Protein AF-0000000081592841 (afdb_homodimer)

pLDDT: mean 83.76, std 20.47, range [20.55, 98.62]

Nearest PDB structures (foldseek):
  7cna-assembly1_A  TM=9.198E-01  e=3.003E-29  Homo sapiens
  4mzg-assembly1_B  TM=9.417E-01  e=2.140E-28  Homo sapiens
  4mzf-assembly1_B  TM=9.415E-01  e=2.647E-28  Homo sapiens
  5jsj-assembly1_A  TM=9.426E-01  e=4.745E-28  Homo sapiens
  4mzh-assembly1_A  TM=9.277E-01  e=2.943E-28  Homo sapiens

InterPro domains:
  IPR003671 Spindlin/spermiogenesis-specific protein [PF02513] (26-74)
  IPR003671 Spindlin/spermiogenesis-specific protein [PF02513] (104-152)
  IPR003671 Spindlin/spermiogenesis-specific protein [PF02513] (187-232)
  IPR003671 Spindlin/spermiogenesis-specific protein [PTHR10405] (7-234)
  IPR042567 Spindlin/spermiogenesis-specific domain superfamily [G3DSA:2.80.10.70] (20-235)

Secondary structure (DSSP, 8-state):
------------------PPPGGG-TT-EEEEEEEETTEEEEEEEEEEEE-TT-TT-EEEEETT--BEEEE-TTT-TTEEEEEE-SSPP------PPTTPPP-TT-EEEEEEE-TTS-EEEEEEEEEEE-SSSTT-EEEEETTEEEEEEE-HHHHHHHTSEEEPPTGGGGGGS---PPTT------TT-EEEEE-TTS-EEEEEEEEE-TTSTTEEEEEETT-SBEEEEE-----/------------------PPPGGG-TT-EEEEEEEETTEEEEEEEEEEEE-TT-TT-EEEEETT--BEEEE-TTT-TTEEEEEE-SSPP------PPTTPPP-TT-EEEEEEE-TTS-EEEEEEEEEEE-SSSTT-EEEEETTEEEEEEE-HHHHHHHTSEEEPPGGGGGGGS-----TT------TT-EEEEE-TTS-EEEEEEEEE-TTSTTEEEEEETT-SBEEEEE-----

Organism: NCBI:txid303518

Radius of gyration: 25.95 Å; Cα contacts (8 Å, |Δi|>4): 942; chains: 2; bounding box: 130×74×59 Å

Solvent-accessible surface area (backbone atoms only — not comparable to full-atom values): 27088 Å² total; per-residue (Å²): 134,76,82,74,78,72,74,75,73,72,73,73,70,73,74,77,73,70,70,66,59,81,90,72,42,68,53,33,24,34,36,28,36,41,51,56,94,90,41,76,45,79,47,47,30,35,30,49,42,67,37,69,60,42,71,61,32,28,34,31,40,41,71,98,52,52,49,38,30,48,40,35,70,87,73,40,83,38,45,42,78,52,38,75,46,89,57,74,68,80,64,67,87,69,74,68,60,86,82,59,73,80,59,58,55,33,41,32,40,38,54,44,71,46,95,91,63,52,76,43,80,41,52,29,38,30,51,33,68,34,82,61,42,63,62,26,30,31,29,34,30,77,94,51,45,34,37,28,52,44,52,54,53,60,35,36,75,71,65,34,36,43,79,49,58,69,82,82,40,47,84,78,38,71,78,76,72,71,90,80,71,79,70,77,61,60,41,57,39,75,44,76,44,67,46,98,86,66,48,77,41,50,30,33,28,58,38,55,33,74,68,43,71,59,31,32,35,35,40,37,75,91,44,50,54,31,32,51,40,70,69,71,72,78,120,136,78,81,73,78,74,75,73,73,72,73,72,71,73,74,79,72,71,68,68,58,81,91,70,43,67,54,33,26,34,36,28,35,40,51,58,94,92,42,77,44,80,45,48,32,34,30,50,42,66,37,68,58,42,70,62,33,27,34,31,40,40,70,98,51,53,49,39,30,48,40,36,70,86,71,40,82,38,47,43,77,53,39,75,47,88,59,72,68,82,64,66,86,71,75,68,61,85,83,60,72,79,59,57,54,34,42,31,42,38,56,44,72,45,96,89,63,53,75,44,78,41,51,30,38,30,51,34,67,34,83,58,41,63,62,26,29,33,30,35,30,75,93,52,45,33,40,29,52,44,51,53,52,60,34,34,75,72,66,34,36,43,80,48,60,69,82,82,39,46,85,78,39,71,76,75,72,69,91,78,72,80,70,78,60,62,39,58,39,75,44,79,44,67,46,98,86,66,48,77,42,49,31,34,28,59,38,56,34,73,67,43,71,50,29,30,34,34,40,36,75,91,44,50,53,30,33,50,40,71,61,67,79,79,120

Structure (mmCIF, N/CA/C/O backbone):
data_AF-0000000081592841-model_v1
#
loop_
_entity.id
_entity.type
_entity.pdbx_description
1 polymer Spindlin-1-like
#
loop_
_atom_site.group_PDB
_atom_site.id
_atom_site.type_symbol
_atom_site.label_atom_id
_atom_site.label_alt_id
_atom_site.label_comp_id
_atom_site.label_asym_id
_atom_site.label_entity_id
_atom_site.label_seq_id
_atom_site.pdbx_PDB_ins_code
_atom_site.Cartn_x
_atom_site.Cartn_y
_atom_site.Cartn_z
_atom_site.occupancy
_atom_site.B_iso_or_equiv
_atom_site.auth_seq_id
_atom_site.auth_comp_id
_atom_site.auth_asym_id
_atom_site.auth_atom_id
_atom_site.pdbx_PDB_model_num
ATOM 1 N N . MET A 1 1 ? -63 -31.359 16.062 1 20.55 1 MET A N 1
ATOM 2 C CA . MET A 1 1 ? -62.188 -31.047 14.898 1 20.55 1 MET A CA 1
ATOM 3 C C . MET A 1 1 ? -61.344 -29.781 15.148 1 20.55 1 MET A C 1
ATOM 5 O O . MET A 1 1 ? -61.875 -28.672 15.102 1 20.55 1 MET A O 1
ATOM 9 N N . SER A 1 2 ? -60.562 -29.828 16.094 1 24.02 2 SER A N 1
ATOM 10 C CA . SER A 1 2 ? -59.844 -28.719 16.75 1 24.02 2 SER A CA 1
ATOM 11 C C . SER A 1 2 ? -58.844 -28.062 15.805 1 24.02 2 SER A C 1
ATOM 13 O O . SER A 1 2 ? -58.188 -28.75 15.023 1 24.02 2 SER A O 1
ATOM 15 N N . LYS A 1 3 ? -59.281 -26.828 15.344 1 24.11 3 LYS A N 1
ATOM 16 C CA . LYS A 1 3 ? -58.5 -25.984 14.445 1 24.11 3 LYS A CA 1
ATOM 17 C C . LYS A 1 3 ? -57.062 -25.891 14.93 1 24.11 3 LYS A C 1
ATOM 19 O O . LYS A 1 3 ? -56.781 -25.438 16.047 1 24.11 3 LYS A O 1
ATOM 24 N N . LYS A 1 4 ? -56.188 -26.859 14.648 1 22.14 4 LYS A N 1
ATOM 25 C CA . LYS A 1 4 ? -54.75 -26.828 14.945 1 22.14 4 LYS A CA 1
ATOM 26 C C . LYS A 1 4 ? -54.125 -25.547 14.445 1 22.14 4 LYS A C 1
ATOM 28 O O . LYS A 1 4 ? -54.219 -25.203 13.266 1 22.14 4 LYS A O 1
ATOM 33 N N . ARG A 1 5 ? -54.062 -24.531 15.359 1 27.09 5 ARG A N 1
ATOM 34 C CA . ARG A 1 5 ? -53.344 -23.281 15.102 1 27.09 5 ARG A CA 1
ATOM 35 C C . ARG A 1 5 ? -52 -23.547 14.477 1 27.09 5 ARG A C 1
ATOM 37 O O . ARG A 1 5 ? -51.156 -24.266 15.039 1 27.09 5 ARG A O 1
ATOM 44 N N . GLY A 1 6 ? -51.906 -23.656 13.148 1 24.89 6 GLY A N 1
ATOM 45 C CA . GLY A 1 6 ? -50.688 -23.812 12.398 1 24.89 6 GLY A CA 1
ATOM 46 C C . GLY A 1 6 ? -49.562 -22.891 12.867 1 24.89 6 GLY A C 1
ATOM 47 O O . GLY A 1 6 ? -49.781 -21.688 13.031 1 24.89 6 GLY A O 1
ATOM 48 N N . ARG A 1 7 ? -48.688 -23.375 13.695 1 25.92 7 ARG A N 1
ATOM 49 C CA . ARG A 1 7 ? -47.5 -22.656 14.133 1 25.92 7 ARG A CA 1
ATOM 50 C C . ARG A 1 7 ? -46.781 -22.031 12.945 1 25.92 7 ARG A C 1
ATOM 52 O O . ARG A 1 7 ? -46.406 -22.75 12.008 1 25.92 7 ARG A O 1
ATOM 59 N N . LYS A 1 8 ? -47.219 -20.828 12.586 1 27.69 8 LYS A N 1
ATOM 60 C CA . LYS A 1 8 ? -46.438 -20.078 11.625 1 27.69 8 LYS A CA 1
ATOM 61 C C . LYS A 1 8 ? -44.938 -20.203 11.922 1 27.69 8 LYS A C 1
ATOM 63 O O . LYS A 1 8 ? -44.5 -19.922 13.039 1 27.69 8 LYS A O 1
ATOM 68 N N . ARG A 1 9 ? -44.25 -21.156 11.359 1 27.94 9 ARG A N 1
ATOM 69 C CA . ARG A 1 9 ? -42.781 -21.219 11.328 1 27.94 9 ARG A CA 1
ATOM 70 C C . ARG A 1 9 ? -42.188 -19.859 11.023 1 27.94 9 ARG A C 1
ATOM 72 O O . ARG A 1 9 ? -42.562 -19.219 10.039 1 27.94 9 ARG A O 1
ATOM 79 N N . SER A 1 10 ? -42.062 -19.047 12.023 1 29.06 10 SER A N 1
ATOM 80 C CA . SER A 1 10 ? -41.281 -17.828 11.875 1 29.06 10 SER A CA 1
ATOM 81 C C . SER A 1 10 ? -40.062 -18.062 10.984 1 29.06 10 SER A C 1
ATOM 83 O O . SER A 1 10 ? -39.312 -18.984 11.203 1 29.06 10 SER A O 1
ATOM 85 N N . SER A 1 11 ? -40.281 -18.094 9.648 1 30.34 11 SER A N 1
ATOM 86 C CA . SER A 1 11 ? -39.125 -17.969 8.742 1 30.34 11 SER A CA 1
ATOM 87 C C . SER A 1 11 ? -38.031 -17.156 9.375 1 30.34 11 SER A C 1
ATOM 89 O O . SER A 1 11 ? -38.219 -15.977 9.695 1 30.34 11 SER A O 1
ATOM 91 N N . GLY A 1 12 ? -37.375 -17.562 10.359 1 31.73 12 GLY A N 1
ATOM 92 C CA . GLY A 1 12 ? -36.188 -16.938 10.891 1 31.73 12 GLY A CA 1
ATOM 93 C C . GLY A 1 12 ? -35.438 -16.109 9.859 1 31.73 12 GLY A C 1
ATOM 94 O O . GLY A 1 12 ? -35 -16.641 8.844 1 31.73 12 GLY A O 1
ATOM 95 N N . GLU A 1 13 ? -35.875 -14.953 9.531 1 35.19 13 GLU A N 1
ATOM 96 C CA . GLU A 1 13 ? -35.25 -13.898 8.742 1 35.19 13 GLU A CA 1
ATOM 97 C C . GLU A 1 13 ? -33.719 -14.008 8.797 1 35.19 13 GLU A C 1
ATOM 99 O O . GLU A 1 13 ? -33.156 -14.195 9.867 1 35.19 13 GLU A O 1
ATOM 104 N N . LEU A 1 14 ? -33.062 -14.656 7.953 1 37.09 14 LEU A N 1
ATOM 105 C CA . LEU A 1 14 ? -31.609 -14.641 7.684 1 37.09 14 LEU A CA 1
ATOM 106 C C . LEU A 1 14 ? -30.984 -13.344 8.164 1 37.09 14 LEU A C 1
ATOM 108 O O . LEU A 1 14 ? -31.516 -12.258 7.906 1 37.09 14 LEU A O 1
ATOM 112 N N . SER A 1 15 ? -30.531 -13.234 9.312 1 39.75 15 SER A N 1
ATOM 113 C CA . SER A 1 15 ? -29.797 -12.109 9.883 1 39.75 15 SER A CA 1
ATOM 114 C C . SER A 1 15 ? -29.125 -11.273 8.789 1 39.75 15 SER A C 1
ATOM 116 O O . SER A 1 15 ? -28.484 -11.82 7.887 1 39.75 15 SER A O 1
ATOM 118 N N . ASP A 1 16 ? -29.672 -10.266 8.172 1 46.19 16 ASP A N 1
ATOM 119 C CA . ASP A 1 16 ? -29.156 -9.219 7.293 1 46.19 16 ASP A CA 1
ATOM 120 C C . ASP A 1 16 ? -27.656 -9.016 7.508 1 46.19 16 ASP A C 1
ATOM 122 O O . ASP A 1 16 ? -27.25 -8.305 8.438 1 46.19 16 ASP A O 1
ATOM 126 N N . ALA A 1 17 ? -26.859 -9.984 7.5 1 56.94 17 ALA A N 1
ATOM 127 C CA . ALA A 1 17 ? -25.422 -9.883 7.68 1 56.94 17 ALA A CA 1
ATOM 128 C C . ALA A 1 17 ? -24.891 -8.547 7.164 1 56.94 17 ALA A C 1
ATOM 130 O O . ALA A 1 17 ? -25.172 -8.164 6.023 1 56.94 17 ALA A O 1
ATOM 131 N N . VAL A 1 18 ? -24.688 -7.52 7.98 1 72.44 18 VAL A N 1
ATOM 132 C CA . VAL A 1 18 ? -24.141 -6.18 7.758 1 72.44 18 VAL A CA 1
ATOM 133 C C . VAL A 1 18 ? -22.891 -6.27 6.895 1 72.44 18 VAL A C 1
ATOM 135 O O . VAL A 1 18 ? -21.984 -7.051 7.191 1 72.44 18 VAL A O 1
ATOM 138 N N . THR A 1 19 ? -22.953 -5.828 5.598 1 85.31 19 THR A N 1
ATOM 139 C CA . THR A 1 19 ? -21.812 -5.715 4.699 1 85.31 19 THR A CA 1
ATOM 140 C C . THR A 1 19 ? -20.672 -4.969 5.379 1 85.31 19 THR A C 1
ATOM 142 O O . THR A 1 19 ? -20.875 -3.91 5.977 1 85.31 19 THR A O 1
ATOM 145 N N . PRO A 1 20 ? -19.578 -5.602 5.352 1 92.38 20 PRO A N 1
ATOM 146 C CA . PRO A 1 20 ? -18.422 -4.949 5.98 1 92.38 20 PRO A CA 1
ATOM 147 C C . PRO A 1 20 ? -18.078 -3.613 5.328 1 92.38 20 PRO A C 1
ATOM 149 O O . PRO A 1 20 ? -18.484 -3.35 4.195 1 92.38 20 PRO A O 1
ATOM 152 N N . ASP A 1 21 ? -17.391 -2.789 6.133 1 91.25 21 ASP A N 1
ATOM 153 C CA . ASP A 1 21 ? -16.859 -1.528 5.629 1 91.25 21 ASP A CA 1
ATOM 154 C C . ASP A 1 21 ? -15.586 -1.758 4.805 1 91.25 21 ASP A C 1
ATOM 156 O O . ASP A 1 21 ? -14.609 -2.32 5.305 1 91.25 21 ASP A O 1
ATOM 160 N N . PRO A 1 22 ? -15.609 -1.342 3.539 1 93.31 22 PRO A N 1
ATOM 161 C CA . PRO A 1 22 ? -14.438 -1.555 2.689 1 93.31 22 PRO A CA 1
ATOM 162 C C . PRO A 1 22 ? -13.172 -0.911 3.254 1 93.31 22 PRO A C 1
ATOM 164 O O . PRO A 1 22 ? -12.062 -1.302 2.891 1 93.31 22 PRO A O 1
ATOM 167 N N . ASN A 1 23 ? -13.305 0.037 4.086 1 91.25 23 ASN A N 1
ATOM 168 C CA . ASN A 1 23 ? -12.148 0.758 4.605 1 91.25 23 ASN A CA 1
ATOM 169 C C . ASN A 1 23 ? -11.5 0.013 5.77 1 91.25 23 ASN A C 1
ATOM 171 O O . ASN A 1 23 ? -10.438 0.412 6.254 1 91.25 23 ASN A O 1
ATOM 175 N N . TYR A 1 24 ? -12.086 -1.075 6.16 1 90.31 24 TYR A N 1
ATOM 176 C CA . TYR A 1 24 ? -11.555 -1.803 7.309 1 90.31 24 TYR A CA 1
ATOM 177 C C . TYR A 1 24 ? -11.406 -3.287 6.992 1 90.31 24 TYR A C 1
ATOM 179 O O . TYR A 1 24 ? -11.438 -4.125 7.895 1 90.31 24 TYR A O 1
ATOM 187 N N . ILE A 1 25 ? -11.289 -3.584 5.762 1 93.44 25 ILE A N 1
ATOM 188 C CA . ILE A 1 25 ? -11.328 -5.008 5.441 1 93.44 25 ILE A CA 1
ATOM 189 C C . ILE A 1 25 ? -9.922 -5.488 5.074 1 93.44 25 ILE A C 1
ATOM 191 O O . ILE A 1 25 ? -9.719 -6.676 4.809 1 93.44 25 ILE A O 1
ATOM 195 N N . LEU A 1 26 ? -8.93 -4.621 5.012 1 92.81 26 LEU A N 1
ATOM 196 C CA . LEU A 1 26 ? -7.566 -5.051 4.734 1 92.81 26 LEU A CA 1
ATOM 197 C C . LEU A 1 26 ? -6.996 -5.84 5.91 1 92.81 26 LEU A C 1
ATOM 199 O O . LEU A 1 26 ? -7.16 -5.441 7.066 1 92.81 26 LEU A O 1
ATOM 203 N N . GLY A 1 27 ? -6.367 -6.984 5.59 1 93.12 27 GLY A N 1
ATOM 204 C CA . GLY A 1 27 ? -5.699 -7.773 6.609 1 93.12 27 GLY A CA 1
ATOM 205 C C . GLY A 1 27 ? -6.652 -8.633 7.414 1 93.12 27 GLY A C 1
ATOM 206 O O . GLY A 1 27 ? -6.312 -9.086 8.508 1 93.12 27 GLY A O 1
ATOM 207 N N . VAL A 1 28 ? -7.852 -8.828 6.902 1 94.56 28 VAL A N 1
ATOM 208 C CA . VAL A 1 28 ? -8.789 -9.656 7.656 1 94.56 28 VAL A CA 1
ATOM 209 C C . VAL A 1 28 ? -9.18 -10.883 6.836 1 94.56 28 VAL A C 1
ATOM 211 O O . VAL A 1 28 ? -8.953 -10.922 5.625 1 94.56 28 VAL A O 1
ATOM 214 N N . ARG A 1 29 ? -9.695 -11.898 7.523 1 97.19 29 ARG A N 1
ATOM 215 C CA . ARG A 1 29 ? -10.289 -13.07 6.883 1 97.19 29 ARG A CA 1
ATOM 216 C C . ARG A 1 29 ? -11.727 -12.797 6.469 1 97.19 29 ARG A C 1
ATOM 218 O O . ARG A 1 29 ? -12.484 -12.172 7.211 1 97.19 29 ARG A O 1
ATOM 225 N N . ILE A 1 30 ? -12.031 -13.258 5.273 1 97.94 30 ILE A N 1
ATOM 226 C CA . ILE A 1 30 ? -13.383 -13.016 4.781 1 97.94 30 ILE A CA 1
ATOM 227 C C . ILE A 1 30 ? -13.977 -14.32 4.242 1 97.94 30 ILE A C 1
ATOM 229 O O . ILE A 1 30 ? -13.258 -15.297 4.047 1 97.94 30 ILE A O 1
ATOM 233 N N . GLN A 1 31 ? -15.242 -14.32 4.07 1 98.12 31 GLN A N 1
ATOM 234 C CA . GLN A 1 31 ? -16 -15.336 3.357 1 98.12 31 GLN A CA 1
ATOM 235 C C . GLN A 1 31 ? -17.094 -14.711 2.496 1 98.12 31 GLN A C 1
ATOM 237 O O . GLN A 1 31 ? -17.719 -13.727 2.898 1 98.12 31 GLN A O 1
ATOM 242 N N . HIS A 1 32 ? -17.281 -15.227 1.316 1 98 32 HIS A N 1
ATOM 243 C CA . HIS A 1 32 ? -18.375 -14.773 0.462 1 98 32 HIS A CA 1
ATOM 244 C C . HIS A 1 32 ? -18.828 -15.883 -0.486 1 98 32 HIS A C 1
ATOM 246 O O . HIS A 1 32 ? -18.141 -16.891 -0.639 1 98 32 HIS A O 1
ATOM 252 N N . ASN A 1 33 ? -19.969 -15.727 -1.033 1 97.75 33 ASN A N 1
ATOM 253 C CA . ASN A 1 33 ? -20.438 -16.578 -2.113 1 97.75 33 ASN A CA 1
ATOM 254 C C . ASN A 1 33 ? -20 -16.062 -3.479 1 97.75 33 ASN A C 1
ATOM 256 O O . ASN A 1 33 ? -19.734 -14.867 -3.637 1 97.75 33 ASN A O 1
ATOM 260 N N . TRP A 1 34 ? -19.75 -16.953 -4.332 1 97 34 TRP A N 1
ATOM 261 C CA . TRP A 1 34 ? -19.469 -16.656 -5.73 1 97 34 TRP A CA 1
ATOM 262 C C . TRP A 1 34 ? -20.5 -17.312 -6.648 1 97 34 TRP A C 1
ATOM 264 O O . TRP A 1 34 ? -20.688 -18.531 -6.594 1 97 34 TRP A O 1
ATOM 274 N N . ARG A 1 35 ? -21.172 -16.5 -7.48 1 95.69 35 ARG A N 1
ATOM 275 C CA . ARG A 1 35 ? -22.172 -17 -8.406 1 95.69 35 ARG A CA 1
ATOM 276 C C . ARG A 1 35 ? -21.719 -16.844 -9.852 1 95.69 35 ARG A C 1
ATOM 278 O O . ARG A 1 35 ? -21.422 -15.734 -10.297 1 95.69 35 ARG A O 1
ATOM 285 N N . GLU A 1 36 ? -21.609 -18 -10.516 1 90.56 36 GLU A N 1
ATOM 286 C CA . GLU A 1 36 ? -21.25 -17.984 -11.93 1 90.56 36 GLU A CA 1
ATOM 287 C C . GLU A 1 36 ? -21.969 -19.094 -12.695 1 90.56 36 GLU A C 1
ATOM 289 O O . GLU A 1 36 ? -21.922 -20.25 -12.297 1 90.56 36 GLU A O 1
ATOM 294 N N . ARG A 1 37 ? -22.672 -18.766 -13.75 1 90.38 37 ARG A N 1
ATOM 295 C CA . ARG A 1 37 ? -23.375 -19.656 -14.641 1 90.38 37 ARG A CA 1
ATOM 296 C C . ARG A 1 37 ? -24.359 -20.547 -13.867 1 90.38 37 ARG A C 1
ATOM 298 O O . ARG A 1 37 ? -24.359 -21.766 -14.039 1 90.38 37 ARG A O 1
ATOM 305 N N . GLY A 1 38 ? -25 -20 -12.977 1 88.94 38 GLY A N 1
ATOM 306 C CA . GLY A 1 38 ? -26.031 -20.703 -12.234 1 88.94 38 GLY A CA 1
ATOM 307 C C . GLY A 1 38 ? -25.484 -21.484 -11.055 1 88.94 38 GLY A C 1
ATOM 308 O O . GLY A 1 38 ? -26.25 -22.047 -10.266 1 88.94 38 GLY A O 1
ATOM 309 N N . ASN A 1 39 ? -24.234 -21.594 -10.938 1 92.81 39 ASN A N 1
ATOM 310 C CA . ASN A 1 39 ? -23.594 -22.297 -9.828 1 92.81 39 ASN A CA 1
ATOM 311 C C . ASN A 1 39 ? -23.141 -21.328 -8.734 1 92.81 39 ASN A C 1
ATOM 313 O O . ASN A 1 39 ? -22.766 -20.203 -9.016 1 92.81 39 ASN A O 1
ATOM 317 N N . GLN A 1 40 ? -23.359 -21.797 -7.488 1 94.31 40 GLN A N 1
ATOM 318 C CA . GLN A 1 40 ? -22.922 -21.016 -6.34 1 94.31 40 GLN A CA 1
ATOM 319 C C . GLN A 1 40 ? -21.844 -21.766 -5.551 1 94.31 40 GLN A C 1
ATOM 321 O O . GLN A 1 40 ? -21.953 -22.984 -5.359 1 94.31 40 GLN A O 1
ATOM 326 N N . SER A 1 41 ? -20.812 -21.078 -5.227 1 96.75 41 SER A N 1
ATOM 327 C CA . SER A 1 41 ? -19.766 -21.609 -4.379 1 96.75 41 SER A CA 1
ATOM 328 C C . SER A 1 41 ? -19.391 -20.641 -3.268 1 96.75 41 SER A C 1
ATOM 330 O O . SER A 1 41 ? -19.688 -19.438 -3.355 1 96.75 41 SER A O 1
ATOM 332 N N . LYS A 1 42 ? -18.859 -21.25 -2.213 1 97.44 42 LYS A N 1
ATOM 333 C CA . LYS A 1 42 ? -18.422 -20.453 -1.073 1 97.44 42 LYS A CA 1
ATOM 334 C C . LYS A 1 42 ? -16.891 -20.344 -1.025 1 97.44 42 LYS A C 1
ATOM 336 O O . LYS A 1 42 ? -16.203 -21.344 -1.173 1 97.44 42 LYS A O 1
ATOM 341 N N . TRP A 1 43 ? -16.453 -19.172 -0.83 1 97.81 43 TRP A N 1
ATOM 342 C CA . TRP A 1 43 ? -15.016 -18.906 -0.854 1 97.81 43 TRP A CA 1
ATOM 343 C C . TRP A 1 43 ? -14.562 -18.219 0.426 1 97.81 43 TRP A C 1
ATOM 345 O O . TRP A 1 43 ? -15.211 -17.266 0.89 1 97.81 43 TRP A O 1
ATOM 355 N N . LYS A 1 44 ? -13.477 -18.734 1.02 1 98.12 44 LYS A N 1
ATOM 356 C CA . LYS A 1 44 ? -12.797 -18.125 2.164 1 98.12 44 LYS A CA 1
ATOM 357 C C . LYS A 1 44 ? -11.391 -17.672 1.79 1 98.12 44 LYS A C 1
ATOM 359 O O . LYS A 1 44 ? -10.68 -18.359 1.058 1 98.12 44 LYS A O 1
ATOM 364 N N . GLY A 1 45 ? -11.07 -16.469 2.336 1 97.81 45 GLY A N 1
ATOM 365 C CA . GLY A 1 45 ? -9.742 -15.969 2.018 1 97.81 45 GLY A 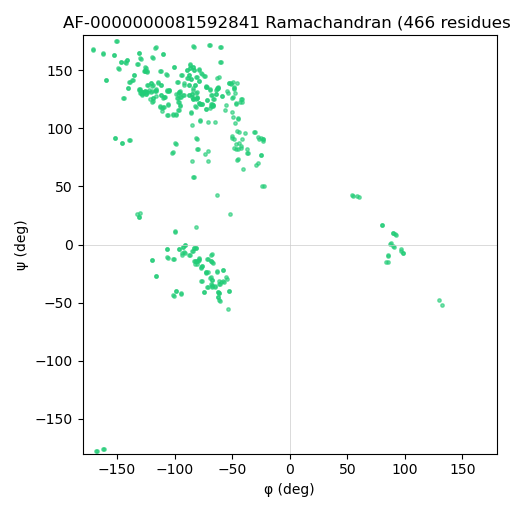CA 1
ATOM 366 C C . GLY A 1 45 ? -9.32 -14.797 2.881 1 97.81 45 GLY A C 1
ATOM 367 O O . GLY A 1 45 ? -9.977 -14.477 3.871 1 97.81 45 GLY A O 1
ATOM 368 N N . THR A 1 46 ? -8.156 -14.266 2.615 1 97.62 46 THR A N 1
ATOM 369 C CA . THR A 1 46 ? -7.566 -13.102 3.273 1 97.62 46 THR A CA 1
ATOM 370 C C . THR A 1 46 ? -7.477 -11.93 2.311 1 97.62 46 THR A C 1
ATOM 372 O O . THR A 1 46 ? -7.008 -12.078 1.18 1 97.62 46 THR A O 1
ATOM 375 N N . VAL A 1 47 ? -7.984 -10.797 2.729 1 97.5 47 VAL A N 1
ATOM 376 C CA . VAL A 1 47 ? -7.797 -9.586 1.943 1 97.5 47 VAL A CA 1
ATOM 377 C C . VAL A 1 47 ? -6.395 -9.023 2.182 1 97.5 47 VAL A C 1
ATOM 379 O O . VAL A 1 47 ? -6.051 -8.656 3.307 1 97.5 47 VAL A O 1
ATOM 382 N N . LEU A 1 48 ? -5.617 -8.891 1.11 1 96.62 48 LEU A N 1
ATOM 383 C CA . LEU A 1 48 ? -4.199 -8.586 1.245 1 96.62 48 LEU A CA 1
ATOM 384 C C . LEU A 1 48 ? -3.936 -7.098 1.038 1 96.62 48 LEU A C 1
ATOM 386 O O . LEU A 1 48 ? -3.082 -6.516 1.71 1 96.62 48 LEU A O 1
ATOM 390 N N . ASP A 1 49 ? -4.625 -6.613 0.1 1 96.31 49 ASP A N 1
ATOM 391 C CA . ASP A 1 49 ? -4.332 -5.242 -0.304 1 96.31 49 ASP A CA 1
ATOM 392 C C . ASP A 1 49 ? -5.484 -4.652 -1.115 1 96.31 49 ASP A C 1
ATOM 394 O O . ASP A 1 49 ? -6.41 -5.367 -1.499 1 96.31 49 ASP A O 1
ATOM 398 N N . ARG A 1 50 ? -5.426 -3.332 -1.224 1 96.06 50 ARG A N 1
ATOM 399 C CA . ARG A 1 50 ? -6.305 -2.572 -2.107 1 96.06 50 ARG A CA 1
ATOM 400 C C . ARG A 1 50 ? -5.508 -1.869 -3.199 1 96.06 50 ARG A C 1
ATOM 402 O O . ARG A 1 50 ? -4.492 -1.229 -2.92 1 96.06 50 ARG A O 1
ATOM 409 N N . VAL A 1 51 ? -5.961 -2.012 -4.422 1 96.31 51 VAL A N 1
ATOM 410 C CA . VAL A 1 51 ? -5.215 -1.466 -5.555 1 96.31 51 VAL A CA 1
ATOM 411 C C . VAL A 1 51 ? -5.34 0.056 -5.566 1 96.31 51 VAL A C 1
ATOM 413 O O . VAL A 1 51 ? -6.445 0.596 -5.496 1 96.31 51 VAL A O 1
ATOM 416 N N . CYS A 1 52 ? -4.246 0.703 -5.781 1 93.12 52 CYS A N 1
ATOM 417 C CA . CYS A 1 52 ? -4.156 2.148 -5.609 1 93.12 52 CYS A CA 1
ATOM 418 C C . CYS A 1 52 ? -4.914 2.879 -6.711 1 93.12 52 CYS A C 1
ATOM 420 O O . CYS A 1 52 ? -5.555 3.902 -6.461 1 93.12 52 CYS A O 1
ATOM 422 N N . VAL A 1 53 ? -4.91 2.41 -7.918 1 94.19 53 VAL A N 1
ATOM 423 C CA . VAL A 1 53 ? -5.461 3.139 -9.055 1 94.19 53 VAL A CA 1
ATOM 424 C C . VAL A 1 53 ? -6.895 2.682 -9.32 1 94.19 53 VAL A C 1
ATOM 426 O O . VAL A 1 53 ? -7.559 3.195 -10.219 1 94.19 53 VAL A O 1
ATOM 429 N N . ASN A 1 54 ? -7.34 1.726 -8.602 1 93.25 54 ASN A N 1
ATOM 430 C CA . ASN A 1 54 ? -8.711 1.233 -8.609 1 93.25 54 ASN A CA 1
ATOM 431 C C . ASN A 1 54 ? -9.148 0.762 -7.23 1 93.25 54 ASN A C 1
ATOM 433 O O . ASN A 1 54 ? -9.102 -0.433 -6.93 1 93.25 54 ASN A O 1
ATOM 437 N N . PRO A 1 55 ? -9.648 1.647 -6.445 1 92.31 55 PRO A N 1
ATOM 438 C CA . PRO A 1 55 ? -9.93 1.327 -5.043 1 92.31 55 PRO A CA 1
ATOM 439 C C . PRO A 1 55 ? -11.062 0.315 -4.883 1 92.31 55 PRO A C 1
ATOM 441 O O . PRO A 1 55 ? -11.312 -0.167 -3.777 1 92.31 55 PRO A O 1
ATOM 444 N N . SER A 1 56 ? -11.727 -0.006 -5.926 1 94 56 SER A N 1
ATOM 445 C CA . SER A 1 56 ? -12.742 -1.045 -5.848 1 94 56 SER A CA 1
ATOM 446 C C . SER A 1 56 ? -12.133 -2.436 -5.969 1 94 56 SER A C 1
ATOM 448 O O . SER A 1 56 ? -12.797 -3.439 -5.707 1 94 56 SER A O 1
ATOM 450 N N . LEU A 1 57 ? -10.914 -2.49 -6.398 1 97.25 57 LEU A N 1
ATOM 451 C CA . LEU A 1 57 ? -10.242 -3.758 -6.641 1 97.25 57 LEU A CA 1
ATOM 452 C C . LEU A 1 57 ? -9.391 -4.16 -5.441 1 97.25 57 LEU A C 1
ATOM 454 O O . LEU A 1 57 ? -8.523 -3.4 -5.004 1 97.25 57 LEU A O 1
ATOM 458 N N . PHE A 1 58 ? -9.68 -5.371 -4.895 1 98.31 58 PHE A N 1
ATOM 459 C CA . PHE A 1 58 ? -8.93 -5.922 -3.77 1 98.31 58 PHE A CA 1
ATOM 460 C C . PHE A 1 58 ? -8.117 -7.141 -4.199 1 98.31 58 PHE A C 1
ATOM 462 O O . PHE A 1 58 ? -8.586 -7.945 -5.008 1 98.31 58 PHE A O 1
ATOM 469 N N . MET A 1 59 ? -6.891 -7.195 -3.713 1 98.38 59 MET A N 1
ATOM 470 C CA . MET A 1 59 ? -6.094 -8.406 -3.85 1 98.38 59 MET A CA 1
ATOM 471 C C . MET A 1 59 ? -6.426 -9.406 -2.742 1 98.38 59 MET A C 1
ATOM 473 O O . MET A 1 59 ? -6.355 -9.07 -1.559 1 98.38 59 MET A O 1
ATOM 477 N N . VAL A 1 60 ? -6.785 -10.625 -3.137 1 98.44 60 VAL A N 1
ATOM 478 C CA . VAL A 1 60 ? -7.277 -11.609 -2.18 1 98.44 60 VAL A CA 1
ATOM 479 C C . VAL A 1 60 ? -6.543 -12.938 -2.375 1 98.44 60 VAL A C 1
ATOM 481 O O . VAL A 1 60 ? -6.344 -13.383 -3.508 1 98.44 60 VAL A O 1
ATOM 484 N N . LYS A 1 61 ? -6.125 -13.5 -1.329 1 98.12 61 LYS A N 1
ATOM 485 C CA . LYS A 1 61 ? -5.617 -14.867 -1.292 1 98.12 61 LYS A CA 1
ATOM 486 C C . LYS A 1 61 ? -6.668 -15.828 -0.744 1 98.12 61 LYS A C 1
ATOM 488 O O . LYS A 1 61 ? -6.973 -15.805 0.45 1 98.12 61 LYS A O 1
ATOM 493 N N . TYR A 1 62 ? -7.168 -16.688 -1.577 1 98 62 TYR A N 1
ATOM 494 C CA . TYR A 1 62 ? -8.188 -17.641 -1.147 1 98 62 TYR A CA 1
ATOM 495 C C . TYR A 1 62 ? -7.559 -18.922 -0.608 1 98 62 TYR A C 1
ATOM 497 O O . TYR A 1 62 ? -6.48 -19.312 -1.049 1 98 62 TYR A O 1
ATOM 505 N N . ASP A 1 63 ? -8.297 -19.5 0.319 1 97 63 ASP A N 1
ATOM 506 C CA . ASP A 1 63 ? -7.855 -20.75 0.913 1 97 63 ASP A CA 1
ATOM 507 C C . ASP A 1 63 ? -7.797 -21.875 -0.132 1 97 63 ASP A C 1
ATOM 509 O O . ASP A 1 63 ? -8.75 -22.062 -0.888 1 97 63 ASP A O 1
ATOM 513 N N . GLY A 1 64 ? -6.707 -22.594 -0.121 1 95.69 64 GLY A N 1
ATOM 514 C CA . GLY A 1 64 ? -6.578 -23.734 -1.013 1 95.69 64 GLY A CA 1
ATOM 515 C C . GLY A 1 64 ? -6.012 -23.375 -2.371 1 95.69 64 GLY A C 1
ATOM 516 O O . GLY A 1 64 ? -5.84 -24.234 -3.23 1 95.69 64 GLY A O 1
ATOM 517 N N . PHE A 1 65 ? -5.691 -22.125 -2.57 1 96.12 65 PHE A N 1
ATOM 518 C CA . PHE A 1 65 ? -5.129 -21.672 -3.838 1 96.12 65 PHE A CA 1
ATOM 519 C C . PHE A 1 65 ? -3.814 -20.938 -3.615 1 96.12 65 PHE A C 1
ATOM 521 O O . PHE A 1 65 ? -3.641 -20.266 -2.598 1 96.12 65 PHE A O 1
ATOM 528 N N . ASP A 1 66 ? -2.951 -21 -4.543 1 96.38 66 ASP A N 1
ATOM 529 C CA . ASP A 1 66 ? -1.635 -20.391 -4.395 1 96.38 66 ASP A CA 1
ATOM 530 C C . ASP A 1 66 ? -1.56 -19.062 -5.141 1 96.38 66 ASP A C 1
ATOM 532 O O . ASP A 1 66 ? -0.64 -18.266 -4.922 1 96.38 66 ASP A O 1
ATOM 536 N N . CYS A 1 67 ? -2.539 -18.797 -5.973 1 97.44 67 CYS A N 1
ATOM 537 C CA . CYS A 1 67 ? -2.576 -17.531 -6.699 1 97.44 67 CYS A CA 1
ATOM 538 C C . CYS A 1 67 ? -3.209 -16.438 -5.848 1 97.44 67 CYS A C 1
ATOM 540 O O . CYS A 1 67 ? -3.988 -16.719 -4.938 1 97.44 67 CYS A O 1
ATOM 542 N N . VAL A 1 68 ? -2.799 -15.227 -6.137 1 98.31 68 VAL A N 1
ATOM 543 C CA . VAL A 1 68 ? -3.469 -14.039 -5.613 1 98.31 68 VAL A CA 1
ATOM 544 C C . VAL A 1 68 ? -4.469 -13.516 -6.645 1 98.31 68 VAL A C 1
ATOM 546 O O . VAL A 1 68 ? -4.125 -13.336 -7.812 1 98.31 68 VAL A O 1
ATOM 549 N N . TYR A 1 69 ? -5.695 -13.242 -6.219 1 98.62 69 TYR A N 1
ATOM 550 C CA . TYR A 1 69 ? -6.758 -12.828 -7.129 1 98.62 69 TYR A CA 1
ATOM 551 C C . TYR A 1 69 ? -7.07 -11.352 -6.973 1 98.62 69 TYR A C 1
ATOM 553 O O . TYR A 1 69 ? -6.898 -10.781 -5.891 1 98.62 69 TYR A O 1
ATOM 561 N N . GLY A 1 70 ? -7.441 -10.672 -8.062 1 98.56 70 GLY A N 1
ATOM 562 C CA . GLY A 1 70 ? -8.023 -9.336 -8.039 1 98.56 70 GLY A CA 1
ATOM 563 C C . GLY A 1 70 ? -9.531 -9.344 -8.164 1 98.56 70 GLY A C 1
ATOM 564 O O . GLY A 1 70 ? -10.07 -9.648 -9.234 1 98.56 70 GLY A O 1
ATOM 565 N N . ILE A 1 71 ? -10.188 -8.953 -7.062 1 98.44 71 ILE A N 1
ATOM 566 C CA . ILE A 1 71 ? -11.641 -9.062 -7.031 1 98.44 71 ILE A CA 1
ATOM 567 C C . ILE A 1 71 ? -12.242 -7.734 -6.57 1 98.44 71 ILE A C 1
ATOM 569 O O . ILE A 1 71 ? -11.766 -7.129 -5.609 1 98.44 71 ILE A O 1
ATOM 573 N N . GLU A 1 72 ? -13.227 -7.242 -7.332 1 97.38 72 GLU A N 1
ATOM 574 C CA . GLU A 1 72 ? -14.008 -6.117 -6.836 1 97.38 72 GLU A CA 1
ATOM 575 C C . GLU A 1 72 ? -15.078 -6.574 -5.852 1 97.38 72 GLU A C 1
ATOM 577 O O . GLU A 1 72 ? -16.266 -6.59 -6.176 1 97.38 72 GLU A O 1
ATOM 582 N N . LEU A 1 73 ? -14.758 -6.773 -4.652 1 97.62 73 LEU A N 1
ATOM 583 C CA . LEU A 1 73 ? -15.531 -7.465 -3.627 1 97.62 73 LEU A CA 1
ATOM 584 C C . LEU A 1 73 ? -16.891 -6.805 -3.438 1 97.62 73 LEU A C 1
ATOM 586 O O . LEU A 1 73 ? -17.875 -7.484 -3.152 1 97.62 73 LEU A O 1
ATOM 590 N N . PHE A 1 74 ? -16.953 -5.516 -3.639 1 96.56 74 PHE A N 1
ATOM 591 C CA . PHE A 1 74 ? -18.172 -4.797 -3.287 1 96.56 74 PHE A CA 1
ATOM 592 C C . PHE A 1 74 ? -18.953 -4.402 -4.539 1 96.56 74 PHE A C 1
ATOM 594 O O . PHE A 1 74 ? -20.109 -3.982 -4.453 1 96.56 74 PHE A O 1
ATOM 601 N N . LYS A 1 75 ? -18.328 -4.559 -5.707 1 94.94 75 LYS A N 1
ATOM 602 C CA . LYS A 1 75 ? -18.969 -4.105 -6.938 1 94.94 75 LYS A CA 1
ATOM 603 C C . LYS A 1 75 ? -19.266 -5.281 -7.863 1 94.94 75 LYS A C 1
ATOM 605 O O . LYS A 1 75 ? -20.172 -5.199 -8.695 1 94.94 75 LYS A O 1
ATOM 610 N N . ASP A 1 76 ? -18.484 -6.367 -7.754 1 95.5 76 ASP A N 1
ATOM 611 C CA . ASP A 1 76 ? -18.719 -7.531 -8.602 1 95.5 76 ASP A CA 1
ATOM 612 C C . ASP A 1 76 ? -20.047 -8.211 -8.234 1 95.5 76 ASP A C 1
ATOM 614 O O . ASP A 1 76 ? -20.203 -8.695 -7.113 1 95.5 76 ASP A O 1
ATOM 618 N N . GLU A 1 77 ? -20.938 -8.32 -9.148 1 95.06 77 GLU A N 1
ATOM 619 C CA . GLU A 1 77 ? -22.266 -8.867 -8.914 1 95.06 77 GLU A CA 1
ATOM 620 C C . GLU A 1 77 ? -22.219 -10.359 -8.586 1 95.06 77 GLU A C 1
ATOM 622 O O . GLU A 1 77 ? -23.172 -10.914 -8.055 1 95.06 77 GLU A O 1
ATOM 627 N N . ARG A 1 78 ? -21.141 -10.961 -8.852 1 96.56 78 ARG A N 1
ATOM 628 C CA . ARG A 1 78 ? -21 -12.391 -8.594 1 96.56 78 ARG A CA 1
ATOM 629 C C . ARG A 1 78 ? -20.672 -12.648 -7.125 1 96.56 78 ARG A C 1
ATOM 631 O O . ARG A 1 78 ? -20.766 -13.781 -6.656 1 96.56 78 ARG A O 1
ATOM 638 N N . VAL A 1 79 ? -20.297 -11.602 -6.461 1 96.81 79 VAL A N 1
ATOM 639 C CA . VAL A 1 79 ? -19.984 -11.703 -5.039 1 96.81 79 VAL A CA 1
ATOM 640 C C . VAL A 1 79 ? -21.234 -11.414 -4.211 1 96.81 79 VAL A C 1
ATOM 642 O O . VAL A 1 79 ? -21.922 -10.414 -4.441 1 96.81 79 VAL A O 1
ATOM 645 N N . SER A 1 80 ? -21.547 -12.312 -3.285 1 96.25 80 SER A N 1
ATOM 646 C CA . SER A 1 80 ? -22.656 -12.07 -2.369 1 96.25 80 SER A CA 1
ATOM 647 C C . SER A 1 80 ? -22.344 -12.594 -0.974 1 96.25 80 SER A C 1
ATOM 649 O O . SER A 1 80 ? -21.438 -13.406 -0.799 1 96.25 80 SER A O 1
ATOM 651 N N . ASN A 1 81 ? -23.047 -12.031 0.06 1 96.62 81 ASN A N 1
ATOM 652 C CA . ASN A 1 81 ? -22.906 -12.469 1.447 1 96.62 81 ASN A CA 1
ATOM 653 C C . ASN A 1 81 ? -21.469 -12.336 1.943 1 96.62 81 ASN A C 1
ATOM 655 O O . ASN A 1 81 ? -20.922 -13.273 2.527 1 96.62 81 ASN A O 1
ATOM 659 N N . LEU A 1 82 ? -20.859 -11.234 1.569 1 97.88 82 LEU A N 1
ATOM 660 C CA . LEU A 1 82 ? -19.5 -10.953 2.045 1 97.88 82 LEU A CA 1
ATOM 661 C C . LEU A 1 82 ? -19.5 -10.719 3.551 1 97.88 82 LEU A C 1
ATOM 663 O O . LEU A 1 82 ? -20.234 -9.867 4.055 1 97.88 82 LEU A O 1
ATOM 667 N N . GLN A 1 83 ? -18.656 -11.484 4.297 1 97.12 83 GLN A N 1
ATOM 668 C CA . GLN A 1 83 ? -18.547 -11.398 5.75 1 97.12 83 GLN A CA 1
ATOM 669 C C . GLN A 1 83 ? -17.094 -11.391 6.195 1 97.12 83 GLN A C 1
ATOM 671 O O . GLN A 1 83 ? -16.234 -11.984 5.547 1 97.12 83 GLN A O 1
ATOM 6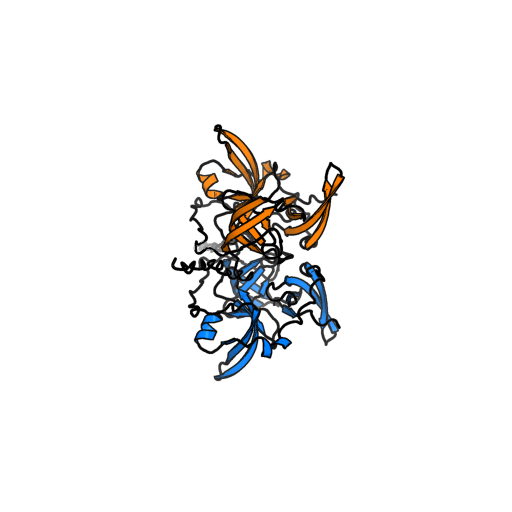76 N N . VAL A 1 84 ? -16.891 -10.648 7.266 1 96.38 84 VAL A N 1
ATOM 677 C CA . VAL A 1 84 ? -15.609 -10.727 7.949 1 96.38 84 VAL A CA 1
ATOM 678 C C . VAL A 1 84 ? -15.641 -11.852 8.984 1 96.38 84 VAL A C 1
ATOM 680 O O . VAL A 1 84 ? -16.578 -11.953 9.773 1 96.38 84 VAL A O 1
ATOM 683 N N . LEU A 1 85 ? -14.664 -12.648 8.867 1 96.44 85 LEU A N 1
ATOM 684 C CA . LEU A 1 85 ? -14.586 -13.766 9.797 1 96.44 85 LEU A CA 1
ATOM 685 C C . LEU A 1 85 ? -13.867 -13.359 11.078 1 96.44 85 LEU A C 1
ATOM 687 O O . LEU A 1 85 ? -13.07 -12.422 11.078 1 96.44 85 LEU A O 1
ATOM 691 N N . SER A 1 86 ? -14.148 -14.055 12.18 1 92.31 86 SER A N 1
ATOM 692 C CA . SER A 1 86 ? -13.523 -13.773 13.461 1 92.31 86 SER A CA 1
ATOM 693 C C . SER A 1 86 ? -12.102 -14.328 13.516 1 92.31 86 SER A C 1
ATOM 695 O O . SER A 1 86 ? -11.289 -13.883 14.328 1 92.31 86 SER A O 1
ATOM 697 N N . GLU A 1 87 ? -11.852 -15.242 12.648 1 90.94 87 GLU A N 1
ATOM 698 C CA . GLU A 1 87 ? -10.508 -15.805 12.578 1 90.94 87 GLU A CA 1
ATOM 699 C C . GLU A 1 87 ? -9.484 -14.742 12.203 1 90.94 87 GLU A C 1
ATOM 701 O O . GLU A 1 87 ? -9.734 -13.914 11.32 1 90.94 87 GLU A O 1
ATOM 706 N N . LYS A 1 88 ? -8.367 -14.734 12.914 1 88.06 88 LYS A N 1
ATOM 707 C CA . LYS A 1 88 ? -7.301 -13.789 12.602 1 88.06 88 LYS A CA 1
ATOM 708 C C . LYS A 1 88 ? -6.371 -14.344 11.523 1 88.06 88 LYS A C 1
ATOM 710 O O . LYS A 1 88 ? -6.266 -15.555 11.352 1 88.06 88 LYS A O 1
ATOM 715 N N . VAL A 1 89 ? -5.809 -13.438 10.805 1 88.25 89 VAL A N 1
ATOM 716 C CA . VAL A 1 89 ? -4.805 -13.805 9.812 1 88.25 89 VAL A CA 1
ATOM 717 C C . VAL A 1 89 ? -3.551 -14.32 10.516 1 88.25 89 VAL A C 1
ATOM 719 O O . VAL A 1 89 ? -2.979 -13.633 11.359 1 88.25 89 VAL A O 1
ATOM 722 N N . VAL A 1 90 ? -3.254 -15.531 10.227 1 79.31 90 VAL A N 1
ATOM 723 C CA . VAL A 1 90 ? -2.088 -16.141 10.859 1 79.31 90 VAL A CA 1
ATOM 724 C C . VAL A 1 90 ? -0.831 -15.805 10.062 1 79.31 90 VAL A C 1
ATOM 726 O O . VAL A 1 90 ? -0.789 -15.992 8.844 1 79.31 90 VAL A O 1
ATOM 729 N N . ASN A 1 91 ? 0.013 -15.016 10.703 1 77.44 91 ASN A N 1
ATOM 730 C CA . ASN A 1 91 ? 1.337 -14.781 10.133 1 77.44 91 ASN A CA 1
ATOM 731 C C . ASN A 1 91 ? 2.391 -15.672 10.789 1 77.44 91 ASN A C 1
ATOM 733 O O . ASN A 1 91 ? 3.02 -15.273 11.773 1 77.44 91 ASN A O 1
ATOM 737 N N . ASN A 1 92 ? 2.533 -16.844 10.273 1 75.75 92 ASN A N 1
ATOM 738 C CA . ASN A 1 92 ? 3.428 -17.812 10.906 1 75.75 92 ASN A CA 1
ATOM 739 C C . ASN A 1 92 ? 4.871 -17.312 10.922 1 75.75 92 ASN A C 1
ATOM 741 O O . ASN A 1 92 ? 5.324 -16.672 9.969 1 75.75 92 ASN A O 1
ATOM 745 N N . LYS A 1 93 ? 5.434 -17.469 12.008 1 75.69 93 LYS A N 1
ATOM 746 C CA . LYS A 1 93 ? 6.848 -17.125 12.148 1 75.69 93 LYS A CA 1
ATOM 747 C C . LYS A 1 93 ? 7.723 -18.047 11.305 1 75.69 93 LYS A C 1
ATOM 749 O O . LYS A 1 93 ? 7.488 -19.25 11.25 1 75.69 93 LYS A O 1
ATOM 754 N N . VAL A 1 94 ? 8.445 -17.375 10.383 1 75.25 94 VAL A N 1
ATOM 755 C CA . VAL A 1 94 ? 9.359 -18.141 9.555 1 75.25 94 VAL A CA 1
ATOM 756 C C . VAL A 1 94 ? 10.797 -17.891 9.984 1 75.25 94 VAL A C 1
ATOM 758 O O . VAL A 1 94 ? 11.156 -16.766 10.336 1 75.25 94 VAL A O 1
ATOM 761 N N . LYS A 1 95 ? 11.484 -18.969 10.125 1 70.69 95 LYS A N 1
ATOM 762 C CA . LYS A 1 95 ? 12.906 -18.844 10.438 1 70.69 95 LYS A CA 1
ATOM 763 C C . LYS A 1 95 ? 13.719 -18.484 9.195 1 70.69 95 LYS A C 1
ATOM 765 O O . LYS A 1 95 ? 13.727 -19.219 8.211 1 70.69 95 LYS A O 1
ATOM 770 N N . THR A 1 96 ? 14.133 -17.312 9.172 1 75.56 96 THR A N 1
ATOM 771 C CA . THR A 1 96 ? 15.047 -16.891 8.117 1 75.56 96 THR A CA 1
ATOM 772 C C . THR A 1 96 ? 16.469 -17.312 8.445 1 75.56 96 THR A C 1
ATOM 774 O O . THR A 1 96 ? 16.938 -17.125 9.57 1 75.56 96 THR A O 1
ATOM 777 N N . PRO A 1 97 ? 17.062 -18 7.562 1 72.44 97 PRO A N 1
ATOM 778 C CA . PRO A 1 97 ? 18.453 -18.344 7.836 1 72.44 97 PRO A CA 1
ATOM 779 C C . PRO A 1 97 ? 19.312 -17.125 8.18 1 72.44 97 PRO A C 1
ATOM 781 O O . PRO A 1 97 ? 19.078 -16.031 7.648 1 72.44 97 PRO A O 1
ATOM 784 N N . PRO A 1 98 ? 20.125 -17.391 9.141 1 65.75 98 PRO A N 1
ATOM 785 C CA . PRO A 1 98 ? 21.031 -16.297 9.484 1 65.75 98 PRO A CA 1
ATOM 786 C C . PRO A 1 98 ? 21.828 -15.789 8.281 1 65.75 98 PRO A C 1
ATOM 788 O O . PRO A 1 98 ? 22.375 -16.594 7.512 1 65.75 98 PRO A O 1
ATOM 791 N N . GLY A 1 99 ? 21.891 -14.539 8.055 1 61.81 99 GLY A N 1
ATOM 792 C CA . GLY A 1 99 ? 22.625 -13.938 6.961 1 61.81 99 GLY A CA 1
ATOM 793 C C . GLY A 1 99 ? 21.859 -13.914 5.652 1 61.81 99 GLY A C 1
ATOM 794 O O . GLY A 1 99 ? 22.406 -13.57 4.609 1 61.81 99 GLY A O 1
ATOM 795 N N . ALA A 1 100 ? 20.859 -14.719 5.777 1 62.44 100 ALA A N 1
ATOM 796 C CA . ALA A 1 100 ? 20.109 -14.859 4.527 1 62.44 100 ALA A CA 1
ATOM 797 C C . ALA A 1 100 ? 19.828 -13.492 3.898 1 62.44 100 ALA A C 1
ATOM 799 O O . ALA A 1 100 ? 1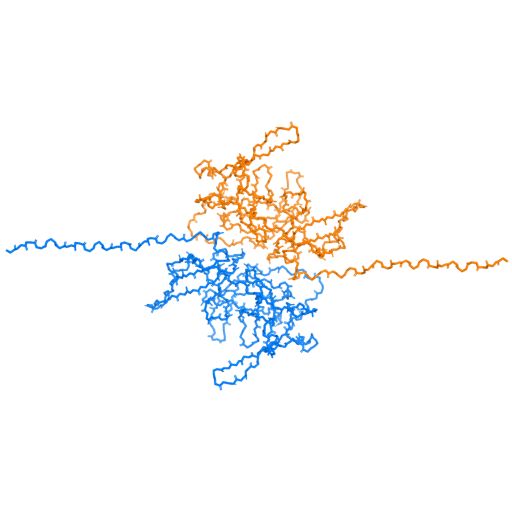9.578 -12.516 4.605 1 62.44 100 ALA A O 1
ATOM 800 N N . GLU A 1 101 ? 20.406 -13.508 2.641 1 63.94 101 GLU A N 1
ATOM 801 C CA . GLU A 1 101 ? 20.203 -12.367 1.759 1 63.94 101 GLU A CA 1
ATOM 802 C C . GLU A 1 101 ? 18.719 -12.156 1.473 1 63.94 101 GLU A C 1
ATOM 804 O O . GLU A 1 101 ? 17.891 -13.008 1.801 1 63.94 101 GLU A O 1
ATOM 809 N N . GLU A 1 102 ? 18.266 -11.023 0.826 1 83.44 102 GLU A N 1
ATOM 810 C CA . GLU A 1 102 ? 16.953 -10.539 0.417 1 83.44 102 GLU A CA 1
ATOM 811 C C . GLU A 1 102 ? 16.422 -11.328 -0.778 1 83.44 102 GLU A C 1
ATOM 813 O O . GLU A 1 102 ? 17.156 -11.57 -1.74 1 83.44 102 GLU A O 1
ATOM 818 N N . LEU A 1 103 ? 15.344 -12.016 -0.584 1 91.5 103 LEU A N 1
ATOM 819 C CA . LEU A 1 103 ? 14.727 -12.812 -1.639 1 91.5 103 LEU A CA 1
ATOM 820 C C . LEU A 1 103 ? 14.133 -11.922 -2.721 1 91.5 103 LEU A C 1
ATOM 822 O O . LEU A 1 103 ? 14.047 -12.32 -3.885 1 91.5 103 LEU A O 1
ATOM 826 N N . VAL A 1 104 ? 13.789 -10.828 -2.336 1 92.94 104 VAL A N 1
ATOM 827 C CA . VAL A 1 104 ? 13.086 -9.953 -3.268 1 92.94 104 VAL A CA 1
ATOM 828 C C . VAL A 1 104 ? 14.008 -9.586 -4.426 1 92.94 104 VAL A C 1
ATOM 830 O O . VAL A 1 104 ? 15.156 -9.195 -4.215 1 92.94 104 VAL A O 1
ATOM 833 N N . GLY A 1 105 ? 13.5 -9.758 -5.648 1 90.69 105 GLY A N 1
ATOM 834 C CA . GLY A 1 105 ? 14.258 -9.422 -6.844 1 90.69 105 GLY A CA 1
ATOM 835 C C . GLY A 1 105 ? 15.102 -10.578 -7.355 1 90.69 105 GLY A C 1
ATOM 836 O O . GLY A 1 105 ? 15.719 -10.477 -8.422 1 90.69 105 GLY A O 1
ATOM 837 N N . LYS A 1 106 ? 15.055 -11.664 -6.676 1 91.44 106 LYS A N 1
ATOM 838 C CA . LYS A 1 106 ? 15.898 -12.797 -7.062 1 91.44 106 LYS A CA 1
ATOM 839 C C . LYS A 1 106 ? 15.133 -13.766 -7.965 1 91.44 106 LYS A C 1
ATOM 841 O O . LYS A 1 106 ? 13.922 -13.93 -7.82 1 91.44 106 LYS A O 1
ATOM 846 N N . ALA A 1 107 ? 15.914 -14.328 -8.875 1 92.88 107 ALA A N 1
ATOM 847 C CA . ALA A 1 107 ? 15.422 -15.477 -9.625 1 92.88 107 ALA A CA 1
ATOM 848 C C . ALA A 1 107 ? 15.562 -16.766 -8.82 1 92.88 107 ALA A C 1
ATOM 850 O O . ALA A 1 107 ? 16.562 -16.953 -8.125 1 92.88 107 ALA A O 1
ATOM 851 N N . VAL A 1 108 ? 14.602 -17.641 -8.984 1 94.31 108 VAL A N 1
ATOM 852 C CA . VAL A 1 108 ? 14.633 -18.844 -8.18 1 94.31 108 VAL A CA 1
ATOM 853 C C . VAL A 1 108 ? 14.188 -20.047 -9.023 1 94.31 108 VAL A C 1
ATOM 855 O O . VAL A 1 108 ? 13.609 -19.875 -10.102 1 94.31 108 VAL A O 1
ATOM 858 N N . GLU A 1 109 ? 14.562 -21.156 -8.586 1 94.94 109 GLU A N 1
ATOM 859 C CA . GLU A 1 109 ? 13.984 -22.438 -9 1 94.94 109 GLU A CA 1
ATOM 860 C C . GLU A 1 109 ? 13.164 -23.062 -7.879 1 94.94 109 GLU A C 1
ATOM 862 O O . GLU A 1 109 ? 13.68 -23.312 -6.789 1 94.94 109 GLU A O 1
ATOM 867 N N . HIS A 1 110 ? 11.953 -23.219 -8.141 1 96.19 110 HIS A N 1
ATOM 868 C CA . HIS A 1 110 ? 11 -23.734 -7.164 1 96.19 110 HIS A CA 1
ATOM 869 C C . HIS A 1 110 ? 10.539 -25.141 -7.543 1 96.19 110 HIS A C 1
ATOM 871 O O . HIS A 1 110 ? 10.039 -25.359 -8.648 1 96.19 110 HIS A O 1
ATOM 877 N N . LEU A 1 111 ? 10.688 -26.062 -6.609 1 97.38 111 LEU A N 1
ATOM 878 C CA . LEU A 1 111 ? 10.32 -27.453 -6.844 1 97.38 111 LEU A CA 1
ATOM 879 C C . LEU A 1 111 ? 8.922 -27.75 -6.297 1 97.38 111 LEU A C 1
ATOM 881 O O . LEU A 1 111 ? 8.633 -27.453 -5.133 1 97.38 111 LEU A O 1
ATOM 885 N N . PHE A 1 112 ? 8.086 -28.281 -7.168 1 95.56 112 PHE A N 1
ATOM 886 C CA . PHE A 1 112 ? 6.75 -28.703 -6.773 1 95.56 112 PHE A CA 1
ATOM 887 C C . PHE A 1 112 ? 6.574 -30.203 -6.992 1 95.56 112 PHE A C 1
ATOM 889 O O . PHE A 1 112 ? 7.07 -30.75 -7.977 1 95.56 112 PHE A O 1
ATOM 896 N N . GLU A 1 113 ? 5.98 -30.812 -6.051 1 93.25 113 GLU A N 1
ATOM 897 C CA . GLU A 1 113 ? 5.684 -32.219 -6.168 1 93.25 113 GLU A CA 1
ATOM 898 C C . GLU A 1 113 ? 4.199 -32.469 -6.422 1 93.25 113 GLU A C 1
ATOM 900 O O . GLU A 1 113 ? 3.348 -31.938 -5.707 1 93.25 113 GLU A O 1
ATOM 905 N N . LYS A 1 114 ? 3.906 -33.312 -7.414 1 89.5 114 LYS A N 1
ATOM 906 C CA . LYS A 1 114 ? 2.529 -33.688 -7.715 1 89.5 114 LYS A CA 1
ATOM 907 C C . LYS A 1 114 ? 2.066 -34.812 -6.828 1 89.5 114 LYS A C 1
ATOM 909 O O . LYS A 1 114 ? 2.871 -35.438 -6.105 1 89.5 114 LYS A O 1
ATOM 914 N N . GLU A 1 115 ? 0.803 -35.031 -6.957 1 90 115 GLU A N 1
ATOM 915 C CA . GLU A 1 115 ? 0.21 -36.094 -6.156 1 90 115 GLU A CA 1
ATOM 916 C C . GLU A 1 115 ? 0.83 -37.438 -6.496 1 90 115 GLU A C 1
ATOM 918 O O . GLU A 1 115 ? 0.979 -38.281 -5.621 1 90 115 GLU A O 1
ATOM 923 N N . ASP A 1 116 ? 1.232 -37.719 -7.754 1 92.44 116 ASP A N 1
ATOM 924 C CA . ASP A 1 116 ? 1.795 -38.969 -8.195 1 92.44 116 ASP A CA 1
ATOM 925 C C . ASP A 1 116 ? 3.281 -39.062 -7.863 1 92.44 116 ASP A C 1
ATOM 927 O O . ASP A 1 116 ? 3.938 -40.062 -8.188 1 92.44 116 ASP A O 1
ATOM 931 N N . GLY A 1 117 ? 3.85 -38 -7.285 1 90.31 117 GLY A N 1
ATOM 932 C CA . GLY A 1 117 ? 5.242 -38 -6.863 1 90.31 117 GLY A CA 1
ATOM 933 C C . GLY A 1 117 ? 6.172 -37.375 -7.883 1 90.31 117 GLY A C 1
ATOM 934 O O . GLY A 1 117 ? 7.371 -37.219 -7.629 1 90.31 117 GLY A O 1
ATOM 935 N N . GLU A 1 118 ? 5.609 -37 -9.008 1 92.5 118 GLU A N 1
ATOM 936 C CA . GLU A 1 118 ? 6.422 -36.344 -10.023 1 92.5 118 GLU A CA 1
ATOM 937 C C . GLU A 1 118 ? 6.859 -34.969 -9.57 1 92.5 118 GLU A C 1
ATOM 939 O O . GLU A 1 118 ? 6.047 -34.188 -9.07 1 92.5 118 GLU A O 1
ATOM 944 N N . LYS A 1 119 ? 8.156 -34.75 -9.672 1 92.31 119 LYS A N 1
ATOM 945 C CA . LYS A 1 119 ? 8.711 -33.438 -9.312 1 92.31 119 LYS A CA 1
ATOM 946 C C . LYS A 1 119 ? 8.859 -32.562 -10.539 1 92.31 119 LYS A C 1
ATOM 948 O O . LYS A 1 119 ? 9.273 -33 -11.609 1 92.31 119 LYS A O 1
ATOM 953 N N . ASN A 1 120 ? 8.367 -31.344 -10.367 1 94.56 120 ASN A N 1
ATOM 954 C CA . ASN A 1 120 ? 8.477 -30.344 -11.422 1 94.56 120 ASN A CA 1
ATOM 955 C C . ASN A 1 120 ? 9.188 -29.078 -10.93 1 94.56 120 ASN A C 1
ATOM 957 O O . ASN A 1 120 ? 8.875 -28.562 -9.852 1 94.56 120 ASN A O 1
ATOM 961 N N . GLU A 1 121 ? 10.125 -28.672 -11.719 1 94.31 121 GLU A N 1
ATOM 962 C CA . GLU A 1 121 ? 10.867 -27.453 -11.391 1 94.31 121 GLU A CA 1
ATOM 963 C C . GLU A 1 121 ? 10.305 -26.25 -12.141 1 94.31 121 GLU A C 1
ATOM 965 O O . GLU A 1 121 ? 10.109 -26.312 -13.359 1 94.31 121 GLU A O 1
ATOM 970 N N . TRP A 1 122 ? 10.062 -25.266 -11.398 1 94.38 122 TRP A N 1
ATOM 971 C CA . TRP A 1 122 ? 9.562 -24.031 -11.992 1 94.38 122 TRP A CA 1
ATOM 972 C C . TRP A 1 122 ? 10.531 -22.875 -11.742 1 94.38 122 TRP A C 1
ATOM 974 O O . TRP A 1 122 ? 10.875 -22.578 -10.594 1 94.38 122 TRP A O 1
ATOM 984 N N . ARG A 1 123 ? 10.914 -22.234 -12.82 1 93.5 123 ARG A N 1
ATOM 985 C CA . ARG A 1 123 ? 11.703 -21.016 -12.695 1 93.5 123 ARG A CA 1
ATOM 986 C C . ARG A 1 123 ? 10.805 -19.797 -12.469 1 93.5 123 ARG A C 1
ATOM 988 O O . ARG A 1 123 ? 9.789 -19.641 -13.141 1 93.5 123 ARG A O 1
ATOM 995 N N . GLY A 1 124 ? 11.25 -19.016 -11.469 1 94.5 124 GLY A N 1
ATOM 996 C CA . GLY A 1 124 ? 10.438 -17.859 -11.117 1 94.5 124 GLY A CA 1
ATOM 997 C C . GLY A 1 124 ? 11.242 -16.703 -10.578 1 94.5 124 GLY A C 1
ATOM 998 O O . GLY A 1 124 ? 12.469 -16.766 -10.523 1 94.5 124 GLY A O 1
ATOM 999 N N . MET A 1 125 ? 10.562 -15.617 -10.352 1 93.88 125 MET A N 1
ATOM 1000 C CA . MET A 1 125 ? 11.125 -14.398 -9.781 1 93.88 125 MET A CA 1
ATOM 1001 C C . MET A 1 125 ? 10.344 -13.969 -8.547 1 93.88 125 MET A C 1
ATOM 1003 O O . MET A 1 125 ? 9.109 -13.922 -8.57 1 93.88 125 MET A O 1
ATOM 1007 N N . VAL A 1 126 ? 11.078 -13.688 -7.492 1 94.88 126 VAL A N 1
ATOM 1008 C CA . VAL A 1 126 ? 10.453 -13.148 -6.289 1 94.88 126 VAL A CA 1
ATOM 1009 C C . VAL A 1 126 ? 10.219 -11.648 -6.457 1 94.88 126 VAL A C 1
ATOM 1011 O O . VAL A 1 126 ? 11.148 -10.891 -6.742 1 94.88 126 VAL A O 1
ATOM 1014 N N . LEU A 1 127 ? 9.008 -11.25 -6.242 1 94.94 127 LEU A N 1
ATOM 1015 C CA . LEU A 1 127 ? 8.633 -9.898 -6.629 1 94.94 127 LEU A CA 1
ATOM 1016 C C . LEU A 1 127 ? 8.617 -8.969 -5.418 1 94.94 127 LEU A C 1
ATOM 1018 O O . LEU A 1 127 ? 9.078 -7.828 -5.5 1 94.94 127 LEU A O 1
ATOM 1022 N N . SER A 1 128 ? 8.102 -9.359 -4.355 1 94.81 128 SER A N 1
ATOM 1023 C CA . SER A 1 128 ? 8.023 -8.555 -3.143 1 94.81 128 SER A CA 1
ATOM 1024 C C . SER A 1 128 ? 7.543 -9.383 -1.957 1 94.81 128 SER A C 1
ATOM 1026 O O . SER A 1 128 ? 7.082 -10.516 -2.131 1 94.81 128 SER A O 1
ATOM 1028 N N . LYS A 1 129 ? 7.707 -8.742 -0.809 1 92 129 LYS A N 1
ATOM 1029 C CA . LYS A 1 129 ? 7.02 -9.273 0.364 1 92 129 LYS A CA 1
ATOM 1030 C C . LYS A 1 129 ? 5.535 -8.922 0.339 1 92 129 LYS A C 1
ATOM 1032 O O . LYS A 1 129 ? 5.152 -7.879 -0.195 1 92 129 LYS A O 1
ATOM 1037 N N . ALA A 1 130 ? 4.816 -9.805 0.869 1 92.25 130 ALA A N 1
ATOM 1038 C CA . ALA A 1 130 ? 3.395 -9.484 0.998 1 92.25 130 ALA A CA 1
ATOM 1039 C C . ALA A 1 130 ? 3.158 -8.477 2.113 1 92.25 130 ALA A C 1
ATOM 1041 O O . ALA A 1 130 ? 3.834 -8.508 3.145 1 92.25 130 ALA A O 1
ATOM 1042 N N . PRO A 1 131 ? 2.188 -7.547 1.981 1 86 131 PRO A N 1
ATOM 1043 C CA . PRO A 1 131 ? 1.983 -6.48 2.965 1 86 131 PRO A CA 1
ATOM 1044 C C . PRO A 1 131 ? 1.327 -6.984 4.25 1 86 131 PRO A C 1
ATOM 1046 O O . PRO A 1 131 ? 1.603 -6.461 5.332 1 86 131 PRO A O 1
ATOM 1049 N N . VAL A 1 132 ? 0.405 -7.797 4.402 1 83.88 132 VAL A N 1
ATOM 1050 C CA . VAL A 1 132 ? -0.346 -8.266 5.562 1 83.88 132 VAL A CA 1
ATOM 1051 C C . VAL A 1 132 ? 0.28 -9.547 6.098 1 83.88 132 VAL A C 1
ATOM 1053 O O . VAL A 1 132 ? 0.435 -9.711 7.312 1 83.88 132 VAL A O 1
ATOM 1056 N N . MET A 1 133 ? 0.649 -10.406 5.199 1 87.25 133 MET A N 1
ATOM 1057 C CA . MET A 1 133 ? 1.337 -11.656 5.508 1 87.25 133 MET A CA 1
ATOM 1058 C C . MET A 1 133 ? 2.83 -11.539 5.223 1 87.25 133 MET A C 1
ATOM 1060 O O . MET A 1 133 ? 3.344 -12.172 4.301 1 87.25 133 MET A O 1
ATOM 1064 N N . THR A 1 134 ? 3.529 -10.914 6.121 1 85.19 134 THR A N 1
ATOM 1065 C CA . THR A 1 134 ? 4.855 -10.375 5.855 1 85.19 134 THR A CA 1
ATOM 1066 C C . THR A 1 134 ? 5.879 -11.5 5.707 1 85.19 134 THR A C 1
ATOM 1068 O O . THR A 1 134 ? 6.992 -11.273 5.234 1 85.19 134 THR A O 1
ATOM 1071 N N . ASN A 1 135 ? 5.539 -12.703 6.062 1 88.44 135 ASN A N 1
ATOM 1072 C CA . ASN A 1 135 ? 6.457 -13.82 5.871 1 88.44 135 ASN A CA 1
ATOM 1073 C C . ASN A 1 135 ? 6.215 -14.516 4.535 1 88.44 135 ASN A C 1
ATOM 1075 O O . ASN A 1 135 ? 6.91 -15.477 4.191 1 88.44 135 ASN A O 1
ATOM 1079 N N . TRP A 1 136 ? 5.277 -14.078 3.822 1 93.25 136 TRP A N 1
ATOM 1080 C CA . TRP A 1 136 ? 4.977 -14.586 2.488 1 93.25 136 TRP A CA 1
ATOM 1081 C C . TRP A 1 136 ? 5.531 -13.656 1.413 1 93.25 136 TRP A C 1
ATOM 1083 O O . TRP A 1 136 ? 5.707 -12.461 1.649 1 93.25 136 TRP A O 1
ATOM 1093 N N . TYR A 1 137 ? 5.812 -14.258 0.303 1 95.25 137 TYR A N 1
ATOM 1094 C CA . TYR A 1 137 ? 6.363 -13.5 -0.813 1 95.25 137 TYR A CA 1
ATOM 1095 C C . TYR A 1 137 ? 5.492 -13.648 -2.057 1 95.25 137 TYR A C 1
ATOM 1097 O O . TYR A 1 137 ? 4.996 -14.742 -2.346 1 95.25 137 TYR A O 1
ATOM 1105 N N . TYR A 1 138 ? 5.293 -12.516 -2.736 1 97.12 138 TYR A N 1
ATOM 1106 C CA . TYR A 1 138 ? 4.758 -12.562 -4.094 1 97.12 138 TYR A CA 1
ATOM 1107 C C . TYR A 1 138 ? 5.801 -13.078 -5.074 1 97.12 138 TYR A C 1
ATOM 1109 O O . TYR A 1 138 ? 6.965 -12.672 -5.02 1 97.12 138 TYR A O 1
ATOM 1117 N N . ILE A 1 139 ? 5.355 -13.93 -5.922 1 96.44 139 ILE A N 1
ATOM 1118 C CA . ILE A 1 139 ? 6.258 -14.555 -6.879 1 96.44 139 ILE A CA 1
ATOM 1119 C C . ILE A 1 139 ? 5.508 -14.875 -8.172 1 96.44 139 ILE A C 1
ATOM 1121 O O . ILE A 1 139 ? 4.277 -14.977 -8.172 1 96.44 139 ILE A O 1
ATOM 1125 N N . THR A 1 140 ? 6.215 -14.898 -9.289 1 96.56 140 THR A N 1
ATOM 1126 C CA . THR A 1 140 ? 5.691 -15.344 -10.578 1 96.56 140 THR A CA 1
ATOM 1127 C C . THR A 1 140 ? 6.625 -16.359 -11.219 1 96.56 140 THR A C 1
ATOM 1129 O O . THR A 1 140 ? 7.766 -16.531 -10.781 1 96.56 140 THR A O 1
ATOM 1132 N N . TYR A 1 141 ? 6.07 -17.094 -12.148 1 94.75 141 TYR A N 1
ATOM 1133 C CA . TYR A 1 141 ? 6.844 -18.141 -12.812 1 94.75 141 TYR A CA 1
ATOM 1134 C C . TYR A 1 141 ? 6.809 -17.953 -14.328 1 94.75 141 TYR A C 1
ATOM 1136 O O . TYR A 1 141 ? 5.816 -17.469 -14.883 1 94.75 141 TYR A O 1
ATOM 1144 N N . GLU A 1 142 ? 7.824 -18.406 -15 1 91.56 142 GLU A N 1
ATOM 1145 C CA . GLU A 1 142 ? 7.938 -18.312 -16.453 1 91.56 142 GLU A CA 1
ATOM 1146 C C . GLU A 1 142 ? 6.809 -19.078 -17.141 1 91.56 142 GLU A C 1
ATOM 1148 O O . GLU A 1 142 ? 6.238 -18.609 -18.125 1 91.56 142 GLU A O 1
ATOM 1153 N N . LYS A 1 143 ? 6.473 -20.203 -16.672 1 91.31 143 LYS A N 1
ATOM 1154 C CA . LYS A 1 143 ? 5.496 -21.094 -17.312 1 91.31 143 LYS A CA 1
ATOM 1155 C C . LYS A 1 143 ? 4.074 -20.594 -17.078 1 91.31 143 LYS A C 1
ATOM 1157 O O . LYS A 1 143 ? 3.146 -21 -17.781 1 91.31 143 LYS A O 1
ATOM 1162 N N . ASP A 1 144 ? 3.906 -19.797 -16.156 1 93.75 144 ASP A N 1
ATOM 1163 C CA . ASP A 1 144 ? 2.596 -19.25 -15.805 1 93.75 144 ASP A CA 1
ATOM 1164 C C . ASP A 1 144 ? 2.721 -17.859 -15.172 1 93.75 144 ASP A C 1
ATOM 1166 O O . ASP A 1 144 ? 2.777 -17.734 -13.953 1 93.75 144 ASP A O 1
ATOM 1170 N N . PRO 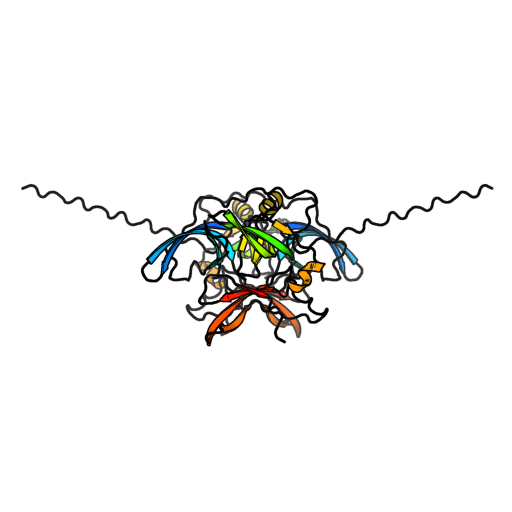A 1 145 ? 2.666 -16.812 -15.969 1 94.06 145 PRO A N 1
ATOM 1171 C CA . PRO A 1 145 ? 3.008 -15.469 -15.508 1 94.06 145 PRO A CA 1
ATOM 1172 C C . PRO A 1 145 ? 1.844 -14.766 -14.805 1 94.06 145 PRO A C 1
ATOM 1174 O O . PRO A 1 145 ? 1.442 -13.672 -15.211 1 94.06 145 PRO A O 1
ATOM 1177 N N . VAL A 1 146 ? 1.367 -15.375 -13.781 1 96.69 146 VAL A N 1
ATOM 1178 C CA . VAL A 1 146 ? 0.407 -14.75 -12.875 1 96.69 146 VAL A CA 1
ATOM 1179 C C . VAL A 1 146 ? 1.014 -14.625 -11.477 1 96.69 146 VAL A C 1
ATOM 1181 O O . VAL A 1 146 ? 2.121 -15.102 -11.234 1 96.69 146 VAL A O 1
ATOM 1184 N N . LEU A 1 147 ? 0.325 -13.859 -10.609 1 98 147 LEU A N 1
ATOM 1185 C CA . LEU A 1 147 ? 0.831 -13.578 -9.273 1 98 147 LEU A CA 1
ATOM 1186 C C . LEU A 1 147 ? 0.533 -14.734 -8.32 1 98 147 LEU A C 1
ATOM 1188 O O . LEU A 1 147 ? -0.626 -15.117 -8.148 1 98 147 LEU A O 1
ATOM 1192 N N . TYR A 1 148 ? 1.587 -15.344 -7.777 1 97.81 148 TYR A N 1
ATOM 1193 C CA . TYR A 1 148 ? 1.512 -16.375 -6.75 1 97.81 148 TYR A CA 1
ATOM 1194 C C . TYR A 1 148 ? 2.02 -15.859 -5.41 1 97.81 148 TYR A C 1
ATOM 1196 O O . TYR A 1 148 ? 2.623 -14.781 -5.344 1 97.81 148 TYR A O 1
ATOM 1204 N N . MET A 1 149 ? 1.74 -16.531 -4.348 1 96.94 149 MET A N 1
ATOM 1205 C CA . MET A 1 149 ? 2.301 -16.188 -3.039 1 96.94 149 MET A CA 1
ATOM 1206 C C . MET A 1 149 ? 2.656 -17.453 -2.262 1 96.94 149 MET A C 1
ATOM 1208 O O . MET A 1 149 ? 1.867 -18.406 -2.209 1 96.94 149 MET A O 1
ATOM 1212 N N . TYR A 1 150 ? 3.865 -17.516 -1.626 1 96.12 150 TYR A N 1
ATOM 1213 C CA . TYR A 1 150 ? 4.379 -18.656 -0.875 1 96.12 150 TYR A CA 1
ATOM 1214 C C . TYR A 1 150 ? 5.23 -18.188 0.301 1 96.12 150 TYR A C 1
ATOM 1216 O O . TYR A 1 150 ? 5.723 -17.062 0.315 1 96.12 150 TYR A O 1
ATOM 1224 N N . GLN A 1 151 ? 5.352 -19.031 1.282 1 93.56 151 GLN A N 1
ATOM 1225 C CA . GLN A 1 151 ? 6.398 -18.891 2.289 1 93.56 151 GLN A CA 1
ATOM 1226 C C . GLN A 1 151 ? 7.727 -19.438 1.781 1 93.56 151 GLN A C 1
ATOM 1228 O O . GLN A 1 151 ? 8.086 -20.578 2.084 1 93.56 151 GLN A O 1
ATOM 1233 N N . LEU A 1 152 ? 8.5 -18.656 1.205 1 95.12 152 LEU A N 1
ATOM 1234 C CA . LEU A 1 152 ? 9.625 -19.094 0.399 1 95.12 152 LEU A CA 1
ATOM 1235 C C . LEU A 1 152 ? 10.789 -19.531 1.287 1 95.12 152 LEU A C 1
ATOM 1237 O O . LEU A 1 152 ? 11.547 -20.438 0.925 1 95.12 152 LEU A O 1
ATOM 1241 N N . TRP A 1 153 ? 10.906 -18.938 2.408 1 93.06 153 TRP A N 1
ATOM 1242 C CA . TRP A 1 153 ? 11.992 -19.344 3.293 1 93.06 153 TRP A CA 1
ATOM 1243 C C . TRP A 1 153 ? 11.766 -20.75 3.83 1 93.06 153 TRP A C 1
ATOM 1245 O O . TRP A 1 153 ? 12.719 -21.516 4.043 1 93.06 153 TRP A O 1
ATOM 1255 N N . ASP A 1 154 ? 10.555 -21.141 4.059 1 91.31 154 ASP A N 1
ATOM 1256 C CA . ASP A 1 154 ? 10.242 -22.516 4.422 1 91.31 154 ASP A CA 1
ATOM 1257 C C . ASP A 1 154 ? 10.625 -23.484 3.299 1 91.31 154 ASP A C 1
ATOM 1259 O O . ASP A 1 154 ? 11.25 -24.516 3.549 1 91.31 154 ASP A O 1
ATOM 1263 N N . ASP A 1 155 ? 10.25 -23.078 2.121 1 93.56 155 ASP A N 1
ATOM 1264 C CA . ASP A 1 155 ? 10.594 -23.906 0.969 1 93.56 155 ASP A CA 1
ATOM 1265 C C . ASP A 1 155 ? 12.109 -24.016 0.807 1 93.56 155 ASP A C 1
ATOM 1267 O O . ASP A 1 155 ? 12.617 -25.078 0.446 1 93.56 155 ASP A O 1
ATOM 1271 N N . TYR A 1 156 ? 12.766 -22.922 1.017 1 93.69 156 TYR A N 1
ATOM 1272 C CA . TYR A 1 156 ? 14.219 -22.922 0.946 1 93.69 156 TYR A CA 1
ATOM 1273 C C . TYR A 1 156 ? 14.82 -23.859 1.98 1 93.69 156 TYR A C 1
ATOM 1275 O O . TYR A 1 156 ? 15.703 -24.656 1.663 1 93.69 156 TYR A O 1
ATOM 1283 N N . ALA A 1 157 ? 14.375 -23.766 3.17 1 90.38 157 ALA A N 1
ATOM 1284 C CA . ALA A 1 157 ? 14.875 -24.578 4.266 1 90.38 157 ALA A CA 1
ATOM 1285 C C . ALA A 1 157 ? 14.641 -26.062 3.99 1 90.38 157 ALA A C 1
ATOM 1287 O O . ALA A 1 157 ? 15.445 -26.906 4.379 1 90.38 157 ALA A O 1
ATOM 1288 N N . GLU A 1 158 ? 13.586 -26.359 3.287 1 92.25 158 GLU A N 1
ATOM 1289 C CA . GLU A 1 158 ? 13.227 -27.75 2.988 1 92.25 158 GLU A CA 1
ATOM 1290 C C . GLU A 1 158 ? 13.93 -28.234 1.724 1 92.25 158 GLU A C 1
ATOM 1292 O O . GLU A 1 158 ? 13.828 -29.406 1.368 1 92.25 158 GLU A O 1
ATOM 1297 N N . GLY A 1 159 ? 14.562 -27.359 1.003 1 93.12 159 GLY A N 1
ATOM 1298 C CA . GLY A 1 159 ? 15.289 -27.734 -0.199 1 93.12 159 GLY A CA 1
ATOM 1299 C C . GLY A 1 159 ? 14.445 -27.641 -1.457 1 93.12 159 GLY A C 1
ATOM 1300 O O . GLY A 1 159 ? 14.883 -28.047 -2.537 1 93.12 159 GLY A O 1
ATOM 1301 N N . ASP A 1 160 ? 13.273 -27.078 -1.347 1 96 160 ASP A N 1
ATOM 1302 C CA . ASP A 1 160 ? 12.359 -27 -2.482 1 96 160 ASP A CA 1
ATOM 1303 C C . ASP A 1 160 ? 12.555 -25.688 -3.248 1 96 160 ASP A C 1
ATOM 1305 O O . ASP A 1 160 ? 11.93 -25.484 -4.289 1 96 160 ASP A O 1
ATOM 1309 N N . LEU A 1 161 ? 13.367 -24.828 -2.738 1 95.88 161 LEU A N 1
ATOM 1310 C CA . LEU A 1 161 ? 13.633 -23.547 -3.381 1 95.88 161 LEU A CA 1
ATOM 1311 C C . LEU A 1 161 ? 15.133 -23.297 -3.475 1 95.88 161 LEU A C 1
ATOM 1313 O O . LEU A 1 161 ? 15.867 -23.484 -2.498 1 95.88 161 LEU A O 1
ATOM 1317 N N . ARG A 1 162 ? 15.578 -22.891 -4.617 1 94.44 162 ARG A N 1
ATOM 1318 C CA . ARG A 1 162 ? 16.969 -22.531 -4.84 1 94.44 162 ARG A CA 1
ATOM 1319 C C . ARG A 1 162 ? 17.094 -21.141 -5.457 1 94.44 162 ARG A C 1
ATOM 1321 O O . ARG A 1 162 ? 16.375 -20.828 -6.41 1 94.44 162 ARG A O 1
ATOM 1328 N N . ILE A 1 163 ? 17.906 -20.344 -4.895 1 92.38 163 ILE A N 1
ATOM 1329 C CA . ILE A 1 163 ? 18.172 -19.031 -5.449 1 92.38 163 ILE A CA 1
ATOM 1330 C C . ILE A 1 163 ? 19.172 -19.141 -6.594 1 92.38 163 ILE A C 1
ATOM 1332 O O . ILE A 1 163 ? 20.219 -19.781 -6.453 1 92.38 163 ILE A O 1
ATOM 1336 N N . LEU A 1 164 ? 18.875 -18.547 -7.68 1 91.31 164 LEU A N 1
ATOM 1337 C CA . LEU A 1 164 ? 19.734 -18.594 -8.852 1 91.31 164 LEU A CA 1
ATOM 1338 C C . LEU A 1 164 ? 20.703 -17.422 -8.875 1 91.31 164 LEU A C 1
ATOM 1340 O O . LEU A 1 164 ? 20.312 -16.297 -8.523 1 91.31 164 LEU A O 1
ATOM 1344 N N . PRO A 1 165 ? 21.922 -17.719 -9.227 1 83.75 165 PRO A N 1
ATOM 1345 C CA . PRO A 1 165 ? 22.891 -16.625 -9.32 1 83.75 165 PRO A CA 1
ATOM 1346 C C . PRO A 1 165 ? 22.516 -15.602 -10.391 1 83.75 165 PRO A C 1
ATOM 1348 O O . PRO A 1 165 ? 21.859 -15.945 -11.383 1 83.75 165 PRO A O 1
ATOM 1351 N N . GLU A 1 166 ? 22.797 -14.312 -10.086 1 71.62 166 GLU A N 1
ATOM 1352 C CA . GLU A 1 166 ? 22.438 -13.211 -10.977 1 71.62 166 GLU A CA 1
ATOM 1353 C C . GLU A 1 166 ? 22.969 -13.453 -12.391 1 71.62 166 GLU A C 1
ATOM 1355 O O . GLU A 1 166 ? 22.297 -13.141 -13.367 1 71.62 166 GLU A O 1
ATOM 1360 N N . ALA A 1 167 ? 24.109 -13.945 -12.555 1 60.62 167 ALA A N 1
ATOM 1361 C CA . ALA A 1 167 ? 24.75 -14.141 -13.852 1 60.62 167 ALA A CA 1
ATOM 1362 C C . ALA A 1 167 ? 23.984 -15.156 -14.695 1 60.62 167 ALA A C 1
ATOM 1364 O O . ALA A 1 167 ? 23.859 -14.992 -15.914 1 60.62 167 ALA A O 1
ATOM 1365 N N . GLU A 1 168 ? 23.453 -16.109 -14.133 1 56.91 168 GLU A N 1
ATOM 1366 C CA . GLU A 1 168 ? 22.797 -17.203 -14.859 1 56.91 168 GLU A CA 1
ATOM 1367 C C . GLU A 1 168 ? 21.391 -16.812 -15.297 1 56.91 168 GLU A C 1
ATOM 1369 O O . GLU A 1 168 ? 20.828 -17.406 -16.219 1 56.91 168 GLU A O 1
ATOM 1374 N N . ASN A 1 169 ? 20.906 -15.695 -14.703 1 56.75 169 ASN A N 1
ATOM 1375 C CA . ASN A 1 169 ? 19.469 -15.523 -14.938 1 56.75 169 ASN A CA 1
ATOM 1376 C C . ASN A 1 169 ? 19.156 -14.117 -15.422 1 56.75 169 ASN A C 1
ATOM 1378 O O . ASN A 1 169 ? 18.047 -13.617 -15.211 1 56.75 169 ASN A O 1
ATOM 1382 N N . LYS A 1 170 ? 20.25 -13.695 -16.031 1 56.97 170 LYS A N 1
ATOM 1383 C CA . LYS A 1 170 ? 20.094 -12.359 -16.609 1 56.97 170 LYS A CA 1
ATOM 1384 C C . LYS A 1 170 ? 18.906 -12.297 -17.547 1 56.97 170 LYS A C 1
ATOM 1386 O O . LYS A 1 170 ? 18.25 -11.266 -17.656 1 56.97 170 LYS A O 1
ATOM 1391 N N . HIS A 1 171 ? 18.609 -13.445 -18.125 1 54.19 171 HIS A N 1
ATOM 1392 C CA . HIS A 1 171 ? 17.531 -13.438 -19.109 1 54.19 171 HIS A CA 1
ATOM 1393 C C . HIS A 1 171 ? 16.172 -13.289 -18.422 1 54.19 171 HIS A C 1
ATOM 1395 O O . HIS A 1 171 ? 15.188 -12.938 -19.078 1 54.19 171 HIS A O 1
ATOM 1401 N N . LEU A 1 172 ? 16.156 -13.672 -17.203 1 55.72 172 LEU A N 1
ATOM 1402 C CA . LEU A 1 172 ? 14.906 -13.531 -16.453 1 55.72 172 LEU A CA 1
ATOM 1403 C C . LEU A 1 172 ? 14.727 -12.109 -15.953 1 55.72 172 LEU A C 1
ATOM 1405 O O . LEU A 1 172 ? 13.648 -11.742 -15.469 1 55.72 172 LEU A O 1
ATOM 1409 N N . LEU A 1 173 ? 15.938 -11.438 -16.016 1 54.44 173 LEU A N 1
ATOM 1410 C CA . LEU A 1 173 ? 15.875 -10.062 -15.547 1 54.44 173 LEU A CA 1
ATOM 1411 C C . LEU A 1 173 ? 15.664 -9.094 -16.703 1 54.44 173 LEU A C 1
ATOM 1413 O O . LEU A 1 173 ? 16.281 -9.25 -17.766 1 54.44 173 LEU A O 1
ATOM 1417 N N . PRO A 1 174 ? 14.57 -8.445 -16.562 1 52.56 174 PRO A N 1
ATOM 1418 C CA . PRO A 1 174 ? 14.43 -7.469 -17.641 1 52.56 174 PRO A CA 1
ATOM 1419 C C . PRO A 1 174 ? 15.695 -6.641 -17.844 1 52.56 174 PRO A C 1
ATOM 1421 O O . PRO A 1 174 ? 16.484 -6.453 -16.922 1 52.56 174 PRO A O 1
ATOM 1424 N N . ALA A 1 175 ? 16.031 -6.535 -19.156 1 50.88 175 ALA A N 1
ATOM 1425 C CA . ALA A 1 175 ? 17.141 -5.664 -19.516 1 50.88 175 ALA A CA 1
ATOM 1426 C C . ALA A 1 175 ? 17.109 -4.367 -18.719 1 50.88 175 ALA A C 1
ATOM 1428 O O . ALA A 1 175 ? 16.031 -3.828 -18.438 1 50.88 175 ALA A O 1
ATOM 1429 N N . ASP A 1 176 ? 18.172 -4.043 -17.984 1 50.62 176 ASP A N 1
ATOM 1430 C CA . ASP A 1 176 ? 18.328 -2.809 -17.219 1 50.62 176 ASP A CA 1
ATOM 1431 C C . ASP A 1 176 ? 18 -1.589 -18.078 1 50.62 176 ASP A C 1
ATOM 1433 O O . ASP A 1 176 ? 18.422 -1.494 -19.219 1 50.62 176 ASP A O 1
ATOM 1437 N N . ARG A 1 177 ? 16.969 -0.988 -17.812 1 50.53 177 ARG A N 1
ATOM 1438 C CA . ARG A 1 177 ? 16.734 0.283 -18.5 1 50.53 177 ARG A CA 1
ATOM 1439 C C . ARG A 1 177 ? 17.984 1.172 -18.422 1 50.53 177 ARG A C 1
ATOM 1441 O O . ARG A 1 177 ? 18.75 1.093 -17.469 1 50.53 177 ARG A O 1
ATOM 1448 N N . LYS A 1 178 ? 18.25 1.695 -19.625 1 48.22 178 LYS A N 1
ATOM 1449 C CA . LYS A 1 178 ? 19.359 2.662 -19.641 1 48.22 178 LYS A CA 1
ATOM 1450 C C . LYS A 1 178 ? 19.188 3.695 -18.531 1 48.22 178 LYS A C 1
ATOM 1452 O O . LYS A 1 178 ? 18.078 4.176 -18.281 1 48.22 178 LYS A O 1
ATOM 1457 N N . PRO A 1 179 ? 20.312 4.059 -17.859 1 45.88 179 PRO A N 1
ATOM 1458 C CA . PRO A 1 179 ? 20.328 5.176 -16.906 1 45.88 179 PRO A CA 1
ATOM 1459 C C . PRO A 1 179 ? 19.828 6.48 -17.531 1 45.88 179 PRO A C 1
ATOM 1461 O O . PRO A 1 179 ? 20.156 6.789 -18.672 1 45.88 179 PRO A O 1
ATOM 1464 N N . GLY A 1 180 ? 18.688 7.203 -17.031 1 47.72 180 GLY A N 1
ATOM 1465 C CA . GLY A 1 180 ? 18.297 8.547 -17.422 1 47.72 180 GLY A CA 1
ATOM 1466 C C . GLY A 1 180 ? 16.844 8.648 -17.828 1 47.72 180 GLY A C 1
ATOM 1467 O O . GLY A 1 180 ? 16.297 9.75 -17.953 1 47.72 180 GLY A O 1
ATOM 1468 N N . GLU A 1 181 ? 16.344 7.773 -18.656 1 47.94 181 GLU A N 1
ATOM 1469 C CA . GLU A 1 181 ? 15.008 8.039 -19.172 1 47.94 181 GLU A CA 1
ATOM 1470 C C . GLU A 1 181 ? 13.945 7.793 -18.109 1 47.94 181 GLU A C 1
ATOM 1472 O O . GLU A 1 181 ? 13.773 6.66 -17.656 1 47.94 181 GLU A O 1
ATOM 1477 N N . GLU A 1 182 ? 13.797 8.695 -17.234 1 52.66 182 GLU A N 1
ATOM 1478 C CA . GLU A 1 182 ? 12.727 8.656 -16.234 1 52.66 182 GLU A CA 1
ATOM 1479 C C . GLU A 1 182 ? 11.391 8.273 -16.875 1 52.66 182 GLU A C 1
ATOM 1481 O O . GLU A 1 182 ? 10.789 9.07 -17.594 1 52.66 182 GLU A O 1
ATOM 1486 N N . THR A 1 183 ? 11.172 7.059 -17.25 1 61.47 183 THR A N 1
ATOM 1487 C CA . THR A 1 183 ? 9.922 6.68 -17.906 1 61.47 183 THR A CA 1
ATOM 1488 C C . THR A 1 183 ? 8.75 6.754 -16.938 1 61.47 183 THR A C 1
ATOM 1490 O O . THR A 1 183 ? 8.898 6.449 -15.75 1 61.47 183 THR A O 1
ATOM 1493 N N . GLU A 1 184 ? 7.77 7.625 -17.219 1 77.31 184 GLU A N 1
ATOM 1494 C CA . GLU A 1 184 ? 6.488 7.734 -16.531 1 77.31 184 GLU A CA 1
ATOM 1495 C C . GLU A 1 184 ? 5.906 6.355 -16.234 1 77.31 184 GLU A C 1
ATOM 1497 O O . GLU A 1 184 ? 6.02 5.438 -17.047 1 77.31 184 GLU A O 1
ATOM 1502 N N . SER A 1 185 ? 5.613 6.133 -15.008 1 86 185 SER A N 1
ATOM 1503 C CA . SER A 1 185 ? 4.984 4.879 -14.602 1 86 185 SER A CA 1
ATOM 1504 C C . SER A 1 185 ? 3.76 4.578 -15.453 1 86 185 SER A C 1
ATOM 1506 O O . SER A 1 185 ? 2.994 5.484 -15.797 1 86 185 SER A O 1
ATOM 1508 N N . LEU A 1 186 ? 3.617 3.359 -15.828 1 90.31 186 LEU A N 1
ATOM 1509 C CA . LEU A 1 186 ? 2.459 2.924 -16.594 1 90.31 186 LEU A CA 1
ATOM 1510 C C . LEU A 1 186 ? 1.281 2.607 -15.688 1 90.31 186 LEU A C 1
ATOM 1512 O O . LEU A 1 186 ? 0.18 2.318 -16.156 1 90.31 186 LEU A O 1
ATOM 1516 N N . VAL A 1 187 ? 1.592 2.674 -14.414 1 93.31 187 VAL A N 1
ATOM 1517 C CA . VAL A 1 187 ? 0.525 2.346 -13.477 1 93.31 187 VAL A CA 1
ATOM 1518 C C . VAL A 1 187 ? -0.659 3.287 -13.688 1 93.31 187 VAL A C 1
ATOM 1520 O O . VAL A 1 187 ? -0.482 4.504 -13.797 1 93.31 187 VAL A O 1
ATOM 1523 N N . GLY A 1 188 ? -1.857 2.705 -13.859 1 92.38 188 GLY A N 1
ATOM 1524 C CA . GLY A 1 188 ? -3.062 3.484 -14.094 1 92.38 188 GLY A CA 1
ATOM 1525 C C . GLY A 1 188 ? -3.449 3.568 -15.555 1 92.38 188 GLY A C 1
ATOM 1526 O O . GLY A 1 188 ? -4.535 4.047 -15.891 1 92.38 188 GLY A O 1
ATOM 1527 N N . LYS A 1 189 ? -2.652 3.104 -16.406 1 90.5 189 LYS A N 1
ATOM 1528 C CA . LYS A 1 189 ? -2.945 3.148 -17.844 1 90.5 189 LYS A CA 1
ATOM 1529 C C . LYS A 1 189 ? -3.783 1.946 -18.266 1 90.5 189 LYS A C 1
ATOM 1531 O O . LYS A 1 189 ? -3.566 0.831 -17.781 1 90.5 189 LYS A O 1
ATOM 1536 N N . GLN A 1 190 ? -4.703 2.201 -19.172 1 92.69 190 GLN A N 1
ATOM 1537 C CA . GLN A 1 190 ? -5.477 1.133 -19.797 1 92.69 190 GLN A CA 1
ATOM 1538 C C . GLN A 1 190 ? -4.672 0.435 -20.891 1 92.69 190 GLN A C 1
ATOM 1540 O O . GLN A 1 190 ? -3.951 1.085 -21.641 1 92.69 190 GLN A O 1
ATOM 1545 N N . VAL A 1 191 ? -4.859 -0.869 -20.922 1 92.81 191 VAL A N 1
ATOM 1546 C CA . VAL A 1 191 ? -4.137 -1.624 -21.938 1 92.81 191 VAL A CA 1
ATOM 1547 C C . VAL A 1 191 ? -5.121 -2.469 -22.75 1 92.81 191 VAL A C 1
ATOM 1549 O O . VAL A 1 191 ? -6.203 -2.805 -22.266 1 92.81 191 VAL A O 1
ATOM 1552 N N . GLU A 1 192 ? -4.734 -2.637 -23.969 1 93.38 192 GLU A N 1
ATOM 1553 C CA . GLU A 1 192 ? -5.43 -3.559 -24.875 1 93.38 192 GLU A CA 1
ATOM 1554 C C . GLU A 1 192 ? -4.488 -4.652 -25.375 1 93.38 192 GLU A C 1
ATOM 1556 O O . GLU A 1 192 ? -3.332 -4.379 -25.703 1 93.38 192 GLU A O 1
ATOM 1561 N N . TYR A 1 193 ? -4.984 -5.871 -25.266 1 88.69 193 TYR A N 1
ATOM 1562 C CA . TYR A 1 193 ? -4.23 -7.039 -25.703 1 88.69 193 TYR A CA 1
ATOM 1563 C C . TYR A 1 193 ? -5.062 -7.91 -26.641 1 88.69 193 TYR A C 1
ATOM 1565 O O . TYR A 1 193 ? -6.227 -8.195 -26.359 1 88.69 193 TYR A O 1
ATOM 1573 N N . VAL A 1 194 ? -4.43 -8.25 -27.75 1 91.44 194 VAL A N 1
ATOM 1574 C CA . VAL A 1 194 ? -5.078 -9.188 -28.656 1 91.44 194 VAL A CA 1
ATOM 1575 C C . VAL A 1 194 ? -4.41 -10.555 -28.562 1 91.44 194 VAL A C 1
ATOM 1577 O O . VAL A 1 194 ? -3.207 -10.688 -28.812 1 91.44 194 VAL A O 1
ATOM 1580 N N . THR A 1 195 ? -5.164 -11.508 -28.219 1 87.31 195 THR A N 1
ATOM 1581 C CA . THR A 1 195 ? -4.637 -12.867 -28.094 1 87.31 195 THR A CA 1
ATOM 1582 C C . THR A 1 195 ? -4.297 -13.438 -29.469 1 87.31 195 THR A C 1
ATOM 1584 O O . THR A 1 195 ? -4.633 -12.852 -30.5 1 87.31 195 THR A O 1
ATOM 1587 N N . ASP A 1 196 ? -3.639 -14.617 -29.438 1 87.31 196 ASP A N 1
ATOM 1588 C CA . ASP A 1 196 ? -3.293 -15.312 -30.688 1 87.31 196 ASP A CA 1
ATOM 1589 C C . ASP A 1 196 ? -4.547 -15.711 -31.453 1 87.31 196 ASP A C 1
ATOM 1591 O O . ASP A 1 196 ? -4.512 -15.836 -32.688 1 87.31 196 ASP A O 1
ATOM 1595 N N . LYS A 1 197 ? -5.629 -15.828 -30.812 1 91.38 197 LYS A N 1
ATOM 1596 C CA . LYS A 1 197 ? -6.883 -16.234 -31.438 1 91.38 197 LYS A CA 1
ATOM 1597 C C . LYS A 1 197 ? -7.68 -15.031 -31.922 1 91.38 197 LYS A C 1
ATOM 1599 O O . LYS A 1 197 ? -8.828 -15.164 -32.344 1 91.38 197 LYS A O 1
ATOM 1604 N N . GLY A 1 198 ? -7.109 -13.852 -31.688 1 90.19 198 GLY A N 1
ATOM 1605 C CA . GLY A 1 198 ? -7.746 -12.641 -32.188 1 90.19 198 GLY A CA 1
ATOM 1606 C C . GLY A 1 198 ? -8.734 -12.039 -31.219 1 90.19 198 GLY A C 1
ATOM 1607 O O . GLY A 1 198 ? -9.461 -11.102 -31.562 1 90.19 198 GLY A O 1
ATOM 1608 N N . VAL A 1 199 ? -8.688 -12.586 -30.016 1 90.75 199 VAL A N 1
ATOM 1609 C CA . VAL A 1 199 ? -9.594 -12.062 -29 1 90.75 199 VAL A CA 1
ATOM 1610 C C . VAL A 1 199 ? -8.969 -10.836 -28.344 1 90.75 199 VAL A C 1
ATOM 1612 O O . VAL A 1 199 ? -7.812 -10.883 -27.906 1 90.75 199 VAL A O 1
ATOM 1615 N N . LYS A 1 200 ? -9.758 -9.797 -28.375 1 93.38 200 LYS A N 1
ATOM 1616 C CA . LYS A 1 200 ? -9.297 -8.562 -27.75 1 93.38 200 LYS A CA 1
ATOM 1617 C C . LYS A 1 200 ? -9.609 -8.562 -26.25 1 93.38 200 LYS A C 1
ATOM 1619 O O . LYS A 1 200 ? -10.734 -8.852 -25.844 1 93.38 200 LYS A O 1
ATOM 1624 N N . ARG A 1 201 ? -8.57 -8.266 -25.5 1 93.69 201 ARG A N 1
ATOM 1625 C CA . ARG A 1 201 ? -8.727 -8.125 -24.062 1 93.69 201 ARG A CA 1
ATOM 1626 C C . ARG A 1 201 ? -8.328 -6.727 -23.594 1 93.69 201 ARG A C 1
ATOM 1628 O O . ARG A 1 201 ? -7.418 -6.117 -24.172 1 93.69 201 ARG A O 1
ATOM 1635 N N . THR A 1 202 ? -9.125 -6.195 -22.656 1 95.19 202 THR A N 1
ATOM 1636 C CA . THR A 1 202 ? -8.797 -4.914 -22.031 1 95.19 202 THR A CA 1
ATOM 1637 C C . THR A 1 202 ? -8.445 -5.102 -20.562 1 95.19 202 THR A C 1
ATOM 1639 O O . THR A 1 202 ? -8.914 -6.051 -19.922 1 95.19 202 THR A O 1
ATOM 1642 N N . GLY A 1 203 ? -7.555 -4.188 -20.156 1 94.88 203 GLY A N 1
ATOM 1643 C CA . GLY A 1 203 ? -7.145 -4.266 -18.766 1 94.88 203 GLY A CA 1
ATOM 1644 C C . GLY A 1 203 ? -6.504 -2.988 -18.25 1 94.88 203 GLY A C 1
ATOM 1645 O O . GLY A 1 203 ? -6.582 -1.948 -18.906 1 94.88 203 GLY A O 1
ATOM 1646 N N . LEU A 1 204 ? -6.051 -3.074 -17.016 1 94.81 204 LEU A N 1
ATOM 1647 C CA . LEU A 1 204 ? -5.434 -1.959 -16.297 1 94.81 204 LEU A CA 1
ATOM 1648 C C . LEU A 1 204 ? -4.086 -2.367 -15.711 1 94.81 204 LEU A C 1
ATOM 1650 O O . LEU A 1 204 ? -3.961 -3.449 -15.133 1 94.81 204 LEU A O 1
ATOM 1654 N N . VAL A 1 205 ? -3.049 -1.531 -16 1 94.62 205 VAL A N 1
ATOM 1655 C CA . VAL A 1 205 ? -1.801 -1.718 -15.273 1 94.62 205 VAL A CA 1
ATOM 1656 C C . VAL A 1 205 ? -1.976 -1.262 -13.828 1 94.62 205 VAL A C 1
ATOM 1658 O O . VAL A 1 205 ? -2.264 -0.091 -13.562 1 94.62 205 VAL A O 1
ATOM 1661 N N . ILE A 1 206 ? -1.684 -2.154 -12.852 1 95.75 206 ILE A N 1
ATOM 1662 C CA . ILE A 1 206 ? -2.158 -1.814 -11.516 1 95.75 206 ILE A CA 1
ATOM 1663 C C . ILE A 1 206 ? -0.971 -1.693 -10.562 1 95.75 206 ILE A C 1
ATOM 1665 O O . ILE A 1 206 ? -1.118 -1.218 -9.438 1 95.75 206 ILE A O 1
ATOM 1669 N N . TYR A 1 207 ? 0.142 -2.135 -10.938 1 95.12 207 TYR A N 1
ATOM 1670 C CA . TYR A 1 207 ? 1.271 -2.098 -10.023 1 95.12 207 TYR A CA 1
ATOM 1671 C C . TYR A 1 207 ? 2.594 -2.184 -10.773 1 95.12 207 TYR A C 1
ATOM 1673 O O . TYR A 1 207 ? 2.693 -2.881 -11.789 1 95.12 207 TYR A O 1
ATOM 1681 N N . GLN A 1 208 ? 3.582 -1.443 -10.312 1 93.94 208 GLN A N 1
ATOM 1682 C CA . GLN A 1 208 ? 4.969 -1.552 -10.758 1 93.94 208 GLN A CA 1
ATOM 1683 C C . GLN A 1 208 ? 5.848 -2.168 -9.672 1 93.94 208 GLN A C 1
ATOM 1685 O O . GLN A 1 208 ? 5.867 -1.69 -8.539 1 93.94 208 GLN A O 1
ATOM 1690 N N . VAL A 1 209 ? 6.57 -3.186 -9.992 1 93.44 209 VAL A N 1
ATOM 1691 C CA . VAL A 1 209 ? 7.414 -3.873 -9.023 1 93.44 209 VAL A CA 1
ATOM 1692 C C . VAL A 1 209 ? 8.672 -3.049 -8.758 1 93.44 209 VAL A C 1
ATOM 1694 O O . VAL A 1 209 ? 9.508 -2.875 -9.648 1 93.44 209 VAL A O 1
ATOM 1697 N N . PRO A 1 210 ? 8.859 -2.686 -7.547 1 91.5 210 PRO A N 1
ATOM 1698 C CA . PRO A 1 210 ? 10 -1.817 -7.254 1 91.5 210 PRO A CA 1
ATOM 1699 C C . PRO A 1 210 ? 11.344 -2.516 -7.465 1 91.5 210 PRO A C 1
ATOM 1701 O O . PRO A 1 210 ? 12.289 -1.906 -7.969 1 91.5 210 PRO A O 1
ATOM 1704 N N . ALA A 1 211 ? 11.422 -3.725 -7.172 1 89.81 211 ALA A N 1
ATOM 1705 C CA . ALA A 1 211 ? 12.688 -4.453 -7.258 1 89.81 211 ALA A CA 1
ATOM 1706 C C . ALA A 1 211 ? 13.078 -4.699 -8.711 1 89.81 211 ALA A C 1
ATOM 1708 O O . ALA A 1 211 ? 14.242 -4.953 -9.008 1 89.81 211 ALA A O 1
ATOM 1709 N N . LYS A 1 212 ? 12.055 -4.688 -9.531 1 88.75 212 LYS A N 1
ATOM 1710 C CA . LYS A 1 212 ? 12.227 -4.812 -10.969 1 88.75 212 LYS A CA 1
ATOM 1711 C C . LYS A 1 212 ? 11.281 -3.871 -11.719 1 88.75 212 LYS A C 1
ATOM 1713 O O . LYS A 1 212 ? 10.219 -4.289 -12.188 1 88.75 212 LYS A O 1
ATOM 1718 N N . PRO A 1 213 ? 11.688 -2.713 -11.984 1 86.88 213 PRO A N 1
ATOM 1719 C CA . PRO A 1 213 ? 10.766 -1.665 -12.438 1 86.88 213 PRO A CA 1
ATOM 1720 C C . PRO A 1 213 ? 10.203 -1.926 -13.828 1 86.88 213 PRO A C 1
ATOM 1722 O O . PRO A 1 213 ? 9.266 -1.254 -14.258 1 86.88 213 PRO A O 1
ATOM 1725 N N . SER A 1 214 ? 10.766 -2.836 -14.594 1 86.75 214 SER A N 1
ATOM 1726 C CA . SER A 1 214 ? 10.195 -3.189 -15.891 1 86.75 214 SER A CA 1
ATOM 1727 C C . SER A 1 214 ? 9.008 -4.133 -15.734 1 86.75 214 SER A C 1
ATOM 1729 O O . SER A 1 214 ? 8.258 -4.359 -16.688 1 86.75 214 SER A O 1
ATOM 1731 N N . VAL A 1 215 ? 8.844 -4.668 -14.578 1 92 215 VAL A N 1
ATOM 1732 C CA . VAL A 1 215 ? 7.789 -5.652 -14.336 1 92 215 VAL A CA 1
ATOM 1733 C C . VAL A 1 215 ? 6.551 -4.957 -13.781 1 92 215 VAL A C 1
ATOM 1735 O O . VAL A 1 215 ? 6.637 -4.191 -12.82 1 92 215 VAL A O 1
ATOM 1738 N N . TYR A 1 216 ? 5.434 -5.223 -14.453 1 94.5 216 TYR A N 1
ATOM 1739 C CA . TYR A 1 216 ? 4.156 -4.648 -14.055 1 94.5 216 TYR A CA 1
ATOM 1740 C C . TYR A 1 216 ? 3.119 -5.738 -13.812 1 94.5 216 TYR A C 1
ATOM 1742 O O . TYR A 1 216 ? 3.193 -6.82 -14.406 1 94.5 216 TYR A O 1
ATOM 1750 N N . TYR A 1 217 ? 2.205 -5.453 -12.875 1 96.75 217 TYR A N 1
ATOM 1751 C CA . TYR A 1 217 ? 0.98 -6.238 -12.773 1 96.75 217 TYR A CA 1
ATOM 1752 C C . TYR A 1 217 ? -0.104 -5.684 -13.688 1 96.75 217 TYR A C 1
ATOM 1754 O O . TYR A 1 217 ? -0.304 -4.469 -13.758 1 96.75 217 TYR A O 1
ATOM 1762 N N . ILE A 1 218 ? -0.814 -6.559 -14.359 1 95.81 218 ILE A N 1
ATOM 1763 C CA . ILE A 1 218 ? -1.953 -6.191 -15.195 1 95.81 218 ILE A CA 1
ATOM 1764 C C . ILE A 1 218 ? -3.188 -6.977 -14.758 1 95.81 218 ILE A C 1
ATOM 1766 O O . ILE A 1 218 ? -3.117 -8.188 -14.531 1 95.81 218 ILE A O 1
ATOM 1770 N N . LYS A 1 219 ? -4.246 -6.27 -14.547 1 97.12 219 LYS A N 1
ATOM 1771 C CA . LYS A 1 219 ? -5.559 -6.852 -14.289 1 97.12 219 LYS A CA 1
ATOM 1772 C C . LYS A 1 219 ? -6.477 -6.707 -15.5 1 97.12 219 LYS A C 1
ATOM 1774 O O . LYS A 1 219 ? -6.914 -5.602 -15.82 1 97.12 219 LYS A O 1
ATOM 1779 N N . TYR A 1 220 ? -6.766 -7.84 -16.109 1 95.69 220 TYR A N 1
ATOM 1780 C CA . TYR A 1 220 ? -7.695 -7.82 -17.234 1 95.69 220 TYR A CA 1
ATOM 1781 C C . TYR A 1 220 ? -9.141 -7.852 -16.75 1 95.69 220 TYR A C 1
ATOM 1783 O O . TYR A 1 220 ? -9.445 -8.492 -15.742 1 95.69 220 TYR A O 1
ATOM 1791 N N . ASP A 1 221 ? -10 -7.258 -17.531 1 94.88 221 ASP A N 1
ATOM 1792 C CA . ASP A 1 221 ? -11.398 -7.094 -17.156 1 94.88 221 ASP A CA 1
ATOM 1793 C C . ASP A 1 221 ? -12.117 -8.438 -17.109 1 94.88 221 ASP A C 1
ATOM 1795 O O . ASP A 1 221 ? -13.031 -8.633 -16.312 1 94.88 221 ASP A O 1
ATOM 1799 N N . ASP A 1 222 ? -11.711 -9.328 -17.891 1 93.12 222 ASP A N 1
ATOM 1800 C CA . ASP A 1 222 ? -12.438 -10.586 -18.047 1 93.12 222 ASP A CA 1
ATOM 1801 C C . ASP A 1 222 ? -11.781 -11.695 -17.219 1 93.12 222 ASP A C 1
ATOM 1803 O O . ASP A 1 222 ? -12.086 -12.875 -17.406 1 93.12 222 ASP A O 1
ATOM 1807 N N . ASP A 1 223 ? -10.875 -11.336 -16.359 1 92.81 223 ASP A N 1
ATOM 1808 C CA . ASP A 1 223 ? -10.062 -12.32 -15.648 1 92.81 223 ASP A CA 1
ATOM 1809 C C . ASP A 1 223 ? -9.93 -11.953 -14.172 1 92.81 223 ASP A C 1
ATOM 1811 O O . ASP A 1 223 ? -9.867 -10.773 -13.82 1 92.81 223 ASP A O 1
ATOM 1815 N N . PHE A 1 224 ? -9.961 -12.93 -13.328 1 95.62 224 PHE A N 1
ATOM 1816 C CA . PHE A 1 224 ? -9.773 -12.641 -11.906 1 95.62 224 PHE A CA 1
ATOM 1817 C C . PHE A 1 224 ? -8.312 -12.789 -11.508 1 95.62 224 PHE A C 1
ATOM 1819 O O . PHE A 1 224 ? -7.93 -12.422 -10.398 1 95.62 224 PHE A O 1
ATOM 1826 N N . HIS A 1 225 ? -7.484 -13.289 -12.336 1 97.31 225 HIS A N 1
ATOM 1827 C CA . HIS A 1 225 ? -6.059 -13.406 -12.047 1 97.31 225 HIS A CA 1
ATOM 1828 C C . HIS A 1 225 ? -5.352 -12.062 -12.234 1 97.31 225 HIS A C 1
ATOM 1830 O O . HIS A 1 225 ? -5.824 -11.211 -12.984 1 97.31 225 HIS A O 1
ATOM 1836 N N . ILE A 1 226 ? -4.316 -11.867 -11.492 1 97.94 226 ILE A N 1
ATOM 1837 C CA . ILE A 1 226 ? -3.389 -10.766 -11.703 1 97.94 226 ILE A CA 1
ATOM 1838 C C . ILE A 1 226 ? -2.193 -11.242 -12.531 1 97.94 226 ILE A C 1
ATOM 1840 O O . ILE A 1 226 ? -1.447 -12.125 -12.094 1 97.94 226 ILE A O 1
ATOM 1844 N N . HIS A 1 227 ? -2.051 -10.695 -13.719 1 96.44 227 HIS A N 1
ATOM 1845 C CA . HIS A 1 227 ? -0.986 -11.102 -14.625 1 96.44 227 HIS A CA 1
ATOM 1846 C C . HIS A 1 227 ? 0.28 -10.281 -14.391 1 96.44 227 HIS A C 1
ATOM 1848 O O . HIS A 1 227 ? 0.207 -9.102 -14.039 1 96.44 227 HIS A O 1
ATOM 1854 N N . VAL A 1 228 ? 1.385 -10.953 -14.531 1 95.94 228 VAL A N 1
ATOM 1855 C CA . VAL A 1 228 ? 2.682 -10.312 -14.344 1 95.94 228 VAL A CA 1
ATOM 1856 C C . VAL A 1 228 ? 3.406 -10.211 -15.68 1 95.94 228 VAL A C 1
ATOM 1858 O O . VAL A 1 228 ? 3.621 -11.219 -16.359 1 95.94 228 VAL A O 1
ATOM 1861 N N . TYR A 1 229 ? 3.623 -8.984 -16.141 1 87.56 229 TYR A N 1
ATOM 1862 C CA . TYR A 1 229 ? 4.215 -8.773 -17.453 1 87.56 229 TYR A CA 1
ATOM 1863 C C . TYR A 1 229 ? 5.566 -8.078 -17.344 1 87.56 229 TYR A C 1
ATOM 1865 O O . TYR A 1 229 ? 5.742 -7.188 -16.516 1 87.56 229 TYR A O 1
ATOM 1873 N N . ASP A 1 230 ? 6.492 -8.656 -17.938 1 76.06 230 ASP A N 1
ATOM 1874 C CA . ASP A 1 230 ? 7.742 -7.93 -18.125 1 76.06 230 ASP A CA 1
ATOM 1875 C C . ASP A 1 230 ? 7.684 -7.062 -19.375 1 76.06 230 ASP A C 1
ATOM 1877 O O . ASP A 1 230 ? 7.484 -7.57 -20.484 1 76.06 230 ASP A O 1
ATOM 1881 N N . LEU A 1 231 ? 6.988 -5.922 -19.578 1 52.31 231 LEU A N 1
ATOM 1882 C CA . LEU A 1 231 ? 6.812 -5.117 -20.781 1 52.31 231 LEU A CA 1
ATOM 1883 C C . LEU A 1 231 ? 8.156 -4.77 -21.406 1 52.31 231 LEU A C 1
ATOM 1885 O O . LEU A 1 231 ? 8.258 -3.83 -22.203 1 52.31 231 LEU A O 1
ATOM 1889 N N . VAL A 1 232 ? 9.242 -5.375 -21.344 1 40.75 232 VAL A N 1
ATOM 1890 C CA . VAL A 1 232 ? 10.422 -4.93 -22.094 1 40.75 232 VAL A CA 1
ATOM 1891 C C . VAL A 1 232 ? 10.07 -4.793 -23.578 1 40.75 232 VAL A C 1
ATOM 1893 O O . VAL A 1 232 ? 10.578 -3.9 -24.266 1 40.75 232 VAL A O 1
ATOM 1896 N N . LYS A 1 233 ? 9.555 -5.762 -24.344 1 36.56 233 LYS A N 1
ATOM 1897 C CA . LYS A 1 233 ? 10.023 -6.105 -25.688 1 36.56 233 LYS A CA 1
ATOM 1898 C C . LYS A 1 233 ? 9.438 -5.16 -26.734 1 36.56 233 LYS A C 1
ATOM 1900 O O . LYS A 1 233 ? 8.453 -5.492 -27.391 1 36.56 233 LYS A O 1
ATOM 1905 N N . THR A 1 234 ? 8.914 -4.121 -26.422 1 31.16 234 THR A N 1
ATOM 1906 C CA . THR A 1 234 ? 8.398 -3.584 -27.672 1 31.16 234 THR A CA 1
ATOM 1907 C C . THR A 1 234 ? 9.539 -3.291 -28.641 1 31.16 234 THR A C 1
ATOM 1909 O O . THR A 1 234 ? 10.297 -2.338 -28.453 1 31.16 234 THR A O 1
ATOM 1912 N N . THR A 1 235 ? 10.617 -4.074 -28.891 1 28.17 235 THR A N 1
ATOM 1913 C CA . THR A 1 235 ? 11.164 -3.803 -30.219 1 28.17 235 THR A CA 1
ATOM 1914 C C . THR A 1 235 ? 10.188 -4.23 -31.297 1 28.17 235 THR A C 1
ATOM 1916 O O . THR A 1 235 ? 9.555 -5.285 -31.203 1 28.17 235 THR A O 1
ATOM 1919 N N . MET B 1 1 ? 68.562 12.367 20.531 1 21.53 1 MET B N 1
ATOM 1920 C CA . MET B 1 1 ? 67.312 13.07 20.125 1 21.53 1 MET B CA 1
ATOM 1921 C C . MET B 1 1 ? 66.375 12.141 19.344 1 21.53 1 MET B C 1
ATOM 1923 O O . MET B 1 1 ? 66.688 11.773 18.203 1 21.53 1 MET B O 1
ATOM 1927 N N . SER B 1 2 ? 65.812 11.234 20.016 1 23.84 2 SER B N 1
ATOM 1928 C CA . SER B 1 2 ? 65.188 10.008 19.531 1 23.84 2 SER B CA 1
ATOM 1929 C C . SER B 1 2 ? 63.875 10.312 18.797 1 23.84 2 SER B C 1
ATOM 1931 O O . SER B 1 2 ? 63.094 11.172 19.219 1 23.84 2 SER B O 1
ATOM 1933 N N . LYS B 1 3 ? 63.969 10.195 17.406 1 23.45 3 LYS B N 1
ATOM 1934 C CA . LYS B 1 3 ? 62.875 10.43 16.469 1 23.45 3 LYS B CA 1
ATOM 1935 C C . LYS B 1 3 ? 61.594 9.703 16.906 1 23.45 3 LYS B C 1
ATOM 1937 O O . LYS B 1 3 ? 61.594 8.477 17.047 1 23.45 3 LYS B O 1
ATOM 1942 N N . LYS B 1 4 ? 60.844 10.32 17.797 1 24.56 4 LYS B N 1
ATOM 1943 C CA . LYS B 1 4 ? 59.531 9.844 18.25 1 24.56 4 LYS B CA 1
ATOM 1944 C C . LYS B 1 4 ? 58.625 9.508 17.062 1 24.56 4 LYS B C 1
ATOM 1946 O O . LYS B 1 4 ? 58.406 10.352 16.203 1 24.56 4 LYS B O 1
ATOM 1951 N N . ARG B 1 5 ? 58.656 8.203 16.609 1 26.83 5 ARG B N 1
ATOM 1952 C CA . ARG B 1 5 ? 57.781 7.645 15.586 1 26.83 5 ARG B CA 1
ATOM 1953 C C . ARG B 1 5 ? 56.344 8.055 15.82 1 26.83 5 ARG B C 1
ATOM 1955 O O . ARG B 1 5 ? 55.75 7.762 16.875 1 26.83 5 ARG B O 1
ATOM 1962 N N . GLY B 1 6 ? 55.906 9.25 15.398 1 21.75 6 GLY B N 1
ATOM 1963 C CA . GLY B 1 6 ? 54.531 9.695 15.484 1 21.75 6 GLY B CA 1
ATOM 1964 C C . GLY B 1 6 ? 53.531 8.648 15.023 1 21.75 6 GLY B C 1
ATOM 1965 O O . GLY B 1 6 ? 53.688 8.055 13.961 1 21.75 6 GLY B O 1
ATOM 1966 N N . ARG B 1 7 ? 52.969 7.945 15.984 1 25.48 7 ARG B N 1
ATOM 1967 C CA . ARG B 1 7 ? 51.906 6.988 15.727 1 25.48 7 ARG B CA 1
ATOM 1968 C C . ARG B 1 7 ? 50.812 7.605 14.852 1 25.48 7 ARG B C 1
ATOM 1970 O O . ARG B 1 7 ? 50.281 8.672 15.164 1 25.48 7 ARG B O 1
ATOM 1977 N N . LYS B 1 8 ? 50.969 7.453 13.516 1 27.97 8 LYS B N 1
ATOM 1978 C CA . LYS B 1 8 ? 49.875 7.797 12.617 1 27.97 8 LYS B CA 1
ATOM 1979 C C . LYS B 1 8 ? 48.531 7.391 13.203 1 27.97 8 LYS B C 1
ATOM 1981 O O . LYS B 1 8 ? 48.344 6.238 13.602 1 27.97 8 LYS B O 1
ATOM 1986 N N . ARG B 1 9 ? 47.844 8.273 13.836 1 29.33 9 ARG B N 1
ATOM 1987 C CA . ARG B 1 9 ? 46.438 8.133 14.203 1 29.33 9 ARG B CA 1
ATOM 1988 C C . ARG B 1 9 ? 45.625 7.535 13.062 1 29.33 9 ARG B C 1
ATOM 1990 O O . ARG B 1 9 ? 45.688 8.023 11.93 1 29.33 9 ARG B O 1
ATOM 1997 N N . SER B 1 10 ? 45.625 6.199 12.984 1 29.61 10 SER B N 1
ATOM 1998 C CA . SER B 1 10 ? 44.688 5.523 12.078 1 29.61 10 SER B CA 1
ATOM 1999 C C . SER B 1 10 ? 43.344 6.242 12.008 1 29.61 10 SER B C 1
ATOM 2001 O O . SER B 1 10 ? 42.75 6.516 13.039 1 29.61 10 SER B O 1
ATOM 2003 N N . SER B 1 11 ? 43.25 7.348 11.25 1 30.86 11 SER B N 1
ATOM 2004 C CA . SER B 1 11 ? 41.938 7.871 10.875 1 30.86 11 SER B CA 1
ATOM 2005 C C . SER B 1 11 ? 40.906 6.762 10.82 1 30.86 11 SER B C 1
ATOM 2007 O O . SER B 1 11 ? 41.031 5.809 10.055 1 30.86 11 SER B O 1
ATOM 2009 N N . GLY B 1 12 ? 40.5 6.207 11.852 1 31.94 12 GLY B N 1
ATOM 2010 C CA . GLY B 1 12 ? 39.375 5.273 11.93 1 31.94 12 GLY B CA 1
ATOM 2011 C C . GLY B 1 12 ? 38.375 5.465 10.82 1 31.94 12 GLY B C 1
ATOM 2012 O O . GLY B 1 12 ? 37.75 6.527 10.711 1 31.94 12 GLY B O 1
ATOM 2013 N N . GLU B 1 13 ? 38.594 5.039 9.633 1 35.47 13 GLU B N 1
ATOM 2014 C CA . GLU B 1 13 ? 37.719 4.93 8.469 1 35.47 13 GLU B CA 1
ATOM 2015 C C . GLU B 1 13 ? 36.281 4.77 8.883 1 35.47 13 GLU B C 1
ATOM 2017 O O . GLU B 1 13 ? 35.969 3.959 9.758 1 35.47 13 GLU B O 1
ATOM 2022 N N . LEU B 1 14 ? 35.469 5.746 9.023 1 37.09 14 LEU B N 1
ATOM 2023 C CA . LEU B 1 14 ? 34.031 5.781 9.141 1 37.09 14 LEU B CA 1
ATOM 2024 C C . LEU B 1 14 ? 33.375 4.531 8.531 1 37.09 14 LEU B C 1
ATOM 2026 O O . LEU B 1 14 ? 33.75 4.129 7.426 1 37.09 14 LEU B O 1
ATOM 2030 N N . SER B 1 15 ? 33.156 3.535 9.211 1 39.66 15 SER B N 1
ATOM 2031 C CA . SER B 1 15 ? 32.5 2.309 8.812 1 39.66 15 SER B CA 1
ATOM 2032 C C . SER B 1 15 ? 31.531 2.561 7.66 1 39.66 15 SER B C 1
ATOM 2034 O O . SER B 1 15 ? 30.75 3.521 7.684 1 39.66 15 SER B O 1
ATOM 2036 N N . ASP B 1 16 ? 31.797 2.484 6.387 1 46.25 16 ASP B N 1
ATOM 2037 C CA . ASP B 1 16 ? 31.016 2.484 5.152 1 46.25 16 ASP B CA 1
ATOM 2038 C C . ASP B 1 16 ? 29.594 2.025 5.406 1 46.25 16 ASP B C 1
ATOM 2040 O O . ASP B 1 16 ? 29.312 0.824 5.449 1 46.25 16 ASP B O 1
ATOM 2044 N N . ALA B 1 17 ? 28.891 2.543 6.336 1 56.78 17 ALA B N 1
ATOM 2045 C CA . ALA B 1 17 ? 27.516 2.182 6.656 1 56.78 17 ALA B CA 1
ATOM 2046 C C . ALA B 1 17 ? 26.75 1.742 5.406 1 56.78 17 ALA B C 1
ATOM 2048 O O . ALA B 1 17 ? 26.734 2.455 4.402 1 56.78 17 ALA B O 1
ATOM 2049 N N . VAL B 1 18 ? 26.609 0.452 5.086 1 72.06 18 VAL B N 1
ATOM 2050 C CA . VAL B 1 18 ? 25.891 -0.227 4.012 1 72.06 18 VAL B CA 1
ATOM 2051 C C . VAL B 1 18 ? 24.484 0.366 3.859 1 72.06 18 VAL B C 1
ATOM 2053 O O . VAL B 1 18 ? 23.75 0.49 4.84 1 72.06 18 VAL B O 1
ATOM 2056 N N . THR B 1 19 ? 24.219 1.132 2.744 1 85.31 19 THR B N 1
ATOM 2057 C CA . THR B 1 19 ? 22.906 1.648 2.385 1 85.31 19 THR B CA 1
ATOM 2058 C C . THR B 1 19 ? 21.859 0.537 2.418 1 85.31 19 THR B C 1
ATOM 2060 O O . THR B 1 19 ? 22.078 -0.545 1.869 1 85.31 19 THR B O 1
ATOM 2063 N N . PRO B 1 20 ? 20.859 0.816 3.141 1 92.25 20 PRO B N 1
ATOM 2064 C CA . PRO B 1 20 ? 19.797 -0.199 3.223 1 92.25 20 PRO B CA 1
ATOM 2065 C C . PRO B 1 20 ? 19.188 -0.516 1.863 1 92.25 20 PRO B C 1
ATOM 2067 O O . PRO B 1 20 ? 19.297 0.275 0.925 1 92.25 20 PRO B O 1
ATOM 2070 N N . ASP B 1 21 ? 18.594 -1.737 1.816 1 91.25 21 ASP B N 1
ATOM 2071 C CA . ASP B 1 21 ? 17.844 -2.143 0.639 1 91.25 21 ASP B CA 1
ATOM 2072 C C . ASP B 1 21 ? 16.453 -1.488 0.625 1 91.25 21 ASP B C 1
ATOM 2074 O O . ASP B 1 21 ? 15.68 -1.65 1.565 1 91.25 21 ASP B O 1
ATOM 2078 N N . PRO B 1 22 ? 16.172 -0.729 -0.431 1 93.31 22 PRO B N 1
ATOM 2079 C CA . PRO B 1 22 ? 14.875 -0.05 -0.494 1 93.31 22 PRO B CA 1
ATOM 2080 C C . PRO B 1 22 ? 13.695 -1.019 -0.414 1 93.31 22 PRO B C 1
ATOM 2082 O O . PRO B 1 22 ? 12.578 -0.614 -0.068 1 93.31 22 PRO B O 1
ATOM 2085 N N . ASN B 1 23 ? 13.898 -2.225 -0.722 1 91.06 23 ASN B N 1
ATOM 2086 C CA . ASN B 1 23 ? 12.805 -3.193 -0.752 1 91.06 23 ASN B CA 1
ATOM 2087 C C . ASN B 1 23 ? 12.508 -3.744 0.639 1 91.06 23 ASN B C 1
ATOM 2089 O O . ASN B 1 23 ? 11.539 -4.484 0.823 1 91.06 23 ASN B O 1
ATOM 2093 N N . TYR B 1 24 ? 13.273 -3.35 1.599 1 90.19 24 TYR B N 1
ATOM 2094 C CA . TYR B 1 24 ? 13.086 -3.885 2.941 1 90.19 24 TYR B CA 1
ATOM 2095 C C . TYR B 1 24 ? 13.031 -2.764 3.973 1 90.19 24 TYR B C 1
ATOM 2097 O O . TYR B 1 24 ? 13.344 -2.977 5.148 1 90.19 24 TYR B O 1
ATOM 2105 N N . ILE B 1 25 ? 12.688 -1.616 3.537 1 93.44 25 ILE B N 1
ATOM 2106 C CA . ILE B 1 25 ? 12.805 -0.506 4.477 1 93.44 25 ILE B CA 1
ATOM 2107 C C . ILE B 1 25 ? 11.422 -0.081 4.949 1 93.44 25 ILE B C 1
ATOM 2109 O O . ILE B 1 25 ? 11.289 0.817 5.785 1 93.44 25 ILE B O 1
ATOM 2113 N N . LEU B 1 26 ? 10.344 -0.651 4.434 1 92.81 26 LEU B N 1
ATOM 2114 C CA . LEU B 1 26 ? 9 -0.325 4.906 1 92.81 26 LEU B CA 1
ATOM 2115 C C . LEU B 1 26 ? 8.781 -0.855 6.32 1 92.81 26 LEU B C 1
ATOM 2117 O O . LEU B 1 26 ? 9.148 -1.993 6.625 1 92.81 26 LEU B O 1
ATOM 2121 N N . GLY B 1 27 ? 8.227 0.012 7.176 1 93.12 27 GLY B N 1
ATOM 2122 C CA . GLY B 1 27 ? 7.879 -0.404 8.531 1 93.12 27 GLY B CA 1
ATOM 2123 C C . GLY B 1 27 ? 9.07 -0.423 9.469 1 93.12 27 GLY B C 1
ATOM 2124 O O . GLY B 1 27 ? 9.023 -1.061 10.523 1 93.12 27 GLY B O 1
ATOM 2125 N N . VAL B 1 28 ? 10.148 0.239 9.086 1 94.62 28 VAL B N 1
ATOM 2126 C CA . VAL B 1 28 ? 11.312 0.233 9.977 1 94.62 28 VAL B CA 1
ATOM 2127 C C . VAL B 1 28 ? 11.641 1.661 10.398 1 94.62 28 VAL B C 1
ATOM 2129 O O . VAL B 1 28 ? 11.172 2.623 9.789 1 94.62 28 VAL B O 1
ATOM 2132 N N . ARG B 1 29 ? 12.398 1.773 11.484 1 97.19 29 ARG B N 1
ATOM 2133 C CA . ARG B 1 29 ? 12.961 3.045 11.93 1 97.19 29 ARG B CA 1
ATOM 2134 C C . ARG B 1 29 ? 14.242 3.371 11.172 1 97.19 29 ARG B C 1
ATOM 2136 O O . ARG B 1 29 ? 15.07 2.488 10.93 1 97.19 29 ARG B O 1
ATOM 2143 N N . ILE B 1 30 ? 14.336 4.629 10.789 1 98 30 ILE B N 1
ATOM 2144 C CA . ILE B 1 30 ? 15.523 5.023 10.031 1 98 30 ILE B CA 1
ATOM 2145 C C . ILE B 1 30 ? 16.125 6.293 10.633 1 98 30 ILE B C 1
ATOM 2147 O O . ILE B 1 30 ? 15.477 6.961 11.453 1 98 30 ILE B O 1
ATOM 2151 N N . GLN B 1 31 ? 17.312 6.566 10.273 1 98.12 31 GLN B N 1
ATOM 2152 C CA . GLN B 1 31 ? 18 7.828 10.516 1 98.12 31 GLN B CA 1
ATOM 2153 C C . GLN B 1 31 ? 18.812 8.25 9.289 1 98.12 31 GLN B C 1
ATOM 2155 O O . GLN B 1 31 ? 19.406 7.414 8.609 1 98.12 31 GLN B O 1
ATOM 2160 N N . HIS B 1 32 ? 18.797 9.523 8.992 1 98 32 HIS B N 1
ATOM 2161 C CA . HIS B 1 32 ? 19.641 10.047 7.918 1 98 32 HIS B CA 1
ATOM 2162 C C . HIS B 1 32 ? 19.984 11.516 8.156 1 98 32 HIS B C 1
ATOM 2164 O O . HIS B 1 32 ? 19.391 12.164 9.023 1 98 32 HIS B O 1
ATOM 2170 N N . ASN B 1 33 ? 20.969 11.977 7.477 1 97.69 33 ASN B N 1
ATOM 2171 C CA . ASN B 1 33 ? 21.297 13.398 7.445 1 97.69 33 ASN B CA 1
ATOM 2172 C C . ASN B 1 33 ? 20.516 14.125 6.348 1 97.69 33 ASN B C 1
ATOM 2174 O O . ASN B 1 33 ? 20.109 13.508 5.363 1 97.69 33 ASN B O 1
ATOM 2178 N N . TRP B 1 34 ? 20.188 15.305 6.621 1 97 34 TRP B N 1
ATOM 2179 C CA . TRP B 1 34 ? 19.578 16.203 5.648 1 97 34 TRP B CA 1
ATOM 2180 C C . TRP B 1 34 ? 20.453 17.438 5.43 1 97 34 TRP B C 1
ATOM 2182 O O . TRP B 1 34 ? 20.781 18.156 6.379 1 97 34 TRP B O 1
ATOM 2192 N N . ARG B 1 35 ? 20.859 17.688 4.168 1 95.69 35 ARG B N 1
ATOM 2193 C CA . ARG B 1 35 ? 21.688 18.828 3.832 1 95.69 35 ARG B CA 1
ATOM 2194 C C . ARG B 1 35 ? 20.922 19.844 2.975 1 95.69 35 ARG B C 1
ATOM 2196 O O . ARG B 1 35 ? 20.422 19.484 1.901 1 95.69 35 ARG B O 1
ATOM 2203 N N . GLU B 1 36 ? 20.797 21.047 3.535 1 90.69 36 GLU B N 1
ATOM 2204 C CA . GLU B 1 36 ? 20.141 22.109 2.783 1 90.69 36 GLU B CA 1
ATOM 2205 C C . GLU B 1 36 ? 20.797 23.469 3.072 1 90.69 36 GLU B C 1
ATOM 2207 O O . GLU B 1 36 ? 20.969 23.844 4.234 1 90.69 36 GLU B O 1
ATOM 2212 N N . ARG B 1 37 ? 21.219 24.172 2.061 1 90.19 37 ARG B N 1
ATOM 2213 C CA . ARG B 1 37 ? 21.828 25.5 2.119 1 90.19 37 ARG B CA 1
ATOM 2214 C C . ARG B 1 37 ? 23.016 25.516 3.061 1 90.19 37 ARG B C 1
ATOM 2216 O O . ARG B 1 37 ? 23.125 26.375 3.932 1 90.19 37 ARG B O 1
ATOM 2223 N N . GLY B 1 38 ? 23.797 24.547 2.994 1 88.69 38 GLY B N 1
ATOM 2224 C CA . GLY B 1 38 ? 25.016 24.5 3.768 1 88.69 38 GLY B CA 1
ATOM 2225 C C . GLY B 1 38 ? 24.828 23.969 5.172 1 88.69 38 GLY B C 1
ATOM 2226 O O . GLY B 1 38 ? 25.797 23.75 5.902 1 88.69 38 GLY B O 1
ATOM 2227 N N . ASN B 1 39 ? 23.641 23.812 5.586 1 92.81 39 ASN B N 1
ATOM 2228 C CA . ASN B 1 39 ? 23.328 23.281 6.914 1 92.81 39 ASN B CA 1
ATOM 2229 C C . ASN B 1 39 ? 23.031 21.781 6.871 1 92.81 39 ASN B C 1
ATOM 2231 O O . ASN B 1 39 ? 22.469 21.297 5.883 1 92.81 39 ASN B O 1
ATOM 2235 N N . GLN B 1 40 ? 23.547 21.094 7.898 1 94.25 40 GLN B N 1
ATOM 2236 C CA . GLN B 1 40 ? 23.266 19.672 8.031 1 94.25 40 GLN B CA 1
ATOM 2237 C C . GLN B 1 40 ? 22.484 19.375 9.305 1 94.25 40 GLN B C 1
ATOM 2239 O O . GLN B 1 40 ? 22.75 19.969 10.352 1 94.25 40 GLN B O 1
ATOM 2244 N N . SER B 1 41 ? 21.469 18.578 9.148 1 96.81 41 SER B N 1
ATOM 2245 C CA . SER B 1 41 ? 20.688 18.125 10.281 1 96.81 41 SER B CA 1
ATOM 2246 C C . SER B 1 41 ? 20.453 16.609 10.219 1 96.81 41 SER B C 1
ATOM 2248 O O . SER B 1 41 ? 20.594 16 9.156 1 96.81 41 SER B O 1
ATOM 2250 N N . LYS B 1 42 ? 20.234 16.094 11.438 1 97.44 42 LYS B N 1
ATOM 2251 C CA . LYS B 1 42 ? 19.969 14.664 11.539 1 97.44 42 LYS B CA 1
ATOM 2252 C C . LYS B 1 42 ? 18.484 14.406 11.805 1 97.44 42 LYS B C 1
ATOM 2254 O O . LYS B 1 42 ? 17.891 15.047 12.664 1 97.44 42 LYS B O 1
ATOM 2259 N N . TRP B 1 43 ? 17.969 13.508 11.07 1 97.81 43 TRP B N 1
ATOM 2260 C CA . TRP B 1 43 ? 16.547 13.211 11.148 1 97.81 43 TRP B CA 1
ATOM 2261 C C . TRP B 1 43 ? 16.297 11.734 11.422 1 97.81 43 TRP B C 1
ATOM 2263 O O . TRP B 1 43 ? 16.938 10.875 10.805 1 97.81 43 TRP B O 1
ATOM 2273 N N . LYS B 1 44 ? 15.422 11.445 12.406 1 98.19 44 LYS B N 1
ATOM 2274 C CA . LYS B 1 44 ? 14.945 10.102 12.719 1 98.19 44 LYS B CA 1
ATOM 2275 C C . LYS B 1 44 ? 13.445 9.977 12.438 1 98.19 44 LYS B C 1
ATOM 2277 O O . LYS B 1 44 ? 12.68 10.891 12.719 1 98.19 44 LYS B O 1
ATOM 2282 N N . GLY B 1 45 ? 13.125 8.773 11.867 1 97.88 45 GLY B N 1
ATOM 2283 C CA . GLY B 1 45 ? 11.711 8.586 11.578 1 97.88 45 GLY B CA 1
ATOM 2284 C C . GLY B 1 45 ? 11.367 7.152 11.219 1 97.88 45 GLY B C 1
ATOM 2285 O O . GLY B 1 45 ? 12.188 6.246 11.383 1 97.88 45 GLY B O 1
ATOM 2286 N N . THR B 1 46 ? 10.109 6.93 10.898 1 97.69 46 THR B N 1
ATOM 2287 C CA . THR B 1 46 ? 9.555 5.648 10.469 1 97.69 46 THR B CA 1
ATOM 2288 C C . THR B 1 46 ? 9.141 5.699 9.008 1 97.69 46 THR B C 1
ATOM 2290 O O . THR B 1 46 ? 8.461 6.637 8.586 1 97.69 46 THR B O 1
ATOM 2293 N N . VAL B 1 47 ? 9.602 4.734 8.242 1 97.5 47 VAL B N 1
ATOM 2294 C CA . VAL B 1 47 ? 9.125 4.613 6.867 1 97.5 47 VAL B CA 1
ATOM 2295 C C . VAL B 1 47 ? 7.754 3.941 6.852 1 97.5 47 VAL B C 1
ATOM 2297 O O . VAL B 1 47 ? 7.613 2.789 7.27 1 97.5 47 VAL B O 1
ATOM 2300 N N . LEU B 1 48 ? 6.758 4.633 6.297 1 96.69 48 LEU B N 1
ATOM 2301 C CA . LEU B 1 48 ? 5.375 4.191 6.438 1 96.69 48 LEU B CA 1
ATOM 2302 C C . LEU B 1 48 ? 4.918 3.439 5.191 1 96.69 48 LEU B C 1
ATOM 2304 O O . LEU B 1 48 ? 4.164 2.467 5.289 1 96.69 48 LEU B O 1
ATOM 2308 N N . ASP B 1 49 ? 5.34 3.973 4.129 1 96.31 49 ASP B N 1
ATOM 2309 C CA . ASP B 1 49 ? 4.824 3.441 2.873 1 96.31 49 ASP B CA 1
ATOM 2310 C C . ASP B 1 49 ? 5.707 3.859 1.697 1 96.31 49 ASP B C 1
ATOM 2312 O O . ASP B 1 49 ? 6.605 4.688 1.854 1 96.31 49 ASP B O 1
ATOM 2316 N N . ARG B 1 50 ? 5.473 3.152 0.591 1 96.06 50 ARG B N 1
ATOM 2317 C CA . ARG B 1 50 ? 6.059 3.496 -0.701 1 96.06 50 ARG B CA 1
ATOM 2318 C C . ARG B 1 50 ? 4.977 3.855 -1.715 1 96.06 50 ARG B C 1
ATOM 2320 O O . ARG B 1 50 ? 3.982 3.141 -1.85 1 96.06 50 ARG B O 1
ATOM 2327 N N . VAL B 1 51 ? 5.172 4.961 -2.391 1 96.31 51 VAL B N 1
ATOM 2328 C CA . VAL B 1 51 ? 4.152 5.453 -3.311 1 96.31 51 VAL B CA 1
ATOM 2329 C C . VAL B 1 51 ? 4.105 4.562 -4.555 1 96.31 51 VAL B C 1
ATOM 2331 O O . VAL B 1 51 ? 5.137 4.305 -5.176 1 96.31 51 VAL B O 1
ATOM 2334 N N . CYS B 1 52 ? 2.926 4.227 -4.961 1 93.06 52 CYS B N 1
ATOM 2335 C CA . CYS B 1 52 ? 2.719 3.217 -5.992 1 93.06 52 CYS B CA 1
ATOM 2336 C C . CYS B 1 52 ? 3.145 3.738 -7.359 1 93.06 52 CYS B C 1
ATOM 2338 O O . CYS B 1 52 ? 3.711 2.994 -8.164 1 93.06 52 CYS B O 1
ATOM 2340 N N . VAL B 1 53 ? 2.936 4.98 -7.672 1 94.19 53 VAL B N 1
ATOM 2341 C CA . VAL B 1 53 ? 3.15 5.504 -9.016 1 94.19 53 VAL B CA 1
ATOM 2342 C C . VAL B 1 53 ? 4.535 6.145 -9.102 1 94.19 53 VAL B C 1
ATOM 2344 O O . VAL B 1 53 ? 4.938 6.625 -10.164 1 94.19 53 VAL B O 1
ATOM 2347 N N . ASN B 1 54 ? 5.227 6.195 -8.023 1 93.25 54 ASN B N 1
ATOM 2348 C CA . ASN B 1 54 ? 6.609 6.645 -7.93 1 93.25 54 ASN B CA 1
ATOM 2349 C C . ASN B 1 54 ? 7.379 5.875 -6.859 1 93.25 54 ASN B C 1
ATOM 2351 O O . ASN B 1 54 ? 7.516 6.344 -5.73 1 93.25 54 ASN B O 1
ATOM 2355 N N . PRO B 1 55 ? 7.938 4.781 -7.223 1 92.19 55 PRO B N 1
ATOM 2356 C CA . PRO B 1 55 ? 8.539 3.889 -6.23 1 92.19 55 PRO B CA 1
ATOM 2357 C C . PRO B 1 55 ? 9.781 4.488 -5.574 1 92.19 55 PRO B C 1
ATOM 2359 O O . PRO B 1 55 ? 10.312 3.924 -4.617 1 92.19 55 PRO B O 1
ATOM 2362 N N . SER B 1 56 ? 10.242 5.574 -6.062 1 93.94 56 SER B N 1
ATOM 2363 C CA . SER B 1 56 ? 11.359 6.246 -5.41 1 93.94 56 SER B CA 1
ATOM 2364 C C . SER B 1 56 ? 10.883 7.105 -4.242 1 93.94 56 SER B C 1
ATOM 2366 O O . SER B 1 56 ? 11.695 7.57 -3.438 1 93.94 56 SER B O 1
ATOM 2368 N N . LEU B 1 57 ? 9.625 7.34 -4.18 1 97.25 57 LEU B N 1
ATOM 2369 C CA . LEU B 1 57 ? 9.047 8.219 -3.166 1 97.25 57 LEU B CA 1
ATOM 2370 C C . LEU B 1 57 ? 8.516 7.414 -1.983 1 97.25 57 LEU B C 1
ATOM 2372 O O . LEU B 1 57 ? 7.688 6.52 -2.156 1 97.25 57 LEU B O 1
ATOM 2376 N N . PHE B 1 58 ? 9.047 7.738 -0.771 1 98.31 58 PHE B N 1
ATOM 2377 C CA . PHE B 1 58 ? 8.617 7.09 0.464 1 98.31 58 PHE B CA 1
ATOM 2378 C C . PHE B 1 58 ? 7.875 8.07 1.358 1 98.31 58 PHE B C 1
ATOM 2380 O O . PHE B 1 58 ? 8.242 9.25 1.435 1 98.31 58 PHE B O 1
ATOM 2387 N N . MET B 1 59 ? 6.789 7.59 1.942 1 98.38 59 MET B N 1
ATOM 2388 C CA . MET B 1 59 ? 6.113 8.336 2.998 1 98.38 59 MET B CA 1
ATOM 2389 C C . MET B 1 59 ? 6.773 8.086 4.352 1 98.38 59 MET B C 1
ATOM 2391 O O . MET B 1 59 ? 6.922 6.941 4.773 1 98.38 59 MET B O 1
ATOM 2395 N N . VAL B 1 60 ? 7.176 9.164 5.016 1 98.44 60 VAL B N 1
ATOM 2396 C CA . VAL B 1 60 ? 7.965 9.047 6.238 1 98.44 60 VAL B CA 1
ATOM 2397 C C . VAL B 1 60 ? 7.348 9.914 7.336 1 98.44 60 VAL B C 1
ATOM 2399 O O . VAL B 1 60 ? 6.961 11.062 7.086 1 98.44 60 VAL B O 1
ATOM 2402 N N . LYS B 1 61 ? 7.223 9.375 8.469 1 98.19 61 LYS B N 1
ATOM 2403 C CA . LYS B 1 61 ? 6.887 10.109 9.68 1 98.19 61 LYS B CA 1
ATOM 2404 C C . LYS B 1 61 ? 8.125 10.359 10.531 1 98.19 61 LYS B C 1
ATOM 2406 O O . LYS B 1 61 ? 8.672 9.438 11.141 1 98.19 61 LYS B O 1
ATOM 2411 N N . TYR B 1 62 ? 8.523 11.594 10.633 1 98.06 62 TYR B N 1
ATOM 2412 C CA . TYR B 1 62 ? 9.711 11.93 11.414 1 98.06 62 TYR B CA 1
ATOM 2413 C C . TYR B 1 62 ? 9.344 12.203 12.867 1 98.06 62 TYR B C 1
ATOM 2415 O O . TYR B 1 62 ? 8.242 12.672 13.164 1 98.06 62 TYR B O 1
ATOM 2423 N N . ASP B 1 63 ? 10.328 11.891 13.711 1 97.06 63 ASP B N 1
ATOM 2424 C CA . ASP B 1 63 ? 10.156 12.125 15.141 1 97.06 63 ASP B CA 1
ATOM 2425 C C . ASP B 1 63 ? 9.992 13.617 15.438 1 97.06 63 ASP B C 1
ATOM 2427 O O . ASP B 1 63 ? 10.773 14.438 14.953 1 97.06 63 ASP B O 1
ATOM 2431 N N . GLY B 1 64 ? 9.016 13.922 16.266 1 95.75 64 GLY B N 1
ATOM 2432 C CA . GLY B 1 64 ? 8.82 15.297 16.688 1 95.75 64 GLY B CA 1
ATOM 2433 C C . GLY B 1 64 ? 7.941 16.094 15.75 1 95.75 64 GLY B C 1
ATOM 2434 O O . GLY B 1 64 ? 7.684 17.281 15.984 1 95.75 64 GLY B O 1
ATOM 2435 N N . PHE B 1 65 ? 7.453 15.477 14.703 1 96.25 65 PHE B N 1
ATOM 2436 C CA . PHE B 1 65 ? 6.59 16.156 13.742 1 96.25 65 PHE B CA 1
ATOM 2437 C C . PHE B 1 65 ? 5.285 15.391 13.555 1 96.25 65 PHE B C 1
ATOM 2439 O O . PHE B 1 65 ? 5.266 14.156 13.617 1 96.25 65 PHE B O 1
ATOM 2446 N N . ASP B 1 66 ? 4.254 16.078 13.273 1 96.5 66 ASP B N 1
ATOM 2447 C CA . ASP B 1 66 ? 2.943 15.445 13.141 1 96.5 66 ASP B CA 1
ATOM 2448 C C . ASP B 1 66 ? 2.574 15.234 11.68 1 96.5 66 ASP B C 1
ATOM 2450 O O . ASP B 1 66 ? 1.649 14.484 11.367 1 96.5 66 ASP B O 1
ATOM 2454 N N . CYS B 1 67 ? 3.314 15.852 10.797 1 97.56 67 CYS B N 1
ATOM 2455 C CA . CYS B 1 67 ? 3.064 15.672 9.375 1 97.56 67 CYS B CA 1
ATOM 2456 C C . CYS B 1 67 ? 3.744 14.414 8.852 1 97.56 67 CYS B C 1
ATOM 2458 O O . CYS B 1 67 ? 4.73 13.945 9.43 1 97.56 67 CYS B O 1
ATOM 2460 N N . VAL B 1 68 ? 3.156 13.875 7.812 1 98.38 68 VAL B N 1
ATOM 2461 C CA . VAL B 1 68 ? 3.793 12.828 7.027 1 98.38 68 VAL B CA 1
ATOM 2462 C C . VAL B 1 68 ? 4.488 13.438 5.812 1 98.38 68 VAL B C 1
ATOM 2464 O O . VAL B 1 68 ? 3.887 14.211 5.07 1 98.38 68 VAL B O 1
ATOM 2467 N N . TYR B 1 69 ? 5.746 13.07 5.578 1 98.62 69 TYR B N 1
ATOM 2468 C CA . TYR B 1 69 ? 6.539 13.664 4.508 1 98.62 69 TYR B CA 1
ATOM 2469 C C . TYR B 1 69 ? 6.715 12.68 3.352 1 98.62 69 TYR B C 1
ATOM 2471 O O . TYR B 1 69 ? 6.719 11.469 3.557 1 98.62 69 TYR B O 1
ATOM 2479 N N . GLY B 1 70 ? 6.766 13.188 2.115 1 98.56 70 GLY B N 1
ATOM 2480 C CA . GLY B 1 70 ? 7.191 12.43 0.948 1 98.56 70 GLY B CA 1
ATOM 2481 C C . GLY B 1 70 ? 8.633 12.695 0.557 1 98.56 70 GLY B C 1
ATOM 2482 O O . GLY B 1 70 ? 8.961 13.781 0.07 1 98.56 70 GLY B O 1
ATOM 2483 N N . ILE B 1 71 ? 9.461 11.664 0.744 1 98.44 71 ILE B N 1
ATOM 2484 C CA . ILE B 1 71 ? 10.891 11.859 0.536 1 98.44 71 ILE B CA 1
ATOM 2485 C C . ILE B 1 71 ? 11.43 10.766 -0.384 1 98.44 71 ILE B C 1
ATOM 2487 O O . ILE B 1 71 ? 11.109 9.586 -0.216 1 98.44 71 ILE B O 1
ATOM 2491 N N . GLU B 1 72 ? 12.164 11.18 -1.418 1 97.44 72 GLU B N 1
ATOM 2492 C CA . GLU B 1 72 ? 12.914 10.195 -2.197 1 97.44 72 GLU B CA 1
ATOM 2493 C C . GLU B 1 72 ? 14.211 9.805 -1.494 1 97.44 72 GLU B C 1
ATOM 2495 O O . GLU B 1 72 ? 15.297 10.203 -1.918 1 97.44 72 GLU B O 1
ATOM 2500 N N . LEU B 1 73 ? 14.164 8.938 -0.591 1 97.62 73 LEU B N 1
ATOM 2501 C CA . LEU B 1 73 ? 15.203 8.617 0.379 1 97.62 73 LEU B CA 1
ATOM 2502 C C . LEU B 1 73 ? 16.5 8.219 -0.324 1 97.62 73 LEU B C 1
ATOM 2504 O O . LEU B 1 73 ? 17.594 8.508 0.168 1 97.62 73 LEU B O 1
ATOM 2508 N N . PHE B 1 74 ? 16.391 7.613 -1.473 1 96.56 74 PHE B N 1
ATOM 2509 C CA . PHE B 1 74 ? 17.562 7.031 -2.102 1 96.56 74 PHE B CA 1
ATOM 2510 C C . PHE B 1 74 ? 18.016 7.875 -3.287 1 96.56 74 PHE B C 1
ATOM 2512 O O . PHE B 1 74 ? 19.125 7.688 -3.809 1 96.56 74 PHE B O 1
ATOM 2519 N N . LYS B 1 75 ? 17.188 8.828 -3.697 1 94.94 75 LYS B N 1
ATOM 2520 C CA . LYS B 1 75 ? 17.5 9.602 -4.895 1 94.94 75 LYS B CA 1
ATOM 2521 C C . LYS B 1 75 ? 17.719 11.07 -4.551 1 94.94 75 LYS B C 1
ATOM 2523 O O . LYS B 1 75 ? 18.422 11.789 -5.277 1 94.94 75 LYS B O 1
ATOM 2528 N N . ASP B 1 76 ? 17.094 11.547 -3.457 1 95.44 76 ASP B N 1
ATOM 2529 C CA . ASP B 1 76 ? 17.266 12.945 -3.066 1 95.44 76 ASP B CA 1
ATOM 2530 C C . ASP B 1 76 ? 18.703 13.211 -2.594 1 95.44 76 ASP B C 1
ATOM 2532 O O . ASP B 1 76 ? 19.156 12.625 -1.608 1 95.44 76 ASP B O 1
ATOM 2536 N N . GLU B 1 77 ? 19.391 14.094 -3.223 1 95.06 77 GLU B N 1
ATOM 2537 C CA . GLU B 1 77 ? 20.797 14.383 -2.943 1 95.06 77 GLU B CA 1
ATOM 2538 C C . GLU B 1 77 ? 20.953 15.008 -1.562 1 95.06 77 GLU B C 1
ATOM 2540 O O . GLU B 1 77 ? 22.062 15.016 -1.013 1 95.06 77 GLU B O 1
ATOM 2545 N N . ARG B 1 78 ? 19.938 15.469 -1.008 1 96.5 78 ARG B N 1
ATOM 2546 C CA . ARG B 1 78 ? 20 16.094 0.307 1 96.5 78 ARG B CA 1
ATOM 2547 C C . ARG B 1 78 ? 20.031 15.047 1.416 1 96.5 78 ARG B C 1
ATOM 2549 O O . ARG B 1 78 ? 20.328 15.367 2.566 1 96.5 78 ARG B O 1
ATOM 2556 N N . VAL B 1 79 ? 19.703 13.852 1.042 1 96.81 79 VAL B N 1
ATOM 2557 C CA . VAL B 1 79 ? 19.703 12.758 2.002 1 96.81 79 VAL B CA 1
ATOM 2558 C C . VAL B 1 79 ? 21.062 12.055 1.977 1 96.81 79 VAL B C 1
ATOM 2560 O O . VAL B 1 79 ? 21.578 11.711 0.907 1 96.81 79 VAL B O 1
ATOM 2563 N N . SER B 1 80 ? 21.672 11.891 3.148 1 96.25 80 SER B N 1
ATOM 2564 C CA . SER B 1 80 ? 22.922 11.141 3.242 1 96.25 80 SER B CA 1
ATOM 2565 C C . SER B 1 80 ? 22.969 10.312 4.523 1 96.25 80 SER B C 1
ATOM 2567 O O . SER B 1 80 ? 22.203 10.562 5.461 1 96.25 80 SER B O 1
ATOM 2569 N N . ASN B 1 81 ? 23.781 9.234 4.516 1 96.56 81 ASN B N 1
ATOM 2570 C CA . ASN B 1 81 ? 24 8.375 5.676 1 96.56 81 ASN B CA 1
ATOM 2571 C C . ASN B 1 81 ? 22.703 7.746 6.16 1 96.56 81 ASN B C 1
ATOM 2573 O O . ASN B 1 81 ? 22.391 7.785 7.352 1 96.56 81 ASN B O 1
ATOM 2577 N N . LEU B 1 82 ? 21.906 7.324 5.207 1 97.88 82 LEU B N 1
ATOM 2578 C CA . LEU B 1 82 ? 20.656 6.633 5.543 1 97.88 82 LEU B CA 1
ATOM 2579 C C . LEU B 1 82 ? 20.953 5.293 6.215 1 97.88 82 LEU B C 1
ATOM 2581 O O . LEU B 1 82 ? 21.688 4.469 5.672 1 97.88 82 LEU B O 1
ATOM 2585 N N . GLN B 1 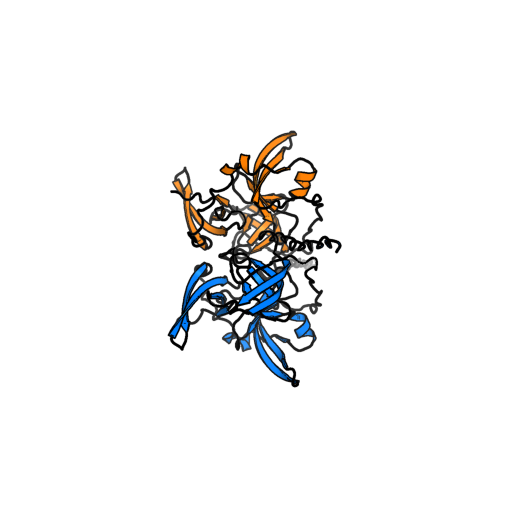83 ? 20.375 5.074 7.426 1 97.12 83 GLN B N 1
ATOM 2586 C CA . GLN B 1 83 ? 20.578 3.857 8.203 1 97.12 83 GLN B CA 1
ATOM 2587 C C . GLN B 1 83 ? 19.25 3.336 8.766 1 97.12 83 GLN B C 1
ATOM 2589 O O . GLN B 1 83 ? 18.344 4.117 9.047 1 97.12 83 GLN B O 1
ATOM 2594 N N . VAL B 1 84 ? 19.203 2.012 8.828 1 96.44 84 VAL B N 1
ATOM 2595 C CA . VAL B 1 84 ? 18.109 1.379 9.555 1 96.44 84 VAL B CA 1
ATOM 2596 C C . VAL B 1 84 ? 18.484 1.234 11.023 1 96.44 84 VAL B C 1
ATOM 2598 O O . VAL B 1 84 ? 19.578 0.77 11.352 1 96.44 84 VAL B O 1
ATOM 2601 N N . LEU B 1 85 ? 17.594 1.693 11.797 1 96.44 85 LEU B N 1
ATOM 2602 C CA . LEU B 1 85 ? 17.828 1.619 13.234 1 96.44 85 LEU B CA 1
ATOM 2603 C C . LEU B 1 85 ? 17.359 0.278 13.797 1 96.44 85 LEU B C 1
ATOM 2605 O O . LEU B 1 85 ? 16.484 -0.371 13.219 1 96.44 85 LEU B O 1
ATOM 2609 N N . SER B 1 86 ? 17.938 -0.144 14.914 1 92.31 86 SER B N 1
ATOM 2610 C CA . SER B 1 86 ? 17.578 -1.401 15.562 1 92.31 86 SER B CA 1
ATOM 2611 C C . SER B 1 86 ? 16.266 -1.268 16.328 1 92.31 86 SER B C 1
ATOM 2613 O O . SER B 1 86 ? 15.602 -2.266 16.609 1 92.31 86 SER B O 1
ATOM 2615 N N . GLU B 1 87 ? 15.945 -0.06 16.609 1 91.19 87 GLU B N 1
ATOM 2616 C CA . GLU B 1 87 ? 14.68 0.187 17.297 1 91.19 87 GLU B CA 1
ATOM 2617 C C . GLU B 1 87 ? 13.492 -0.26 16.453 1 91.19 87 GLU B C 1
ATOM 2619 O O . GLU B 1 87 ? 13.461 -0.022 15.25 1 91.19 87 GLU B O 1
ATOM 2624 N N . LYS B 1 88 ? 12.547 -0.948 17.094 1 88.38 88 LYS B N 1
ATOM 2625 C CA . LYS B 1 88 ? 11.352 -1.389 16.391 1 88.38 88 LYS B CA 1
ATOM 2626 C C . LYS B 1 88 ? 10.273 -0.306 16.406 1 88.38 88 LYS B C 1
ATOM 2628 O O . LYS B 1 88 ? 10.258 0.545 17.297 1 88.38 88 LYS B O 1
ATOM 2633 N N . VAL B 1 89 ? 9.477 -0.338 15.398 1 88.38 89 VAL B N 1
ATOM 2634 C CA . VAL B 1 89 ? 8.336 0.564 15.344 1 88.38 89 VAL B CA 1
ATOM 2635 C C . VAL B 1 89 ? 7.316 0.176 16.406 1 88.38 89 VAL B C 1
ATOM 2637 O O . VAL B 1 89 ? 6.867 -0.972 16.469 1 88.38 89 VAL B O 1
ATOM 2640 N N . VAL B 1 90 ? 7.09 1.102 17.266 1 79.38 90 VAL B N 1
ATOM 2641 C CA . VAL B 1 90 ? 6.156 0.836 18.359 1 79.38 90 VAL B CA 1
ATOM 2642 C C . VAL B 1 90 ? 4.73 1.124 17.891 1 79.38 90 VAL B C 1
ATOM 2644 O O . VAL B 1 90 ? 4.449 2.201 17.359 1 79.38 90 VAL B O 1
ATOM 2647 N N . ASN B 1 91 ? 3.955 0.04 17.828 1 77.62 91 ASN B N 1
ATOM 2648 C CA . ASN B 1 91 ? 2.525 0.207 17.594 1 77.62 91 ASN B CA 1
ATOM 2649 C C . ASN B 1 91 ? 1.733 0.104 18.906 1 77.62 91 ASN B C 1
ATOM 2651 O O . ASN B 1 91 ? 1.301 -0.984 19.281 1 77.62 91 ASN B O 1
ATOM 2655 N N . ASN B 1 92 ? 1.603 1.204 19.562 1 75.88 92 ASN B N 1
ATOM 2656 C CA . ASN B 1 92 ? 0.97 1.184 20.875 1 75.88 92 ASN B CA 1
ATOM 2657 C C . ASN B 1 92 ? -0.482 0.723 20.781 1 75.88 92 ASN B C 1
ATOM 2659 O O . ASN B 1 92 ? -1.19 1.06 19.844 1 75.88 92 ASN B O 1
ATOM 2663 N N . LYS B 1 93 ? -0.779 -0.109 21.656 1 75.75 93 LYS B N 1
ATOM 2664 C CA . LYS B 1 93 ? -2.16 -0.571 21.75 1 75.75 93 LYS B CA 1
ATOM 2665 C C . LYS B 1 93 ? -3.088 0.557 22.188 1 75.75 93 LYS B C 1
ATOM 2667 O O . LYS B 1 93 ? -2.74 1.343 23.078 1 75.75 93 LYS B O 1
ATOM 2672 N N . VAL B 1 94 ? -4.051 0.82 21.281 1 75 94 VAL B N 1
ATOM 2673 C CA . VAL B 1 94 ? -5.027 1.851 21.625 1 75 94 VAL B CA 1
ATOM 2674 C C . VAL B 1 94 ? -6.367 1.201 21.969 1 75 94 VAL B C 1
ATOM 2676 O O . VAL B 1 94 ? -6.77 0.22 21.344 1 75 94 VAL B O 1
ATOM 2679 N N . LYS B 1 95 ? -6.895 1.669 23.047 1 70.5 95 LYS B N 1
ATOM 2680 C CA . LYS B 1 95 ? -8.219 1.198 23.438 1 70.5 95 LYS B CA 1
ATOM 2681 C C . LYS B 1 95 ? -9.305 1.879 22.609 1 70.5 95 LYS B C 1
ATOM 2683 O O . LYS B 1 95 ? -9.445 3.104 22.641 1 70.5 95 LYS B O 1
ATOM 2688 N N . THR B 1 96 ? -9.828 1.15 21.75 1 75.25 96 THR B N 1
ATOM 2689 C CA . THR B 1 96 ? -10.984 1.65 21.016 1 75.25 96 THR B CA 1
ATOM 2690 C C . THR B 1 96 ? -12.258 1.5 21.828 1 75.25 96 THR B C 1
ATOM 2692 O O . THR B 1 96 ? -12.5 0.446 22.422 1 75.25 96 THR B O 1
ATOM 2695 N N . PRO B 1 97 ? -12.938 2.551 21.984 1 72.31 97 PRO B N 1
ATOM 2696 C CA . PRO B 1 97 ? -14.195 2.404 22.719 1 72.31 97 PRO B CA 1
ATOM 2697 C C . PRO B 1 97 ? -15.094 1.312 22.141 1 72.31 97 PRO B C 1
ATOM 2699 O O . PRO B 1 97 ? -15.102 1.098 20.922 1 72.31 97 PRO B O 1
ATOM 2702 N N . PRO B 1 98 ? -15.648 0.621 23.078 1 65.56 98 PRO B N 1
ATOM 2703 C CA . PRO B 1 98 ? -16.578 -0.405 22.609 1 65.56 98 PRO B CA 1
ATOM 2704 C C . PRO B 1 98 ? -17.656 0.159 21.688 1 65.56 98 PRO B C 1
ATOM 2706 O O . PRO B 1 98 ? -18.266 1.192 21.984 1 65.56 98 PRO B O 1
ATOM 2709 N N . GLY B 1 99 ? -17.891 -0.414 20.578 1 62.06 99 GLY B N 1
ATOM 2710 C CA . GLY B 1 99 ? -18.922 0.009 19.641 1 62.06 99 GLY B CA 1
ATOM 2711 C C . GLY B 1 99 ? -18.453 1.115 18.703 1 62.06 99 GLY B C 1
ATOM 2712 O O . GLY B 1 99 ? -19.25 1.679 17.953 1 62.06 99 GLY B O 1
ATOM 2713 N N . ALA B 1 100 ? -17.359 1.607 19.203 1 62.66 100 ALA B N 1
ATOM 2714 C CA . ALA B 1 100 ? -16.891 2.76 18.438 1 62.66 100 ALA B CA 1
ATOM 2715 C C . ALA B 1 100 ? -16.906 2.473 16.938 1 62.66 100 ALA B C 1
ATOM 2717 O O . ALA B 1 100 ? -16.625 1.353 16.5 1 62.66 100 ALA B O 1
ATOM 2718 N N . GLU B 1 101 ? -17.719 3.426 16.359 1 64.25 101 GLU B N 1
ATOM 2719 C CA . GLU B 1 101 ? -17.828 3.465 14.898 1 64.25 101 GLU B CA 1
ATOM 2720 C C . GLU B 1 101 ? -16.469 3.715 14.258 1 64.25 101 GLU B C 1
ATOM 2722 O O . GLU B 1 101 ? -15.5 4.035 14.945 1 64.25 101 GLU B O 1
ATOM 2727 N N . GLU B 1 102 ? -16.297 3.588 12.891 1 83.5 102 GLU B N 1
ATOM 2728 C CA . GLU B 1 102 ? -15.156 3.76 12 1 83.5 102 GLU B CA 1
ATOM 2729 C C . GLU B 1 102 ? -14.805 5.238 11.828 1 83.5 102 GLU B C 1
ATOM 2731 O O . GLU B 1 102 ? -15.688 6.07 11.633 1 83.5 102 GLU B O 1
ATOM 2736 N N . LEU B 1 103 ? -13.641 5.602 12.25 1 91.75 103 LEU B N 1
ATOM 2737 C CA . LEU B 1 103 ? -13.18 6.984 12.148 1 91.75 103 LEU B CA 1
ATOM 2738 C C . LEU B 1 103 ? -12.93 7.371 10.695 1 91.75 103 LEU B C 1
ATOM 2740 O O . LEU B 1 103 ? -13.047 8.547 10.336 1 91.75 103 LEU B O 1
ATOM 2744 N N . VAL B 1 104 ? -12.617 6.453 9.977 1 93.19 104 VAL B N 1
ATOM 2745 C CA . VAL B 1 104 ? -12.227 6.746 8.602 1 93.19 104 VAL B CA 1
ATOM 2746 C C . VAL B 1 104 ? -13.406 7.344 7.84 1 93.19 104 VAL B C 1
ATOM 2748 O O . VAL B 1 104 ? -14.523 6.824 7.902 1 93.19 104 VAL B O 1
ATOM 2751 N N . GLY B 1 105 ? -13.156 8.477 7.18 1 91.25 105 GLY B N 1
ATOM 2752 C CA . GLY B 1 105 ? -14.18 9.141 6.391 1 91.25 105 GLY B CA 1
ATOM 2753 C C . GLY B 1 105 ? -14.984 10.156 7.191 1 91.25 105 GLY B C 1
ATOM 2754 O O . GLY B 1 105 ? -15.812 10.875 6.633 1 91.25 105 GLY B O 1
ATOM 2755 N N . LYS B 1 106 ? -14.688 10.266 8.438 1 92.06 106 LYS B N 1
ATOM 2756 C CA . LYS B 1 106 ? -15.461 11.156 9.297 1 92.06 106 LYS B CA 1
ATOM 2757 C C . LYS B 1 106 ? -14.805 12.531 9.383 1 92.06 106 LYS B C 1
ATOM 2759 O O . LYS B 1 106 ? -13.578 12.648 9.336 1 92.06 106 LYS B O 1
ATOM 2764 N N . ALA B 1 107 ? -15.703 13.5 9.484 1 93.31 107 ALA B N 1
ATOM 2765 C CA . ALA B 1 107 ? -15.258 14.836 9.859 1 93.31 107 ALA B CA 1
ATOM 2766 C C . ALA B 1 107 ? -15.086 14.953 11.375 1 93.31 107 ALA B C 1
ATOM 2768 O O . ALA B 1 107 ? -15.891 14.414 12.133 1 93.31 107 ALA B O 1
ATOM 2769 N N . VAL B 1 108 ? -14.094 15.711 11.766 1 94.88 108 VAL B N 1
ATOM 2770 C CA . VAL B 1 108 ? -13.82 15.789 13.195 1 94.88 108 VAL B CA 1
ATOM 2771 C C . VAL B 1 108 ? -13.438 17.219 13.57 1 94.88 108 VAL B C 1
ATOM 2773 O O . VAL B 1 108 ? -13.117 18.031 12.695 1 94.88 108 VAL B O 1
ATOM 2776 N N . GLU B 1 109 ? -13.586 17.5 14.789 1 95.75 109 GLU B N 1
ATOM 2777 C CA . GLU B 1 109 ? -12.977 18.656 15.445 1 95.75 109 GLU B CA 1
ATOM 2778 C C . GLU B 1 109 ? -11.875 18.219 16.406 1 95.75 109 GLU B C 1
ATOM 2780 O O . GLU B 1 109 ? -12.117 17.453 17.328 1 95.75 109 GLU B O 1
ATOM 2785 N N . HIS B 1 110 ? -10.75 18.641 16.125 1 96.81 110 HIS B N 1
ATOM 2786 C CA . HIS B 1 110 ? -9.562 18.281 16.891 1 96.81 110 HIS B CA 1
ATOM 2787 C C . HIS B 1 110 ? -9.047 19.469 17.703 1 96.81 110 HIS B C 1
ATOM 2789 O O . HIS B 1 110 ? -8.766 20.531 17.141 1 96.81 110 HIS B O 1
ATOM 2795 N N . LEU B 1 111 ? -8.875 19.266 18.984 1 97.38 111 LEU B N 1
ATOM 2796 C CA . LEU B 1 111 ? -8.414 20.312 19.891 1 97.38 111 LEU B CA 1
ATOM 2797 C C . LEU B 1 111 ? -6.918 20.203 20.141 1 97.38 111 LEU B C 1
ATOM 2799 O O . LEU B 1 111 ? -6.422 19.141 20.5 1 97.38 111 LEU B O 1
ATOM 2803 N N . PHE B 1 112 ? -6.246 21.297 19.906 1 95.56 112 PHE B N 1
ATOM 2804 C CA . PHE B 1 112 ? -4.816 21.391 20.188 1 95.56 112 PHE B CA 1
ATOM 2805 C C . PHE B 1 112 ? -4.531 22.484 21.203 1 95.56 112 PHE B C 1
ATOM 2807 O O . PHE B 1 112 ? -5.16 23.547 21.188 1 95.56 112 PHE B O 1
ATOM 2814 N N . GLU B 1 113 ? -3.701 22.156 22.109 1 93.19 113 GLU B N 1
ATOM 2815 C CA . GLU B 1 113 ? -3.289 23.141 23.109 1 93.19 113 GLU B CA 1
ATOM 2816 C C . GLU B 1 113 ? -1.875 23.641 22.828 1 93.19 113 GLU B C 1
ATOM 2818 O O . GLU B 1 113 ? -0.953 22.844 22.641 1 93.19 113 GLU B O 1
ATOM 2823 N N . LYS B 1 114 ? -1.725 24.953 22.859 1 89.5 114 LYS B N 1
ATOM 2824 C CA . LYS B 1 114 ? -0.411 25.578 22.703 1 89.5 114 LYS B CA 1
ATOM 2825 C C . LYS B 1 114 ? 0.351 25.609 24.016 1 89.5 114 LYS B C 1
ATOM 2827 O O . LYS B 1 114 ? -0.212 25.312 25.078 1 89.5 114 LYS B O 1
ATOM 2832 N N . GLU B 1 115 ? 1.578 25.969 23.828 1 90.06 115 GLU B N 1
ATOM 2833 C CA . GLU B 1 115 ? 2.438 26.047 25 1 90.06 115 GLU B CA 1
ATOM 2834 C C . GLU B 1 115 ? 1.904 27.062 26.016 1 90.06 115 GLU B C 1
ATOM 2836 O O . GLU B 1 115 ? 2.039 26.859 27.219 1 90.06 115 GLU B O 1
ATOM 2841 N N . ASP B 1 116 ? 1.285 28.156 25.594 1 92.5 116 ASP B N 1
ATOM 2842 C CA . ASP B 1 116 ? 0.778 29.219 26.469 1 92.5 116 ASP B CA 1
ATOM 2843 C C . ASP B 1 116 ? -0.583 28.828 27.047 1 92.5 116 ASP B C 1
ATOM 2845 O O . ASP B 1 116 ? -1.183 29.609 27.797 1 92.5 116 ASP B O 1
ATOM 2849 N N . GLY B 1 117 ? -1.123 27.672 26.656 1 90.31 117 GLY B N 1
ATOM 2850 C CA . GLY B 1 117 ? -2.383 27.188 27.188 1 90.31 117 GLY B CA 1
ATOM 2851 C C . GLY B 1 117 ? -3.574 27.516 26.312 1 90.31 117 GLY B C 1
ATOM 2852 O O . GLY B 1 117 ? -4.699 27.109 26.609 1 90.31 117 GLY B O 1
ATOM 2853 N N . GLU B 1 118 ? -3.301 28.266 25.281 1 92.44 118 GLU B N 1
ATOM 2854 C CA . GLU B 1 118 ? -4.379 28.594 24.344 1 92.44 118 GLU B CA 1
ATOM 2855 C C . GLU B 1 118 ? -4.855 27.359 23.594 1 92.44 118 GLU B C 1
ATOM 2857 O O . GLU B 1 118 ? -4.043 26.578 23.078 1 92.44 118 GLU B O 1
ATOM 2862 N N . LYS B 1 119 ? -6.172 27.172 23.625 1 92.31 119 LYS B N 1
ATOM 2863 C CA . LYS B 1 119 ? -6.773 26.047 22.922 1 92.31 119 LYS B CA 1
ATOM 2864 C C . LYS B 1 119 ? -7.266 26.469 21.531 1 92.31 119 LYS B C 1
ATOM 2866 O O . LYS B 1 119 ? -7.848 27.547 21.391 1 92.31 119 LYS B O 1
ATOM 2871 N N . ASN B 1 120 ? -6.871 25.672 20.578 1 94.62 120 ASN B N 1
ATOM 2872 C CA . ASN B 1 120 ? -7.301 25.891 19.203 1 94.62 120 ASN B CA 1
ATOM 2873 C C . ASN B 1 120 ? -8.023 24.672 18.641 1 94.62 120 ASN B C 1
ATOM 2875 O O . ASN B 1 120 ? -7.547 23.547 18.766 1 94.62 120 ASN B O 1
ATOM 2879 N N . GLU B 1 121 ? -9.141 24.953 1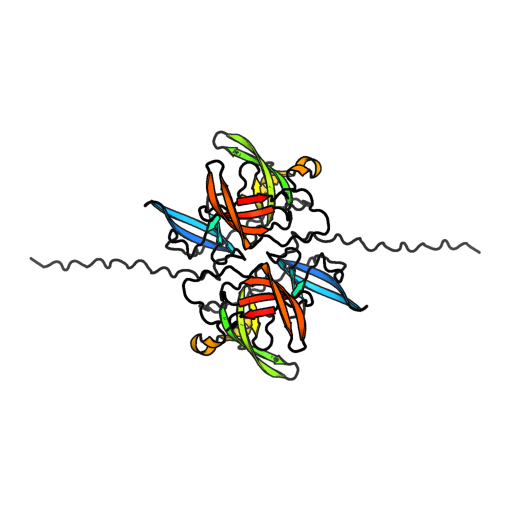8.031 1 94.69 121 GLU B N 1
ATOM 2880 C CA . GLU B 1 121 ? -9.914 23.891 17.406 1 94.69 121 GLU B CA 1
ATOM 2881 C C . GLU B 1 121 ? -9.664 23.828 15.906 1 94.69 121 GLU B C 1
ATOM 2883 O O . GLU B 1 121 ? -9.719 24.844 15.219 1 94.69 121 GLU B O 1
ATOM 2888 N N . TRP B 1 122 ? -9.375 22.656 15.5 1 95.12 122 TRP B N 1
ATOM 2889 C CA . TRP B 1 122 ? -9.148 22.438 14.078 1 95.12 122 TRP B CA 1
ATOM 2890 C C . TRP B 1 122 ? -10.156 21.453 13.508 1 95.12 122 TRP B C 1
ATOM 2892 O O . TRP B 1 122 ? -10.281 20.328 14 1 95.12 122 TRP B O 1
ATOM 2902 N N . ARG B 1 123 ? -10.82 21.891 12.461 1 94.25 123 ARG B N 1
ATOM 2903 C CA . ARG B 1 123 ? -11.688 20.969 11.734 1 94.25 123 ARG B CA 1
ATOM 2904 C C . ARG B 1 123 ? -10.898 20.156 10.711 1 94.25 123 ARG B C 1
ATOM 2906 O O . ARG B 1 123 ? -10.07 20.703 9.984 1 94.25 123 ARG B O 1
ATOM 2913 N N . GLY B 1 124 ? -11.211 18.859 10.742 1 94.94 124 GLY B N 1
ATOM 2914 C CA . GLY B 1 124 ? -10.469 17.984 9.852 1 94.94 124 GLY B CA 1
ATOM 2915 C C . GLY B 1 124 ? -11.266 16.766 9.406 1 94.94 124 GLY B C 1
ATOM 2916 O O . GLY B 1 124 ? -12.445 16.625 9.758 1 94.94 124 GLY B O 1
ATOM 2917 N N . MET B 1 125 ? -10.664 16.016 8.539 1 94.56 125 MET B N 1
ATOM 2918 C CA . MET B 1 125 ? -11.227 14.773 8.023 1 94.56 125 MET B CA 1
ATOM 2919 C C . MET B 1 125 ? -10.25 13.617 8.219 1 94.56 125 MET B C 1
ATOM 2921 O O . MET B 1 125 ? -9.062 13.742 7.902 1 94.56 125 MET B O 1
ATOM 2925 N N . VAL B 1 126 ? -10.766 12.539 8.742 1 95.56 126 VAL B N 1
ATOM 2926 C CA . VAL B 1 126 ? -9.969 11.32 8.867 1 95.56 126 VAL B CA 1
ATOM 2927 C C . VAL B 1 126 ? -9.93 10.586 7.531 1 95.56 126 VAL B C 1
ATOM 2929 O O . VAL B 1 126 ? -10.984 10.258 6.965 1 95.56 126 VAL B O 1
ATOM 2932 N N . LEU B 1 127 ? -8.758 10.312 7.082 1 95.56 127 LEU B N 1
ATOM 2933 C CA . LEU B 1 127 ? -8.617 9.852 5.707 1 95.56 127 LEU B CA 1
ATOM 2934 C C . LEU B 1 127 ? -8.445 8.336 5.652 1 95.56 127 LEU B C 1
ATOM 2936 O O . LEU B 1 127 ? -9.039 7.672 4.801 1 95.56 127 LEU B O 1
ATOM 2940 N N . SER B 1 128 ? -7.68 7.789 6.457 1 95 128 SER B N 1
ATOM 2941 C CA . SER B 1 128 ? -7.43 6.352 6.492 1 95 128 SER B CA 1
ATOM 2942 C C . SER B 1 128 ? -6.629 5.957 7.727 1 95 128 SER B C 1
ATOM 2944 O O . SER B 1 128 ? -6.098 6.82 8.43 1 95 128 SER B O 1
ATOM 2946 N N . LYS B 1 129 ? -6.613 4.652 7.918 1 92.06 129 LYS B N 1
ATOM 2947 C CA . LYS B 1 129 ? -5.641 4.109 8.859 1 92.06 129 LYS B CA 1
ATOM 2948 C C . LYS B 1 129 ? -4.242 4.07 8.25 1 92.06 129 LYS B C 1
ATOM 2950 O O . LYS B 1 129 ? -4.098 3.916 7.035 1 92.06 129 LYS B O 1
ATOM 2955 N N . ALA B 1 130 ? -3.334 4.266 9.102 1 92.19 130 ALA B N 1
ATOM 2956 C CA . ALA B 1 130 ? -1.963 4.121 8.617 1 92.19 130 ALA B CA 1
ATOM 2957 C C . ALA B 1 130 ? -1.608 2.652 8.398 1 92.19 130 ALA B C 1
ATOM 2959 O O . ALA B 1 130 ? -2.037 1.784 9.164 1 92.19 130 ALA B O 1
ATOM 2960 N N . PRO B 1 131 ? -0.792 2.307 7.383 1 86 131 PRO B N 1
ATOM 2961 C CA . PRO B 1 131 ? -0.503 0.909 7.055 1 86 131 PRO B CA 1
ATOM 2962 C C . PRO B 1 131 ? 0.458 0.257 8.047 1 86 131 PRO B C 1
ATOM 2964 O O . PRO B 1 131 ? 0.357 -0.944 8.312 1 86 131 PRO B O 1
ATOM 2967 N N . VAL B 1 132 ? 1.466 0.736 8.57 1 83.94 132 VAL B N 1
ATOM 2968 C CA . VAL B 1 132 ? 2.492 0.175 9.445 1 83.94 132 VAL B CA 1
ATOM 2969 C C . VAL B 1 132 ? 2.131 0.441 10.906 1 83.94 132 VAL B C 1
ATOM 2971 O O . VAL B 1 132 ? 2.25 -0.448 11.75 1 83.94 132 VAL B O 1
ATOM 2974 N N . MET B 1 133 ? 1.687 1.621 11.148 1 87.31 133 MET B N 1
ATOM 2975 C CA . MET B 1 133 ? 1.222 2.039 12.461 1 87.31 133 MET B CA 1
ATOM 2976 C C . MET B 1 133 ? -0.302 2.031 12.531 1 87.31 133 MET B C 1
ATOM 2978 O O . MET B 1 133 ? -0.929 3.088 12.625 1 87.31 133 MET B O 1
ATOM 2982 N N . THR B 1 134 ? -0.867 0.883 12.703 1 85.38 134 THR B N 1
ATOM 2983 C CA . THR B 1 134 ? -2.273 0.629 12.406 1 85.38 134 THR B CA 1
ATOM 2984 C C . THR B 1 134 ? -3.174 1.306 13.43 1 85.38 134 THR B C 1
ATOM 2986 O O . THR B 1 134 ? -4.383 1.427 13.219 1 85.38 134 THR B O 1
ATOM 2989 N N . ASN B 1 135 ? -2.637 1.776 14.516 1 88.5 135 ASN B N 1
ATOM 2990 C CA . ASN B 1 135 ? -3.445 2.502 15.492 1 88.5 135 ASN B CA 1
ATOM 2991 C C . ASN B 1 135 ? -3.418 4.004 15.234 1 88.5 135 ASN B C 1
ATOM 2993 O O . ASN B 1 135 ? -4.055 4.773 15.953 1 88.5 135 ASN B O 1
ATOM 2997 N N . TRP B 1 136 ? -2.705 4.41 14.289 1 93.31 136 TRP B N 1
ATOM 2998 C CA . TRP B 1 136 ? -2.637 5.805 13.867 1 93.31 136 TRP B CA 1
ATOM 2999 C C . TRP B 1 136 ? -3.502 6.047 12.633 1 93.31 136 TRP B C 1
ATOM 3001 O O . TRP B 1 136 ? -3.754 5.121 11.852 1 93.31 136 TRP B O 1
ATOM 3011 N N . TYR B 1 137 ? -3.949 7.262 12.531 1 95.5 137 TYR B N 1
ATOM 3012 C CA . TYR B 1 137 ? -4.801 7.633 11.406 1 95.5 137 TYR B CA 1
ATOM 3013 C C . TYR B 1 137 ? -4.207 8.805 10.641 1 95.5 137 TYR B C 1
ATOM 3015 O O . TYR B 1 137 ? -3.668 9.742 11.234 1 95.5 137 TYR B O 1
ATOM 3023 N N . TYR B 1 138 ? -4.273 8.68 9.305 1 97.44 138 TYR B N 1
ATOM 3024 C CA . TYR B 1 138 ? -4.031 9.836 8.453 1 97.44 138 TYR B CA 1
ATOM 3025 C C . TYR B 1 138 ? -5.199 10.812 8.516 1 97.44 138 TYR B C 1
ATOM 3027 O O . TYR B 1 138 ? -6.363 10.406 8.477 1 97.44 138 TYR B O 1
ATOM 3035 N N . ILE B 1 139 ? -4.852 12.047 8.633 1 97 139 ILE B N 1
ATOM 3036 C CA . ILE B 1 139 ? -5.867 13.086 8.773 1 97 139 ILE B CA 1
ATOM 3037 C C . ILE B 1 139 ? -5.375 14.383 8.125 1 97 139 ILE B C 1
ATOM 3039 O O . ILE B 1 139 ? -4.168 14.578 7.957 1 97 139 ILE B O 1
ATOM 3043 N N . THR B 1 140 ? -6.297 15.203 7.641 1 97.19 140 THR B N 1
ATOM 3044 C CA . THR B 1 140 ? -6.012 16.547 7.152 1 97.19 140 THR B CA 1
ATOM 3045 C C . THR B 1 140 ? -6.945 17.562 7.797 1 97.19 140 THR B C 1
ATOM 3047 O O . THR B 1 140 ? -7.949 17.203 8.414 1 97.19 140 THR B O 1
ATOM 3050 N N . TYR B 1 141 ? -6.52 18.797 7.75 1 95.62 141 TYR B N 1
ATOM 3051 C CA . TYR B 1 141 ? -7.305 19.859 8.359 1 95.62 141 TYR B CA 1
ATOM 3052 C C . TYR B 1 141 ? -7.609 20.953 7.34 1 95.62 141 TYR B C 1
ATOM 3054 O O . TYR B 1 141 ? -6.812 21.219 6.441 1 95.62 141 TYR B O 1
ATOM 3062 N N . GLU B 1 142 ? -8.703 21.641 7.527 1 92.44 142 GLU B N 1
ATOM 3063 C CA . GLU B 1 142 ? -9.125 22.719 6.645 1 92.44 142 GLU B CA 1
ATOM 3064 C C . GLU B 1 142 ? -8.102 23.844 6.617 1 92.44 142 GLU B C 1
ATOM 3066 O O . GLU B 1 142 ? -7.805 24.391 5.555 1 92.44 142 GLU B O 1
ATOM 3071 N N . LYS B 1 143 ? -7.551 24.203 7.711 1 92.44 143 LYS B N 1
ATOM 3072 C CA . LYS B 1 143 ? -6.645 25.344 7.84 1 92.44 143 LYS B CA 1
ATOM 3073 C C . LYS B 1 143 ? -5.262 25.016 7.281 1 92.44 143 LYS B C 1
ATOM 3075 O O . LYS B 1 143 ? -4.465 25.906 7.012 1 92.44 143 LYS B O 1
ATOM 3080 N N . ASP B 1 144 ? -4.992 23.812 7.145 1 94.56 144 ASP B N 1
ATOM 3081 C CA . ASP B 1 144 ? -3.699 23.359 6.648 1 94.56 144 ASP B CA 1
ATOM 3082 C C . ASP B 1 144 ? -3.838 22.016 5.93 1 94.56 144 ASP B C 1
ATOM 3084 O O . ASP B 1 144 ? -3.641 20.953 6.535 1 94.56 144 ASP B O 1
ATOM 3088 N N . PRO B 1 145 ? -4.059 22.031 4.633 1 94.75 145 PRO B N 1
ATOM 3089 C CA . PRO B 1 145 ? -4.438 20.812 3.896 1 94.75 145 PRO B CA 1
ATOM 3090 C C . PRO B 1 145 ? -3.234 19.969 3.492 1 94.75 145 PRO B C 1
ATOM 3092 O O . PRO B 1 145 ? -3.049 19.672 2.309 1 94.75 145 PRO B O 1
ATOM 3095 N N . VAL B 1 146 ? -2.488 19.578 4.453 1 97.25 146 VAL B N 1
ATOM 3096 C CA . VAL B 1 146 ? -1.435 18.578 4.266 1 97.25 146 VAL B CA 1
ATOM 3097 C C . VAL B 1 146 ? -1.74 17.328 5.09 1 97.25 146 VAL B C 1
ATOM 3099 O O . VAL B 1 146 ? -2.713 17.312 5.848 1 97.25 146 VAL B O 1
ATOM 3102 N N . LEU B 1 147 ? -0.962 16.266 4.844 1 98.31 147 LEU B N 1
ATOM 3103 C CA . LEU B 1 147 ? -1.2 14.984 5.492 1 98.31 147 LEU B CA 1
ATOM 3104 C C . LEU B 1 147 ? -0.588 14.953 6.887 1 98.31 147 LEU B C 1
ATOM 3106 O O . LEU B 1 147 ? 0.615 15.172 7.047 1 98.31 147 LEU B O 1
ATOM 3110 N N . TYR B 1 148 ? -1.436 14.766 7.898 1 98.19 148 TYR B N 1
ATOM 3111 C CA . TYR B 1 148 ? -1.035 14.578 9.289 1 98.19 148 TYR B CA 1
ATOM 3112 C C . TYR B 1 148 ? -1.303 13.148 9.742 1 98.19 148 TYR B C 1
ATOM 3114 O O . TYR B 1 148 ? -1.991 12.391 9.055 1 98.19 148 TYR B O 1
ATOM 3122 N N . MET B 1 149 ? -0.731 12.734 10.82 1 97 149 MET B N 1
ATOM 3123 C CA . MET B 1 149 ? -1.032 11.438 11.422 1 97 149 MET B CA 1
ATOM 3124 C C . MET B 1 149 ? -1.078 11.539 12.938 1 97 149 MET B C 1
ATOM 3126 O O . MET B 1 149 ? -0.197 12.148 13.555 1 97 149 MET B O 1
ATOM 3130 N N . TYR B 1 150 ? -2.107 10.945 13.594 1 96.25 150 TYR B N 1
ATOM 3131 C CA . TYR B 1 150 ? -2.322 10.969 15.039 1 96.25 150 TYR B CA 1
ATOM 3132 C C . TYR B 1 150 ? -2.955 9.672 15.523 1 96.25 150 TYR B C 1
ATOM 3134 O O . TYR 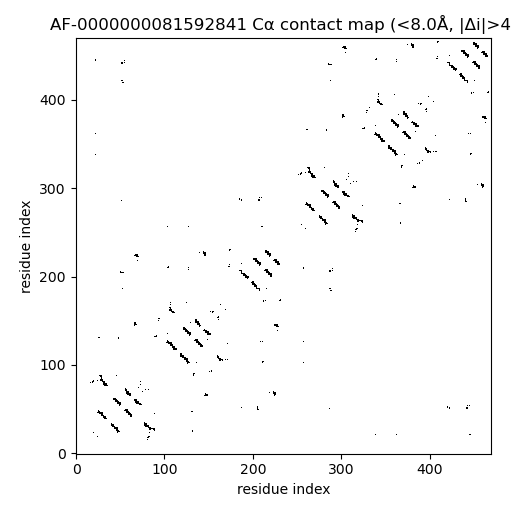B 1 150 ? -3.553 8.938 14.734 1 96.25 150 TYR B O 1
ATOM 3142 N N . GLN B 1 151 ? -2.777 9.375 16.781 1 93.56 151 GLN B N 1
ATOM 3143 C CA . GLN B 1 151 ? -3.6 8.383 17.453 1 93.56 151 GLN B CA 1
ATOM 3144 C C . GLN B 1 151 ? -4.938 8.977 17.891 1 93.56 151 GLN B C 1
ATOM 3146 O O . GLN B 1 151 ? -5.105 9.375 19.047 1 93.56 151 GLN B O 1
ATOM 3151 N N . LEU B 1 152 ? -5.887 8.875 17.078 1 95.19 152 LEU B N 1
ATOM 3152 C CA . LEU B 1 152 ? -7.105 9.664 17.219 1 95.19 152 LEU B CA 1
ATOM 3153 C C . LEU B 1 152 ? -8 9.102 18.328 1 95.19 152 LEU B C 1
ATOM 3155 O O . LEU B 1 152 ? -8.719 9.844 18.984 1 95.19 152 LEU B O 1
ATOM 3159 N N . TRP B 1 153 ? -7.949 7.848 18.516 1 93.12 153 TRP B N 1
ATOM 3160 C CA . TRP B 1 153 ? -8.773 7.27 19.578 1 93.12 153 TRP B CA 1
ATOM 3161 C C . TRP B 1 153 ? -8.289 7.715 20.953 1 93.12 153 TRP B C 1
ATOM 3163 O O . TRP B 1 153 ? -9.094 7.895 21.875 1 93.12 153 TRP B O 1
ATOM 3173 N N . ASP B 1 154 ? -7.027 7.883 21.125 1 91.38 154 ASP B N 1
ATOM 3174 C CA . ASP B 1 154 ? -6.504 8.453 22.375 1 91.38 154 ASP B CA 1
ATOM 3175 C C . ASP B 1 154 ? -7.016 9.875 22.578 1 91.38 154 ASP B C 1
ATOM 3177 O O . ASP B 1 154 ? -7.453 10.227 23.672 1 91.38 154 ASP B O 1
ATOM 3181 N N . ASP B 1 155 ? -6.941 10.602 21.516 1 93.56 155 ASP B N 1
ATOM 3182 C CA . ASP B 1 155 ? -7.434 11.977 21.578 1 93.56 155 ASP B CA 1
ATOM 3183 C C . ASP B 1 155 ? -8.93 12.008 21.891 1 93.56 155 ASP B C 1
ATOM 3185 O O . ASP B 1 155 ? -9.391 12.867 22.641 1 93.56 155 ASP B O 1
ATOM 3189 N N . TYR B 1 156 ? -9.625 11.117 21.281 1 93.69 156 TYR B N 1
ATOM 3190 C CA . TYR B 1 156 ? -11.062 11.016 21.547 1 93.69 156 TYR B CA 1
ATOM 3191 C C . TYR B 1 156 ? -11.328 10.695 23.016 1 93.69 156 TYR B C 1
ATOM 3193 O O . TYR B 1 156 ? -12.172 11.328 23.641 1 93.69 156 TYR B O 1
ATOM 3201 N N . ALA B 1 157 ? -10.656 9.742 23.5 1 90.38 157 ALA B N 1
ATOM 3202 C CA . ALA B 1 157 ? -10.82 9.305 24.891 1 90.38 157 ALA B CA 1
ATOM 3203 C C . ALA B 1 157 ? -10.5 10.438 25.859 1 90.38 157 ALA B C 1
ATOM 3205 O O . ALA B 1 157 ? -11.117 10.547 26.922 1 90.38 157 ALA B O 1
ATOM 3206 N N . GLU B 1 158 ? -9.586 11.297 25.484 1 92.19 158 GLU B N 1
ATOM 3207 C CA . GLU B 1 158 ? -9.164 12.398 26.344 1 92.19 158 GLU B CA 1
ATOM 3208 C C . GLU B 1 158 ? -10.055 13.617 26.156 1 92.19 158 GLU B C 1
ATOM 3210 O O . GLU B 1 158 ? -9.906 14.617 26.859 1 92.19 158 GLU B O 1
ATOM 3215 N N . GLY B 1 159 ? -10.914 13.586 25.172 1 93.06 159 GLY B N 1
ATOM 3216 C CA . GLY B 1 159 ? -11.828 14.695 24.953 1 93.06 159 GLY B CA 1
ATOM 3217 C C . GLY B 1 159 ? -11.281 15.727 23.984 1 93.06 159 GLY B C 1
ATOM 3218 O O . GLY B 1 159 ? -11.898 16.781 23.781 1 93.06 159 GLY B O 1
ATOM 3219 N N . ASP B 1 160 ? -10.18 15.445 23.359 1 95.94 160 ASP B N 1
ATOM 3220 C CA . ASP B 1 160 ? -9.539 16.391 22.453 1 95.94 160 ASP B CA 1
ATOM 3221 C C . ASP B 1 160 ? -10.031 16.203 21.016 1 95.94 160 ASP B C 1
ATOM 3223 O O . ASP B 1 160 ? -9.672 16.969 20.125 1 95.94 160 ASP B O 1
ATOM 3227 N N . LEU B 1 161 ? -10.789 15.18 20.797 1 95.88 161 LEU B N 1
ATOM 3228 C CA . LEU B 1 161 ? -11.328 14.898 19.469 1 95.88 161 LEU B CA 1
ATOM 3229 C C . LEU B 1 161 ? -12.836 14.656 19.531 1 95.88 161 LEU B C 1
ATOM 3231 O O . LEU B 1 161 ? -13.312 13.914 20.391 1 95.88 161 LEU B O 1
ATOM 3235 N N . ARG B 1 162 ? -13.555 15.281 18.641 1 94.62 162 ARG B N 1
ATOM 3236 C CA . ARG B 1 162 ? -14.992 15.086 18.516 1 94.62 162 ARG B CA 1
ATOM 3237 C C . ARG B 1 162 ? -15.375 14.734 17.078 1 94.62 162 ARG B C 1
ATOM 3239 O O . ARG B 1 162 ? -14.914 15.367 16.141 1 94.62 162 ARG B O 1
ATOM 3246 N N . ILE B 1 163 ? -16.141 13.734 16.953 1 92.69 163 ILE B N 1
ATOM 3247 C CA . ILE B 1 163 ? -16.656 13.352 15.641 1 92.69 163 ILE B CA 1
ATOM 3248 C C . ILE B 1 163 ? -17.859 14.219 15.297 1 92.69 163 ILE B C 1
ATOM 3250 O O . ILE B 1 163 ? -18.781 14.375 16.109 1 92.69 163 ILE B O 1
ATOM 3254 N N . LEU B 1 164 ? -17.844 14.766 14.148 1 91.94 164 LEU B N 1
ATOM 3255 C CA . LEU B 1 164 ? -18.938 15.633 13.711 1 91.94 164 LEU B CA 1
ATOM 3256 C C . LEU B 1 164 ? -20 14.844 12.969 1 91.94 164 LEU B C 1
ATOM 3258 O O . LEU B 1 164 ? -19.688 13.93 12.195 1 91.94 164 LEU B O 1
ATOM 3262 N N . PRO B 1 165 ? -21.25 15.18 13.266 1 84.38 165 PRO B N 1
ATOM 3263 C CA . PRO B 1 165 ? -22.328 14.5 12.539 1 84.38 165 PRO B CA 1
ATOM 3264 C C . PRO B 1 165 ? -22.281 14.758 11.039 1 84.38 165 PRO B C 1
ATOM 3266 O O . PRO B 1 165 ? -21.828 15.82 10.602 1 84.38 165 PRO B O 1
ATOM 3269 N N . GLU B 1 166 ? -22.641 13.703 10.258 1 71.88 166 GLU B N 1
ATOM 3270 C CA . GLU B 1 166 ? -22.594 13.789 8.797 1 71.88 166 GLU B CA 1
ATOM 3271 C C . GLU B 1 166 ? -23.359 15.008 8.289 1 71.88 166 GLU B C 1
ATOM 3273 O O . GLU B 1 166 ? -22.938 15.656 7.336 1 71.88 166 GLU B O 1
ATOM 3278 N N . ALA B 1 167 ? -24.469 15.32 8.852 1 60.75 167 ALA B N 1
ATOM 3279 C CA . ALA B 1 167 ? -25.328 16.406 8.383 1 60.75 167 ALA B CA 1
ATOM 3280 C C . ALA B 1 167 ? -24.656 17.75 8.531 1 60.75 167 ALA B C 1
ATOM 3282 O O . ALA B 1 167 ? -24.828 18.641 7.695 1 60.75 167 ALA B O 1
ATOM 3283 N N . GLU B 1 168 ? -23.922 17.984 9.516 1 55.91 168 GLU B N 1
ATOM 3284 C CA . GLU B 1 168 ? -23.312 19.281 9.805 1 55.91 168 GLU B CA 1
ATOM 3285 C C . GLU B 1 168 ? -22.078 19.531 8.945 1 55.91 168 GLU B C 1
ATOM 3287 O O . GLU B 1 168 ? -21.641 20.672 8.773 1 55.91 168 GLU B O 1
ATOM 3292 N N . ASN B 1 169 ? -21.578 18.5 8.289 1 57.34 169 ASN B N 1
ATOM 3293 C CA . ASN B 1 169 ? -20.266 18.703 7.699 1 57.34 169 ASN B CA 1
ATOM 3294 C C . ASN B 1 169 ? -20.219 18.219 6.25 1 57.34 169 ASN B C 1
ATOM 3296 O O . ASN B 1 169 ? -19.156 17.828 5.762 1 57.34 169 ASN B O 1
ATOM 3300 N N . LYS B 1 170 ? -21.469 18.312 5.805 1 56.25 170 LYS B N 1
ATOM 3301 C CA . LYS B 1 170 ? -21.594 17.938 4.398 1 56.25 170 LYS B CA 1
ATOM 3302 C C . LYS B 1 170 ? -20.641 18.75 3.529 1 56.25 170 LYS B C 1
ATOM 3304 O O . LYS B 1 170 ? -20.141 18.266 2.516 1 56.25 170 LYS B O 1
ATOM 3309 N N . HIS B 1 171 ? -20.391 19.938 3.998 1 53.47 171 HIS B N 1
ATOM 3310 C CA . HIS B 1 171 ? -19.531 20.797 3.189 1 53.47 171 HIS B CA 1
ATOM 3311 C C . HIS B 1 171 ? -18.094 20.312 3.201 1 53.47 171 HIS B C 1
ATOM 3313 O O . HIS B 1 171 ? -17.297 20.688 2.336 1 53.47 171 HIS B O 1
ATOM 3319 N N . LEU B 1 172 ? -17.781 19.594 4.215 1 55.22 172 LEU B N 1
ATOM 3320 C CA . LEU B 1 172 ? -16.438 19.062 4.27 1 55.22 172 LEU B CA 1
ATOM 3321 C C . LEU B 1 172 ? -16.328 17.797 3.432 1 55.22 172 LEU B C 1
ATOM 3323 O O . LEU B 1 172 ? -15.219 17.297 3.197 1 55.22 172 LEU B O 1
ATOM 3327 N N . LEU B 1 173 ? -17.609 17.266 3.145 1 54.38 173 LEU B N 1
ATOM 3328 C CA . LEU B 1 173 ? -17.609 16.047 2.346 1 54.38 173 LEU B CA 1
ATOM 3329 C C . LEU B 1 173 ? -17.797 16.375 0.865 1 54.38 173 LEU B C 1
ATOM 3331 O O . LEU B 1 173 ? -18.609 17.219 0.507 1 54.38 173 LEU B O 1
ATOM 3335 N N . PRO B 1 174 ? -16.797 15.969 0.181 1 52.38 174 PRO B N 1
ATOM 3336 C CA . PRO B 1 174 ? -17.016 16.219 -1.245 1 52.38 174 PRO B CA 1
ATOM 3337 C C . PRO B 1 174 ? -18.375 15.75 -1.726 1 52.38 174 PRO B C 1
ATOM 3339 O O . PRO B 1 174 ? -18.953 14.828 -1.146 1 52.38 174 PRO B O 1
ATOM 3342 N N . ALA B 1 175 ? -19.031 16.641 -2.537 1 50.41 175 ALA B N 1
ATOM 3343 C CA . ALA B 1 175 ? -20.297 16.25 -3.16 1 50.41 175 ALA B CA 1
ATOM 3344 C C . ALA B 1 175 ? -20.219 14.836 -3.717 1 50.41 175 ALA B C 1
ATOM 3346 O O . ALA B 1 175 ? -19.188 14.422 -4.246 1 50.41 175 ALA B O 1
ATOM 3347 N N . ASP B 1 176 ? -21.078 13.961 -3.303 1 50.75 176 ASP B N 1
ATOM 3348 C CA . ASP B 1 176 ? -21.188 12.594 -3.799 1 50.75 176 ASP B CA 1
ATOM 3349 C C . ASP B 1 176 ? -21.188 12.562 -5.324 1 50.75 176 ASP B C 1
ATOM 3351 O O . ASP B 1 176 ? -21.891 13.344 -5.973 1 50.75 176 ASP B O 1
ATOM 3355 N N . ARG B 1 177 ? -20.125 12.18 -5.816 1 50.53 177 ARG B N 1
ATOM 3356 C CA . ARG B 1 177 ? -20.203 11.984 -7.258 1 50.53 177 ARG B CA 1
ATOM 3357 C C . ARG B 1 177 ? -21.438 11.188 -7.645 1 50.53 177 ARG B C 1
ATOM 3359 O O . ARG B 1 177 ? -21.875 10.312 -6.891 1 50.53 177 ARG B O 1
ATOM 3366 N N . LYS B 1 178 ? -22.109 11.867 -8.68 1 46.59 178 LYS B N 1
ATOM 3367 C CA . LYS B 1 178 ? -23.25 11.141 -9.227 1 46.59 178 LYS B CA 1
ATOM 3368 C C . LYS B 1 178 ? -22.891 9.672 -9.484 1 46.59 178 LYS B C 1
ATOM 3370 O O . LYS B 1 178 ? -21.797 9.367 -9.953 1 46.59 178 LYS B O 1
ATOM 3375 N N . PRO B 1 179 ? -23.781 8.742 -9.18 1 45.38 179 PRO B N 1
ATOM 3376 C CA . PRO B 1 179 ? -23.703 7.32 -9.523 1 45.38 179 PRO B CA 1
ATOM 3377 C C . PRO B 1 179 ? -23.547 7.078 -11.023 1 45.38 179 PRO B C 1
ATOM 3379 O O . PRO B 1 179 ? -24.203 7.746 -11.828 1 45.38 179 PRO B O 1
ATOM 3382 N N . GLY B 1 180 ? -22.344 6.449 -11.57 1 47.81 180 GLY B N 1
ATOM 3383 C CA . GLY B 1 180 ? -22.188 6.004 -12.945 1 47.81 180 GLY B CA 1
ATOM 3384 C C . GLY B 1 180 ? -20.891 6.457 -13.578 1 47.81 180 GLY B C 1
ATOM 3385 O O . GLY B 1 180 ? -20.5 5.941 -14.633 1 47.81 180 GLY B O 1
ATOM 3386 N N . GLU B 1 181 ? -20.578 7.727 -13.531 1 48.19 181 GLU B N 1
ATOM 3387 C CA . GLU B 1 181 ? -19.438 8.133 -14.344 1 48.19 181 GLU B CA 1
ATOM 3388 C C . GLU B 1 181 ? -18.125 7.613 -13.75 1 48.19 181 GLU B C 1
ATOM 3390 O O . GLU B 1 181 ? -17.75 8 -12.648 1 48.19 181 GLU B O 1
ATOM 3395 N N . GLU B 1 182 ? -17.844 6.426 -13.992 1 52.38 182 GLU B N 1
ATOM 3396 C CA . GLU B 1 182 ? -16.562 5.824 -13.602 1 52.38 182 GLU B CA 1
ATOM 3397 C C . GLU B 1 182 ? -15.391 6.738 -13.953 1 52.38 182 GLU B C 1
ATOM 3399 O O . GLU B 1 182 ? -15.047 6.891 -15.125 1 52.38 182 GLU B O 1
ATOM 3404 N N . THR B 1 183 ? -15.18 7.816 -13.258 1 61.09 183 THR B N 1
ATOM 3405 C CA . THR B 1 183 ? -14.07 8.703 -13.609 1 61.09 183 THR B CA 1
ATOM 3406 C C . THR B 1 183 ? -12.727 8.023 -13.359 1 61.09 183 THR B C 1
ATOM 3408 O O . THR B 1 183 ? -12.578 7.273 -12.391 1 61.09 183 THR B O 1
ATOM 3411 N N . GLU B 1 184 ? -11.906 7.848 -14.422 1 77.44 184 GLU B N 1
ATOM 3412 C CA . GLU B 1 184 ? -10.523 7.383 -14.391 1 77.44 184 GLU B CA 1
ATOM 3413 C C . GLU B 1 184 ? -9.75 8.039 -13.25 1 77.44 184 GLU B C 1
ATOM 3415 O O . GLU B 1 184 ? -9.938 9.219 -12.969 1 77.44 184 GLU B O 1
ATOM 3420 N N . SER B 1 185 ? -9.18 7.238 -12.445 1 86.25 185 SER B N 1
ATOM 3421 C CA . SER B 1 185 ? -8.352 7.738 -11.352 1 86.25 185 SER B CA 1
ATOM 3422 C C . SER B 1 185 ? -7.312 8.727 -11.859 1 86.25 185 SER B C 1
ATOM 3424 O O . SER B 1 185 ? -6.738 8.547 -12.938 1 86.25 185 SER B O 1
ATOM 3426 N N . LEU B 1 186 ? -7.121 9.773 -11.125 1 90.56 186 LEU B N 1
ATOM 3427 C CA . LEU B 1 186 ? -6.113 10.773 -11.469 1 90.56 186 LEU B CA 1
ATOM 3428 C C . LEU B 1 186 ? -4.742 10.359 -10.945 1 90.56 186 LEU B C 1
ATOM 3430 O O . LEU B 1 186 ? -3.742 11.031 -11.219 1 90.56 186 LEU B O 1
ATOM 3434 N N . VAL B 1 187 ? -4.785 9.281 -10.211 1 93.5 187 VAL B N 1
ATOM 3435 C CA . VAL B 1 187 ? -3.514 8.844 -9.641 1 93.5 187 VAL B CA 1
ATOM 3436 C C . VAL B 1 187 ? -2.508 8.578 -10.758 1 93.5 187 VAL B C 1
ATOM 3438 O O . VAL B 1 187 ? -2.832 7.922 -11.75 1 93.5 187 VAL B O 1
ATOM 3441 N N . GLY B 1 188 ? -1.316 9.195 -10.641 1 92.44 188 GLY B N 1
ATOM 3442 C CA . GLY B 1 188 ? -0.279 9.047 -11.648 1 92.44 188 GLY B CA 1
ATOM 3443 C C . GLY B 1 188 ? -0.228 10.203 -12.633 1 92.44 188 GLY B C 1
ATOM 3444 O O . GLY B 1 188 ? 0.699 10.297 -13.438 1 92.44 188 GLY B O 1
ATOM 3445 N N . LYS B 1 189 ? -1.137 11.078 -12.578 1 90.69 189 LYS B N 1
ATOM 3446 C CA . LYS B 1 189 ? -1.161 12.219 -13.484 1 90.69 189 LYS B CA 1
ATOM 3447 C C . LYS B 1 189 ? -0.31 13.367 -12.945 1 90.69 189 LYS B C 1
ATOM 3449 O O . LYS B 1 189 ? -0.297 13.625 -11.742 1 90.69 189 LYS B O 1
ATOM 3454 N N . GLN B 1 190 ? 0.361 14.031 -13.859 1 92.94 190 GLN B N 1
ATOM 3455 C CA . GLN B 1 190 ? 1.096 15.25 -13.523 1 92.94 190 GLN B CA 1
ATOM 3456 C C . GLN B 1 190 ? 0.157 16.453 -13.422 1 92.94 190 GLN B C 1
ATOM 3458 O O . GLN B 1 190 ? -0.772 16.594 -14.219 1 92.94 190 GLN B O 1
ATOM 3463 N N . VAL B 1 191 ? 0.464 17.266 -12.438 1 93.5 191 VAL B N 1
ATOM 3464 C CA . VAL B 1 191 ? -0.37 18.453 -12.266 1 93.5 191 VAL B CA 1
ATOM 3465 C C . VAL B 1 191 ? 0.505 19.703 -12.258 1 93.5 191 VAL B C 1
ATOM 3467 O O . VAL B 1 191 ? 1.698 19.641 -11.953 1 93.5 191 VAL B O 1
ATOM 3470 N N . GLU B 1 192 ? -0.117 20.75 -12.75 1 93.69 192 GLU B N 1
ATOM 3471 C CA . GLU B 1 192 ? 0.465 22.078 -12.672 1 93.69 192 GLU B CA 1
ATOM 3472 C C . GLU B 1 192 ? -0.437 23.031 -11.891 1 93.69 192 GLU B C 1
ATOM 3474 O O . GLU B 1 192 ? -1.659 23.016 -12.055 1 93.69 192 GLU B O 1
ATOM 3479 N N . TYR B 1 193 ? 0.197 23.734 -10.961 1 89.25 193 TYR B N 1
ATOM 3480 C CA . TYR B 1 193 ? -0.502 24.703 -10.125 1 89.25 193 TYR B CA 1
ATOM 3481 C C . TYR B 1 193 ? 0.206 26.062 -10.141 1 89.25 193 TYR B C 1
ATOM 3483 O O . TYR B 1 193 ? 1.431 26.125 -10.008 1 89.25 193 TYR B O 1
ATOM 3491 N N . VAL B 1 194 ? -0.594 27.078 -10.367 1 91.69 194 VAL B N 1
ATOM 3492 C CA . VAL B 1 194 ? -0.055 28.422 -10.281 1 91.69 194 VAL B CA 1
ATOM 3493 C C . VAL B 1 194 ? -0.532 29.094 -8.992 1 91.69 194 VAL B C 1
ATOM 3495 O O . VAL B 1 194 ? -1.736 29.25 -8.773 1 91.69 194 VAL B O 1
ATOM 3498 N N . THR B 1 195 ? 0.376 29.453 -8.195 1 87.62 195 THR B N 1
ATOM 3499 C CA . THR B 1 195 ? 0.042 30.109 -6.938 1 87.62 195 THR B CA 1
ATOM 3500 C C . THR B 1 195 ? -0.515 31.5 -7.18 1 87.62 195 THR B C 1
ATOM 3502 O O . THR B 1 195 ? -0.47 32 -8.305 1 87.62 195 THR B O 1
ATOM 3505 N N . ASP B 1 196 ? -1.017 32.125 -6.09 1 87.94 196 ASP B N 1
ATOM 3506 C CA . ASP B 1 196 ? -1.535 33.469 -6.156 1 87.94 196 ASP B CA 1
ATOM 3507 C C . ASP B 1 196 ? -0.437 34.469 -6.543 1 87.94 196 ASP B C 1
ATOM 3509 O O . ASP B 1 196 ? -0.713 35.5 -7.141 1 87.94 196 ASP B O 1
ATOM 3513 N N . LYS B 1 197 ? 0.755 34.156 -6.32 1 91.5 197 LYS B N 1
ATOM 3514 C CA . LYS B 1 197 ? 1.893 35.031 -6.613 1 91.5 197 LYS B CA 1
ATOM 3515 C C . LYS B 1 197 ? 2.432 34.781 -8.016 1 91.5 197 LYS B C 1
ATOM 3517 O O . LYS B 1 197 ? 3.477 35.312 -8.391 1 91.5 197 LYS B O 1
ATOM 3522 N N . GLY B 1 198 ? 1.788 33.812 -8.703 1 90.44 198 GLY B N 1
ATOM 3523 C CA . GLY B 1 198 ? 2.174 33.562 -10.086 1 90.44 198 GLY B CA 1
ATOM 3524 C C . GLY B 1 198 ? 3.273 32.531 -10.219 1 90.44 198 GLY B C 1
ATOM 3525 O O . GLY B 1 198 ? 3.809 32.344 -11.312 1 90.44 198 GLY B O 1
ATOM 3526 N N . VAL B 1 199 ? 3.539 31.906 -9.102 1 91 199 VAL B N 1
ATOM 3527 C CA . VAL B 1 199 ? 4.574 30.891 -9.133 1 91 199 VAL B CA 1
ATOM 3528 C C . VAL B 1 199 ? 3.975 29.562 -9.594 1 91 199 VAL B C 1
ATOM 3530 O O . VAL B 1 199 ? 2.951 29.109 -9.07 1 91 199 VAL B O 1
ATOM 3533 N N . LYS B 1 200 ? 4.629 29.047 -10.609 1 93.44 200 LYS B N 1
ATOM 3534 C CA . LYS B 1 200 ? 4.18 27.766 -11.133 1 93.44 200 LYS B CA 1
ATOM 3535 C C . LYS B 1 200 ? 4.793 26.609 -10.352 1 93.44 200 LYS B C 1
ATOM 3537 O O . LYS B 1 200 ? 6.008 26.578 -10.133 1 93.44 200 LYS B O 1
ATOM 3542 N N . ARG B 1 201 ? 3.908 25.719 -9.938 1 93.94 201 ARG B N 1
ATOM 3543 C CA . ARG B 1 201 ? 4.355 24.5 -9.266 1 93.94 201 ARG B CA 1
ATOM 3544 C C . ARG B 1 201 ? 3.906 23.266 -10.031 1 93.94 201 ARG B C 1
ATOM 3546 O O . ARG B 1 201 ? 2.836 23.25 -10.641 1 93.94 201 ARG B O 1
ATOM 3553 N N . THR B 1 202 ? 4.828 22.297 -10.102 1 95.44 202 THR B N 1
ATOM 3554 C CA . THR B 1 202 ? 4.5 21 -10.695 1 95.44 202 THR B CA 1
ATOM 3555 C C . THR B 1 202 ? 4.496 19.906 -9.633 1 95.44 202 THR B C 1
ATOM 3557 O O . THR B 1 202 ? 5.188 20.016 -8.617 1 95.44 202 THR B O 1
ATOM 3560 N N . GLY B 1 203 ? 3.615 18.938 -9.945 1 95.06 203 GLY B N 1
ATOM 3561 C CA . GLY B 1 203 ? 3.521 17.828 -9 1 95.06 203 GLY B CA 1
ATOM 3562 C C . GLY B 1 203 ? 2.869 16.594 -9.594 1 95.06 203 GLY B C 1
ATOM 3563 O O . GLY B 1 203 ? 2.691 16.5 -10.812 1 95.06 203 GLY B O 1
ATOM 3564 N N . LEU B 1 204 ? 2.703 15.609 -8.734 1 95.06 204 LEU B N 1
ATOM 3565 C CA . LEU B 1 204 ? 2.135 14.312 -9.086 1 95.06 204 LEU B CA 1
ATOM 3566 C C . LEU B 1 204 ? 0.997 13.938 -8.133 1 95.06 204 LEU B C 1
ATOM 3568 O O . LEU B 1 204 ? 1.114 14.117 -6.922 1 95.06 204 LEU B O 1
ATOM 3572 N N . VAL B 1 205 ? -0.163 13.555 -8.75 1 95 205 VAL B N 1
ATOM 3573 C CA . VAL B 1 205 ? -1.201 12.953 -7.918 1 95 205 VAL B CA 1
ATOM 3574 C C . VAL B 1 205 ? -0.775 11.547 -7.496 1 95 205 VAL B C 1
ATOM 3576 O O . VAL B 1 205 ? -0.568 10.672 -8.344 1 95 205 VAL B O 1
ATOM 3579 N N . ILE B 1 206 ? -0.752 11.281 -6.164 1 96 206 ILE B N 1
ATOM 3580 C CA . ILE B 1 206 ? -0.045 10.062 -5.777 1 96 206 ILE B CA 1
ATOM 3581 C C . ILE B 1 206 ? -1.008 9.109 -5.078 1 96 206 ILE B C 1
ATOM 3583 O O . ILE B 1 206 ? -0.679 7.941 -4.852 1 96 206 ILE B O 1
ATOM 3587 N N . TYR B 1 207 ? -2.119 9.547 -4.707 1 95.44 207 TYR B N 1
ATOM 3588 C CA . TYR B 1 207 ? -3.023 8.672 -3.973 1 95.44 207 TYR B CA 1
ATOM 3589 C C . TYR B 1 207 ? -4.457 9.18 -4.055 1 95.44 207 TYR B C 1
ATOM 3591 O O . TYR B 1 207 ? -4.695 10.391 -4.051 1 95.44 207 TYR B O 1
ATOM 3599 N N . GLN B 1 208 ? -5.406 8.281 -4.172 1 94.19 208 GLN B N 1
ATOM 3600 C CA . GLN B 1 208 ? -6.836 8.547 -4.051 1 94.19 208 GLN B CA 1
ATOM 3601 C C . GLN B 1 208 ? -7.395 7.965 -2.756 1 94.19 208 GLN B C 1
ATOM 3603 O O . GLN B 1 208 ? -7.215 6.777 -2.479 1 94.19 208 GLN B O 1
ATOM 3608 N N . VAL B 1 209 ? -8.055 8.742 -1.986 1 93.81 209 VAL B N 1
ATOM 3609 C CA . VAL B 1 209 ? -8.602 8.297 -0.708 1 93.81 209 VAL B CA 1
ATOM 3610 C C . VAL B 1 209 ? -9.859 7.457 -0.946 1 93.81 209 VAL B C 1
ATOM 3612 O O . VAL B 1 209 ? -10.875 7.973 -1.408 1 93.81 209 VAL B O 1
ATOM 3615 N N . PRO B 1 210 ? -9.82 6.262 -0.498 1 91.81 210 PRO B N 1
ATOM 3616 C CA . PRO B 1 210 ? -10.961 5.391 -0.779 1 91.81 210 PRO B CA 1
ATOM 3617 C C . PRO B 1 210 ? -12.234 5.836 -0.063 1 91.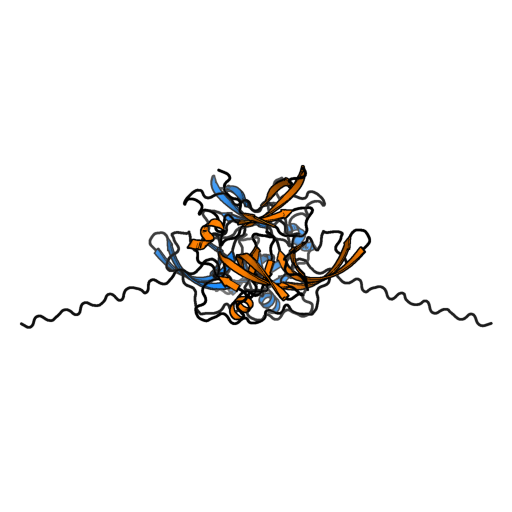81 210 PRO B C 1
ATOM 3619 O O . PRO B 1 210 ? -13.328 5.773 -0.637 1 91.81 210 PRO B O 1
ATOM 3622 N N . ALA B 1 211 ? -12.117 6.316 1.077 1 90.25 211 ALA B N 1
ATOM 3623 C CA . ALA B 1 211 ? -13.281 6.688 1.872 1 90.25 211 ALA B CA 1
ATOM 3624 C C . ALA B 1 211 ? -13.938 7.949 1.321 1 90.25 211 ALA B C 1
ATOM 3626 O O . ALA B 1 211 ? -15.109 8.219 1.598 1 90.25 211 ALA B O 1
ATOM 3627 N N . LYS B 1 212 ? -13.117 8.703 0.639 1 89.38 212 LYS B N 1
ATOM 3628 C CA . LYS B 1 212 ? -13.578 9.906 -0.048 1 89.38 212 LYS B CA 1
ATOM 3629 C C . LYS B 1 212 ? -12.922 10.039 -1.419 1 89.38 212 LYS B C 1
ATOM 3631 O O . LYS B 1 212 ? -11.938 10.773 -1.576 1 89.38 212 LYS B O 1
ATOM 3636 N N . PRO B 1 213 ? -13.492 9.508 -2.41 1 87.5 213 PRO B N 1
ATOM 3637 C CA . PRO B 1 213 ? -12.805 9.336 -3.691 1 87.5 213 PRO B CA 1
ATOM 3638 C C . PRO B 1 213 ? -12.531 10.664 -4.395 1 87.5 213 PRO B C 1
ATOM 3640 O O . PRO B 1 213 ? -11.773 10.711 -5.367 1 87.5 213 PRO B O 1
ATOM 3643 N N . SER B 1 214 ? -13.148 11.758 -3.98 1 87.62 214 SER B N 1
ATOM 3644 C CA . SER B 1 214 ? -12.828 13.062 -4.555 1 87.62 214 SER B CA 1
ATOM 3645 C C . SER B 1 214 ? -11.539 13.625 -3.965 1 87.62 214 SER B C 1
ATOM 3647 O O . SER B 1 214 ? -10.992 14.602 -4.48 1 87.62 214 SER B O 1
ATOM 3649 N N . VAL B 1 215 ? -11.07 13.039 -2.934 1 92.69 215 VAL B N 1
ATOM 3650 C CA . VAL B 1 215 ? -9.891 13.539 -2.234 1 92.69 215 VAL B CA 1
ATOM 3651 C C . VAL B 1 215 ? -8.641 12.812 -2.732 1 92.69 215 VAL B C 1
ATOM 3653 O O . VAL B 1 215 ? -8.609 11.586 -2.779 1 92.69 215 VAL B O 1
ATOM 3656 N N . TYR B 1 216 ? -7.672 13.625 -3.129 1 95.12 216 TYR B N 1
ATOM 3657 C CA . TYR B 1 216 ? -6.406 13.094 -3.633 1 95.12 216 TYR B CA 1
ATOM 3658 C C . TYR B 1 216 ? -5.23 13.656 -2.846 1 95.12 216 TYR B C 1
ATOM 3660 O O . TYR B 1 216 ? -5.305 14.766 -2.311 1 95.12 216 TYR B O 1
ATOM 3668 N N . TYR B 1 217 ? -4.168 12.844 -2.738 1 97.19 217 TYR B N 1
ATOM 3669 C CA . TYR B 1 217 ? -2.873 13.359 -2.314 1 97.19 217 TYR B CA 1
ATOM 3670 C C . TYR B 1 217 ? -2.074 13.875 -3.506 1 97.19 217 TYR B C 1
ATOM 3672 O O . TYR B 1 217 ? -2.029 13.234 -4.559 1 97.19 217 TYR B O 1
ATOM 3680 N N . ILE B 1 218 ? -1.442 15.008 -3.332 1 96.31 218 ILE B N 1
ATOM 3681 C CA . ILE B 1 218 ? -0.559 15.578 -4.34 1 96.31 218 ILE B CA 1
ATOM 3682 C C . ILE B 1 218 ? 0.821 15.828 -3.736 1 96.31 218 ILE B C 1
ATOM 3684 O O . ILE B 1 218 ? 0.933 16.375 -2.635 1 96.31 218 ILE B O 1
ATOM 3688 N N . LYS B 1 219 ? 1.813 15.367 -4.406 1 97.31 219 LYS B N 1
ATOM 3689 C CA . LYS B 1 219 ? 3.209 15.648 -4.074 1 97.31 219 LYS B CA 1
ATOM 3690 C C . LYS B 1 219 ? 3.828 16.625 -5.07 1 97.31 219 LYS B C 1
ATOM 3692 O O . LYS B 1 219 ? 4.062 16.266 -6.23 1 97.31 219 LYS B O 1
ATOM 3697 N N . TYR B 1 220 ? 4.102 17.812 -4.578 1 95.81 220 TYR B N 1
ATOM 3698 C CA . TYR B 1 220 ? 4.762 18.797 -5.43 1 95.81 220 TYR B CA 1
ATOM 3699 C C . TYR B 1 220 ? 6.273 18.578 -5.434 1 95.81 220 TYR B C 1
ATOM 3701 O O . TYR B 1 220 ? 6.855 18.188 -4.418 1 95.81 220 TYR B O 1
ATOM 3709 N N . ASP B 1 221 ? 6.887 18.938 -6.539 1 94.88 221 ASP B N 1
ATOM 3710 C CA . ASP B 1 221 ? 8.312 18.688 -6.75 1 94.88 221 ASP B CA 1
ATOM 3711 C C . ASP B 1 221 ? 9.164 19.531 -5.805 1 94.88 221 ASP B C 1
ATOM 3713 O O . ASP B 1 221 ? 10.242 19.109 -5.387 1 94.88 221 ASP B O 1
ATOM 3717 N N . ASP B 1 222 ? 8.703 20.641 -5.453 1 92.94 222 ASP B N 1
ATOM 3718 C CA . ASP B 1 222 ? 9.516 21.594 -4.691 1 92.94 222 ASP B CA 1
ATOM 3719 C C . ASP B 1 222 ? 9.18 21.531 -3.203 1 92.94 222 ASP B C 1
ATOM 3721 O O . ASP B 1 222 ? 9.57 22.406 -2.434 1 92.94 222 ASP B O 1
ATOM 3725 N N . ASP B 1 223 ? 8.43 20.531 -2.822 1 92.94 223 ASP B N 1
ATOM 3726 C CA . ASP B 1 223 ? 7.898 20.469 -1.465 1 92.94 223 ASP B CA 1
ATOM 3727 C C . ASP B 1 223 ? 8.039 19.062 -0.885 1 92.94 223 ASP B C 1
ATOM 3729 O O . ASP B 1 223 ? 7.914 18.078 -1.609 1 92.94 223 ASP B O 1
ATOM 3733 N N . PHE B 1 224 ? 8.359 18.969 0.374 1 95.69 224 PHE B N 1
ATOM 3734 C CA . PHE B 1 224 ? 8.445 17.656 0.982 1 95.69 224 PHE B CA 1
ATOM 3735 C C . PHE B 1 224 ? 7.133 17.266 1.65 1 95.69 224 PHE B C 1
ATOM 3737 O O . PHE B 1 224 ? 6.957 16.125 2.088 1 95.69 224 PHE B O 1
ATOM 3744 N N . HIS B 1 225 ? 6.207 18.141 1.733 1 97.5 225 HIS B N 1
ATOM 3745 C CA . HIS B 1 225 ? 4.895 17.828 2.291 1 97.5 225 HIS B CA 1
ATOM 3746 C C . HIS B 1 225 ? 4.027 17.094 1.273 1 97.5 225 HIS B C 1
ATOM 3748 O O . HIS B 1 225 ? 4.234 17.234 0.065 1 97.5 225 HIS B O 1
ATOM 3754 N N . ILE B 1 226 ? 3.145 16.281 1.769 1 98.19 226 ILE B N 1
ATOM 3755 C CA . ILE B 1 226 ? 2.08 15.688 0.968 1 98.19 226 ILE B CA 1
ATOM 3756 C C . ILE B 1 226 ? 0.797 16.5 1.132 1 98.19 226 ILE B C 1
ATOM 3758 O O . ILE B 1 226 ? 0.258 16.609 2.236 1 98.19 226 ILE B O 1
ATOM 3762 N N . HIS B 1 227 ? 0.35 17.094 0.057 1 96.88 227 HIS B N 1
ATOM 3763 C CA . HIS B 1 227 ? -0.836 17.938 0.083 1 96.88 227 HIS B CA 1
ATOM 3764 C C . HIS B 1 227 ? -2.102 17.125 -0.165 1 96.88 227 HIS B C 1
ATOM 3766 O O . HIS B 1 227 ? -2.076 16.141 -0.908 1 96.88 227 HIS B O 1
ATOM 3772 N N . VAL B 1 228 ? -3.127 17.516 0.517 1 96.5 228 VAL B N 1
ATOM 3773 C CA . VAL B 1 228 ? -4.418 16.844 0.387 1 96.5 228 VAL B CA 1
ATOM 3774 C C . VAL B 1 228 ? -5.418 17.781 -0.299 1 96.5 228 VAL B C 1
ATOM 3776 O O . VAL B 1 228 ? -5.664 18.891 0.176 1 96.5 228 VAL B O 1
ATOM 3779 N N . TYR B 1 229 ? -5.883 17.359 -1.469 1 89.19 229 TYR B N 1
ATOM 3780 C CA . TYR B 1 229 ? -6.742 18.219 -2.273 1 89.19 229 TYR B CA 1
ATOM 3781 C C . TYR B 1 229 ? -8.086 17.547 -2.545 1 89.19 229 TYR B C 1
ATOM 3783 O O . TYR B 1 229 ? -8.141 16.344 -2.852 1 89.19 229 TYR B O 1
ATOM 3791 N N . ASP B 1 230 ? -9.016 18.25 -2.195 1 80.12 230 ASP B N 1
ATOM 3792 C CA . ASP B 1 230 ? -10.336 17.812 -2.635 1 80.12 230 ASP B CA 1
ATOM 3793 C C . ASP B 1 230 ? -10.641 18.312 -4.047 1 80.12 230 ASP B C 1
ATOM 3795 O O . ASP B 1 230 ? -10.5 19.5 -4.336 1 80.12 230 ASP B O 1
ATOM 3799 N N . LEU B 1 231 ? -10.562 17.469 -5.172 1 57.62 231 LEU B N 1
ATOM 3800 C CA . LEU B 1 231 ? -10.867 17.906 -6.527 1 57.62 231 LEU B CA 1
ATOM 3801 C C . LEU B 1 231 ? -12.367 18.141 -6.703 1 57.62 231 LEU B C 1
ATOM 3803 O O . LEU B 1 231 ? -13.164 17.234 -6.488 1 57.62 231 LEU B O 1
ATOM 3807 N N . VAL B 1 232 ? -12.867 19.172 -6.133 1 43.31 232 VAL B N 1
ATOM 3808 C CA . VAL B 1 232 ? -14.234 19.547 -6.48 1 43.31 232 VAL B CA 1
ATOM 3809 C C . VAL B 1 232 ? -14.383 19.609 -8 1 43.31 232 VAL B C 1
ATOM 3811 O O . VAL B 1 232 ? -13.484 20.078 -8.703 1 43.31 232 VAL B O 1
ATOM 3814 N N . LYS B 1 233 ? -15.242 18.672 -8.633 1 37.44 233 LYS B N 1
ATOM 3815 C CA . LYS B 1 233 ? -15.648 18.828 -10.023 1 37.44 233 LYS B CA 1
ATOM 3816 C C . LYS B 1 233 ? -15.867 20.297 -10.383 1 37.44 233 LYS B C 1
ATOM 3818 O O . LYS B 1 233 ? -16.641 20.984 -9.711 1 37.44 233 LYS B O 1
ATOM 3823 N N . THR B 1 234 ? -14.859 21.062 -10.695 1 31.09 234 THR B N 1
ATOM 3824 C CA . THR B 1 234 ? -15.188 22.297 -11.383 1 31.09 234 THR B CA 1
ATOM 3825 C C . THR B 1 234 ? -16.281 22.078 -12.414 1 31.09 234 THR B C 1
ATOM 3827 O O . THR B 1 234 ? -16.078 21.359 -13.398 1 31.09 234 THR B O 1
ATOM 3830 N N . THR B 1 235 ? -17.484 21.734 -12.078 1 28.17 235 THR B N 1
ATOM 3831 C CA . THR B 1 235 ? -18.453 22.203 -13.07 1 28.17 235 THR B CA 1
ATOM 3832 C C . THR B 1 235 ? -18.391 23.719 -13.203 1 28.17 235 THR B C 1
ATOM 3834 O O . THR B 1 235 ? -18.234 24.422 -12.211 1 28.17 235 THR B O 1
#

Foldseek 3Di:
DDPPPPPPPPPPPPPPQPDDDLVPQAQFKKKWWFDDPRDIDIWIWHFQDAFDLHRQWTWIDTPPDFAIWTDSQVPDPRTGPMHTDPDGDDQDDDDAPVVDDDQAQFKKWFWDADPVGDIDIWIKHFQAAGRSNRQKTWMATPVGQFTGIDNVRVCVVVVRMGTDDCVVVVVVAQDPPDPPPPDDQQANPKDWDADPVRDIWIWGFGDARPSRRQWTWIDIPVDGIIGIDSPRDPD/DDPPPPPPPPPPPPPPQPDDDLVPQAQFKKKWWFDDPRDIDIWIWHFQDAFDLHRQWTWIDTPPDFAIWTDSQVPPPRTGPMHTDPDGDDQDDDDAPVVDDDQAQFWKWFWDADPVGDIDIWIKHFQAAGRNNRQKTWMATPVGQFTGIDNVRVCVVVVRMGTDDCVVVVVVAADPPDPDPPDDQQANPKDWDQDPVRDIWIWGFGDAGPSRRQWTWIDIPVDGIIGIDRNRPPD

Sequence (470 aa):
MSKKRGRKRSSGELSDAVTPDPNYILGVRIQHNWRERGNQSKWKGTVLDRVCVNPSLFMVKYDGFDCVYGIELFKDERVSNLQVLSEKVVNNKVKTPPGAEELVGKAVEHLFEKEDGEKNEWRGMVLSKAPVMTNWYYITYEKDPVLYMYQLWDDYAEGDLRILPEAENKHLLPADRKPGEETESLVGKQVEYVTDKGVKRTGLVIYQVPAKPSVYYIKYDDDFHIHVYDLVKTTMSKKRGRKRSSGELSDAVTPDPNYILGVRIQHNWRERGNQSKWKGTVLDRVCVNPSLFMVKYDGFDCVYGIELFKDERVSNLQVLSEKVVNNKVKTPPGAEELVGKAVEHLFEKEDGEKNEWRGMVLSKAPVMTNWYYITYEKDPVLYMYQLWDDYAEGDLRILPEAENKHLLPADRKPGEETESLVGKQVEYVTDKGVKRTGLVIYQVPAKPSVYYIKYDDDFHIHVYDLVKTT